Protein AF-0000000079972565 (afdb_homodimer)

Solvent-accessible surface area (backbone atoms only — not comparable to full-atom values): 29346 Å² total; per-residue (Å²): 130,58,66,56,61,51,52,66,60,30,61,58,53,72,74,54,55,55,69,52,50,38,44,48,28,36,50,47,18,32,49,32,45,51,54,44,49,50,5,6,18,75,43,60,84,22,55,69,26,16,47,33,34,39,33,51,28,47,62,81,69,59,71,78,80,64,68,51,84,34,35,64,57,24,51,52,38,22,57,45,22,61,74,34,58,38,34,38,31,29,16,68,56,9,23,21,40,22,64,50,89,82,67,61,56,49,34,20,71,35,54,70,58,42,53,68,75,41,90,70,62,60,49,59,42,60,60,59,43,46,44,45,41,39,70,70,59,53,73,58,63,42,47,53,49,27,41,55,46,36,58,53,41,45,57,50,54,70,67,42,74,70,73,57,66,41,59,46,64,45,61,39,78,87,76,66,48,70,44,60,44,71,40,69,65,76,64,94,41,77,61,58,55,49,46,46,48,45,27,45,48,31,20,51,28,25,42,53,36,30,47,41,53,50,36,30,24,50,32,48,22,54,50,31,55,52,36,57,50,43,20,43,35,35,40,60,23,61,55,25,50,49,30,35,48,48,19,19,53,24,20,42,47,30,29,50,52,50,51,50,51,51,51,51,51,52,52,52,67,71,58,53,75,76,67,68,66,64,52,69,69,57,63,55,59,70,67,69,101,130,57,66,55,61,52,51,66,62,30,62,61,57,70,71,66,47,54,68,52,50,39,45,48,28,37,50,48,19,33,50,32,44,50,53,43,48,50,4,6,17,76,43,58,84,22,54,70,26,16,46,32,33,39,34,49,28,48,62,81,67,58,72,76,82,58,73,50,82,34,37,65,58,25,51,53,38,20,57,46,22,60,74,31,58,39,31,38,32,30,15,67,57,9,23,22,38,23,66,50,90,83,68,62,56,48,34,21,71,35,54,68,58,43,54,68,75,42,90,68,62,58,49,60,43,60,61,59,44,46,45,45,42,40,71,70,60,52,72,60,62,42,47,52,50,28,40,54,45,37,58,53,40,46,56,51,53,71,66,43,73,70,73,58,60,45,57,46,65,44,62,40,79,87,77,67,48,71,44,61,44,72,39,68,67,76,64,94,40,76,62,58,55,49,46,44,49,45,27,44,49,31,20,50,29,25,44,54,35,31,47,41,52,49,35,29,24,50,34,47,21,54,51,31,54,52,36,56,50,44,20,45,34,37,39,60,23,62,56,26,49,49,29,34,47,49,20,19,51,25,20,43,49,29,29,51,53,49,50,50,52,51,51,51,52,52,51,51,67,70,58,53,75,77,66,68,65,64,54,71,70,55,64,57,58,70,66,70,101

Nearest PDB structures (foldseek):
  6akf-assembly1_A  TM=7.128E-01  e=3.092E-04  Mus musculus
  6akg-assembly2_C  TM=7.443E-01  e=8.190E-04  Mus musculus
  6wxu-assembly1_D  TM=4.325E-01  e=2.530E-03  Mus musculus
  6akf-assembly1_A  TM=7.225E-01  e=5.578E-04  Mus musculus
  6akg-assembly2_C  TM=6.443E-01  e=1.249E-03  Mus musculus

Organism: NCBI:txid1448308

Radius of gyration: 31.0 Å; Cα contacts (8 Å, |Δi|>4): 973; chains: 2; bounding box: 60×95×74 Å

Foldseek 3Di:
DPVVCCQVPPPCQQDDQLLVVLLVLLVLLLVLLVLQQCALEQDLVRPLRALKKKAFDAPVPLPDPPPDPCVVVLVVLNVLRNVWGWMWGAGQQKIWIDGDPPSDIGMYRALVVVCVVDPGRDRPPVSVVRRCCNPPQADSVLSVVLSVLSVVLSVLSVVPPRQNQFQPQDQDPVPSDRRRDRPQGDPVDPSLVSNLVSLVSSLVSLVVNLVSSVVSQVVQQVCCCPPSNNRMGMHGSPSSSVSSVSSNVSSVVSNVSSVVVVVVSVVCVVDDPPPVVVCVVVVVVVVVD/DPVVCCVVPVPPQQDDDLLVVLLVLLVLLLVLLVLQQCALEQDLVRPLRALKKKAFDAPVPLPDPLPDPCVVVLVVLNVLRNVWGWMWGAGQQKIWIDGDPPSDIGMYRALVVVCVVDPGRDRPPVSVVRRCCNPPQADSVLSVVLSVLSVVLSVLSVVPPRQNQWQPQDQPPVPSDRRRDRPQGDPVDPSLVSNLVSLVSSLVSLVVNLVSSVVSQVVQQVCCCPPSNNRMGMHGSPSSSVSSVSSNVSSVVSNVSSVVVVVVSVVCVVDDPPPVVVCVVVVVVVVVD

Sequence (578 aa):
MNLRSFYKKSWIYEHIGFHYLIIVAVALAAVFSIILLAGAGSNSLGASVFLVQFGYSTPEATQNDYFGPWENITRSALKLSSQSKLRIRVGYFGVCGSGDDQGQWICKGSVSSLMATRRFTDPLGIAKMAEDAKSEVFFPGLLLASTGLAFIAVILLIRYPGWQAGWQEEIKEDTGSDVSTKIEPYPFNNLILSCLSATALGAIFTLTSALWQHTAAATAATLLEISAVSAVKASVGNTGMALGWLAFVFWLTSFIMVSMSIWAIILVNKFPDGDLDDTSDSESFFTEVMNLRSFYKKSWIYEHIGFHYLIIVAVALAAVFSIILLAGAGSNSLGASVFLVQFGYSTPEATQNDYFGPWENITRSALKLSSQSKLRIRVGYFGVCGSGDDQGQWICKGSVSSLMATRRFTDPLGIAKMAEDAKSEVFFPGLLLASTGLAFIAVILLIRYPGWQAGWQEEIKEDTGSDVSTKIEPYPFNNLILSCLSATALGAIFTLTSALWQHTAAATAATLLEISAVSAVKASVGNTGMALGWLAFVFWLTSFIMVSMSIWAIILVNKFPDGDLDDTSDSESFFTEV

pLDDT: mean 77.16, std 21.69, range [24.73, 98.69]

Secondary structure (DSSP, 8-state):
--HHHHHHS-HHHHTS-HHHHHHHHHHHHHHHHHHHHHTTSSSGGGGG--SEEEEEPPGGG------STTHHHHHHHHHHHTT---EEEE-SS-EEEE-STT---EEESSHHHHHHHS----TT-HHHHHHHIIIII---HHHHHHHHHHHHHHHHHHTS-----SEEEEE-TTT--EEEEE-----S-HHHHHHHHHHHHHHHHHHHHHHHHHHHHHHHHHHHHHSTT--EEEEE-HHHHHHHHHHHHHHHHHHHHHHHHHHHHHHHHHS-HHHHSGGGTTHHHHHH-/--HHHHHHS-HIIIII-HHHHHHHHHHHHHHHHHHHHTTTSSSGGGGG--SEEEEEPPGGG------STTHHHHHHHHHHHTT---EEEE-SS-EEEE-STT---EEESSHHHHHHHS----TT-HHHHHHHIIIII---HHHHHHHHHHHHHHHHHHTS-----SEEEEE-TTT--EEEEE-----S-HHHHHHHHHHHHHHHHHHHHHHHHHHHHHHHHHHHHHSTT--EEEEE-HHHHHHHHHHHHHHHHHHHHHHHHHHHHHHHHHS-HHHHSGGGGGHHHHHH-

InterPro domains:
  IPR033481 Cell fusion protein Dni1/Fig1 [PF12351] (81-261)
  IPR033481 Cell fusion protein Dni1/Fig1 [PTHR28092] (14-271)

Structure (mmCIF, N/CA/C/O backbone):
data_AF-0000000079972565-model_v1
#
loop_
_entity.id
_entity.type
_entity.pdbx_description
1 polymer 'Membrane fusion mating protein FIG1'
#
loop_
_atom_site.group_PDB
_atom_site.id
_atom_site.type_symbol
_atom_site.label_atom_id
_atom_site.label_alt_id
_atom_site.label_comp_id
_atom_site.label_asym_id
_atom_site.label_entity_id
_atom_site.label_seq_id
_atom_site.pdbx_PDB_ins_code
_atom_site.Cartn_x
_atom_site.Cartn_y
_atom_site.Cartn_z
_atom_site.occupancy
_atom_site.B_iso_or_equiv
_atom_site.auth_seq_id
_atom_site.auth_comp_id
_atom_site.auth_asym_id
_atom_site.auth_atom_id
_atom_site.pdbx_PDB_model_num
ATOM 1 N N . MET A 1 1 ? 15.539 24.828 30.766 1 25.31 1 MET A N 1
ATOM 2 C CA . MET A 1 1 ? 16.188 25.297 29.547 1 25.31 1 MET A CA 1
ATOM 3 C C . MET A 1 1 ? 15.227 26.109 28.688 1 25.31 1 MET A C 1
ATOM 5 O O . MET A 1 1 ? 14.133 25.641 28.359 1 25.31 1 MET A O 1
ATOM 9 N N . ASN A 1 2 ? 15.195 27.391 28.766 1 28.78 2 ASN A N 1
ATOM 10 C CA . ASN A 1 2 ? 14.344 28.375 28.109 1 28.78 2 ASN A CA 1
ATOM 11 C C . ASN A 1 2 ? 14.25 28.109 26.609 1 28.78 2 ASN A C 1
ATOM 13 O O . ASN A 1 2 ? 15.273 28.031 25.922 1 28.78 2 ASN A O 1
ATOM 17 N N . LEU A 1 3 ? 13.242 27.531 26.234 1 36.12 3 LEU A N 1
ATOM 18 C CA . LEU A 1 3 ? 13.031 27.219 24.828 1 36.12 3 LEU A CA 1
ATOM 19 C C . LEU A 1 3 ? 13.43 28.406 23.953 1 36.12 3 LEU A C 1
ATOM 21 O O . LEU A 1 3 ? 13.859 28.219 22.812 1 36.12 3 LEU A O 1
ATOM 25 N N . ARG A 1 4 ? 13.328 29.594 24.5 1 39.94 4 ARG A N 1
ATOM 26 C CA . ARG A 1 4 ? 13.734 30.781 23.781 1 39.94 4 ARG A CA 1
ATOM 27 C C . ARG A 1 4 ? 15.25 30.859 23.641 1 39.94 4 ARG A C 1
ATOM 29 O O . ARG A 1 4 ? 15.758 31.203 22.578 1 39.94 4 ARG A O 1
ATOM 36 N N . SER A 1 5 ? 15.867 30.766 24.766 1 41.81 5 SER A N 1
ATOM 37 C CA . SER A 1 5 ? 17.328 30.734 24.688 1 41.81 5 SER A CA 1
ATOM 38 C C . SER A 1 5 ? 17.812 29.625 23.766 1 41.81 5 SER A C 1
ATOM 40 O O . SER A 1 5 ? 18.844 29.766 23.094 1 41.81 5 SER A O 1
ATOM 42 N N . PHE A 1 6 ? 17.125 28.5 23.719 1 40.56 6 PHE A N 1
ATOM 43 C CA . PHE A 1 6 ? 17.469 27.422 22.797 1 40.56 6 PHE A CA 1
ATOM 44 C C . PHE A 1 6 ? 17.234 27.859 21.359 1 40.56 6 PHE A C 1
ATOM 46 O O . PHE A 1 6 ? 18.062 27.609 20.484 1 40.56 6 PHE A O 1
ATOM 53 N N . TYR A 1 7 ? 16.125 28.562 21.125 1 41.91 7 TYR A N 1
ATOM 54 C CA . TYR A 1 7 ? 15.805 29.031 19.781 1 41.91 7 TYR A CA 1
ATOM 55 C C . TYR A 1 7 ? 16.625 30.25 19.422 1 41.91 7 TYR A C 1
ATOM 57 O O . TYR A 1 7 ? 17.047 30.406 18.266 1 41.91 7 TYR A O 1
ATOM 65 N N . LYS A 1 8 ? 16.734 31.344 20.281 1 43.59 8 LYS A N 1
ATOM 66 C CA . LYS A 1 8 ? 17.594 32.5 20 1 43.59 8 LYS A CA 1
ATOM 67 C C . LYS A 1 8 ? 19 32.031 19.625 1 43.59 8 LYS A C 1
ATOM 69 O O . LYS A 1 8 ? 19.641 32.594 18.734 1 43.59 8 LYS A O 1
ATOM 74 N N . LYS A 1 9 ? 19.547 31.391 20.625 1 44.19 9 LYS A N 1
ATOM 75 C CA . LYS A 1 9 ? 20.938 30.969 20.5 1 44.19 9 LYS A CA 1
ATOM 76 C C . LYS A 1 9 ? 21.094 29.812 19.516 1 44.19 9 LYS A C 1
ATOM 78 O O . LYS A 1 9 ? 22.203 29.328 19.281 1 44.19 9 LYS A O 1
ATOM 83 N N . SER A 1 10 ? 19.984 29.188 19.234 1 37.03 10 SER A N 1
ATOM 84 C CA . SER A 1 10 ? 20.359 28.125 18.297 1 37.03 10 SER A CA 1
ATOM 85 C C . SER A 1 10 ? 20.953 28.703 17.031 1 37.03 10 SER A C 1
ATOM 87 O O . SER A 1 10 ? 20.328 29.531 16.359 1 37.03 10 SER A O 1
ATOM 89 N N . TRP A 1 11 ? 22.188 28.938 16.953 1 38.84 11 TRP A N 1
ATOM 90 C CA . TRP A 1 11 ? 23.109 29.172 15.836 1 38.84 11 TRP A CA 1
ATOM 91 C C . TRP A 1 11 ? 22.484 28.719 14.523 1 38.84 11 TRP A C 1
ATOM 93 O O . TRP A 1 11 ? 22.656 29.375 13.492 1 38.84 11 TRP A O 1
ATOM 103 N N . ILE A 1 12 ? 21.672 27.703 14.453 1 37.91 12 ILE A N 1
ATOM 104 C CA . ILE A 1 12 ? 21.047 27.25 13.219 1 37.91 12 ILE A CA 1
ATOM 105 C C . ILE A 1 12 ? 20 28.266 12.758 1 37.91 12 ILE A C 1
ATOM 107 O O . ILE A 1 12 ? 19.875 28.531 11.555 1 37.91 12 ILE A O 1
ATOM 111 N N . TYR A 1 13 ? 19.312 28.953 13.602 1 41.34 13 TYR A N 1
ATOM 112 C CA . TYR A 1 13 ? 18.281 29.922 13.242 1 41.34 13 TYR A CA 1
ATOM 113 C C . TYR A 1 13 ? 18.906 31.234 12.773 1 41.34 13 TYR A C 1
ATOM 115 O O . TYR A 1 13 ? 18.328 31.938 11.938 1 41.34 13 TYR A O 1
ATOM 123 N N . GLU A 1 14 ? 19.688 32.031 13.664 1 41.25 14 GLU A N 1
ATOM 124 C CA . GLU A 1 14 ? 20.266 33.344 13.328 1 41.25 14 GLU A CA 1
ATOM 125 C C . GLU A 1 14 ? 20.922 33.312 11.953 1 41.25 14 GLU A C 1
ATOM 127 O O . GLU A 1 14 ? 20.891 34.312 11.227 1 41.25 14 GLU A O 1
ATOM 132 N N . HIS A 1 15 ? 21.969 32.812 11.938 1 40.5 15 HIS A N 1
ATOM 133 C CA . HIS A 1 15 ? 22.688 32.844 10.672 1 40.5 15 HIS A CA 1
ATOM 134 C C . HIS A 1 15 ? 21.984 32 9.617 1 40.5 15 HIS A C 1
ATOM 136 O O . HIS A 1 15 ? 22 32.344 8.43 1 40.5 15 HIS A O 1
ATOM 142 N N . ILE A 1 16 ? 22.172 30.828 9.719 1 42.91 16 ILE A N 1
ATOM 143 C CA . ILE A 1 16 ? 22.109 29.922 8.586 1 42.91 16 ILE A CA 1
ATOM 144 C C . ILE A 1 16 ? 20.656 29.719 8.164 1 42.91 16 ILE A C 1
ATOM 146 O O . ILE A 1 16 ? 19.734 29.953 8.953 1 42.91 16 ILE A O 1
ATOM 150 N N . GLY A 1 17 ? 20.641 28.188 7.277 1 50.94 17 GLY A N 1
ATOM 151 C CA . GLY A 1 17 ? 20.828 27.047 6.398 1 50.94 17 GLY A CA 1
ATOM 152 C C . GLY A 1 17 ? 19.703 26.016 6.504 1 50.94 17 GLY A C 1
ATOM 153 O O . GLY A 1 17 ? 19.812 24.906 5.988 1 50.94 17 GLY A O 1
ATOM 154 N N . PHE A 1 18 ? 18.875 26.5 7.516 1 67.44 18 PHE A N 1
ATOM 155 C CA . PHE A 1 18 ? 17.766 25.562 7.66 1 67.44 18 PHE A CA 1
ATOM 156 C C . PHE A 1 18 ? 17.047 25.359 6.336 1 67.44 18 PHE A C 1
ATOM 158 O O . PHE A 1 18 ? 16.703 24.234 5.973 1 67.44 18 PHE A O 1
ATOM 165 N N . HIS A 1 19 ? 16.828 26.594 5.836 1 76.06 19 HIS A N 1
ATOM 166 C CA . HIS A 1 19 ? 16.172 26.5 4.531 1 76.06 19 HIS A CA 1
ATOM 167 C C . HIS A 1 19 ? 17 25.656 3.562 1 76.06 19 HIS A C 1
ATOM 169 O O . HIS A 1 19 ? 16.438 24.938 2.736 1 76.06 19 HIS A O 1
ATOM 175 N N . TYR A 1 20 ? 18.281 25.766 3.748 1 83.94 20 TYR A N 1
ATOM 176 C CA . TYR A 1 20 ? 19.141 24.969 2.883 1 83.94 20 TYR A CA 1
ATOM 177 C C . TYR A 1 20 ? 19.031 23.484 3.234 1 83.94 20 TYR A C 1
ATOM 179 O O . TYR A 1 20 ? 19.125 22.625 2.357 1 83.94 20 TYR A O 1
ATOM 187 N N . LEU A 1 21 ? 18.828 23.234 4.5 1 89 21 LEU A N 1
ATOM 188 C CA . LEU A 1 21 ? 18.656 21.844 4.906 1 89 21 LEU A CA 1
ATOM 189 C C . LEU A 1 21 ? 17.391 21.266 4.305 1 89 21 LEU A C 1
ATOM 191 O O . LEU A 1 21 ? 17.359 20.094 3.926 1 89 21 LEU A O 1
ATOM 195 N N . ILE A 1 22 ? 16.328 22.062 4.207 1 92.75 22 ILE A N 1
ATOM 196 C CA . ILE A 1 22 ? 15.086 21.594 3.607 1 92.75 22 ILE A CA 1
ATOM 197 C C . ILE A 1 22 ? 15.297 21.328 2.121 1 92.75 22 ILE A C 1
ATOM 199 O O . ILE A 1 22 ? 14.844 20.297 1.604 1 92.75 22 ILE A O 1
ATOM 203 N N . ILE A 1 23 ? 15.984 22.234 1.505 1 93.75 23 ILE A N 1
ATOM 204 C CA . ILE A 1 23 ? 16.25 22.078 0.077 1 93.75 23 ILE A CA 1
ATOM 205 C C . ILE A 1 23 ? 17.062 20.797 -0.166 1 93.75 23 ILE A C 1
ATOM 207 O O . ILE A 1 23 ? 16.766 20.047 -1.09 1 93.75 23 ILE A O 1
ATOM 211 N N . VAL A 1 24 ? 18.016 20.609 0.685 1 95.62 24 VAL A N 1
ATOM 212 C CA . VAL A 1 24 ? 18.844 19.422 0.537 1 95.62 24 VAL A CA 1
ATOM 213 C C . VAL A 1 24 ? 18 18.172 0.743 1 95.62 24 VAL A C 1
ATOM 215 O O . VAL A 1 24 ? 18.156 17.188 0.009 1 95.62 24 VAL A O 1
ATOM 218 N N . ALA A 1 25 ? 17.156 18.141 1.691 1 97.38 25 ALA A N 1
ATOM 219 C CA . ALA A 1 25 ? 16.281 17 1.946 1 97.38 25 ALA A CA 1
ATOM 220 C C . ALA A 1 25 ? 15.383 16.719 0.747 1 97.38 25 ALA A C 1
ATOM 222 O O . ALA A 1 25 ? 15.227 15.555 0.341 1 97.38 25 ALA A O 1
ATOM 223 N N . VAL A 1 26 ? 14.828 17.719 0.176 1 98 26 VAL A N 1
ATOM 224 C CA . VAL A 1 26 ? 13.961 17.562 -0.989 1 98 26 VAL A CA 1
ATOM 225 C C . VAL A 1 26 ? 14.781 17.047 -2.172 1 98 26 VAL A C 1
ATOM 227 O O . VAL A 1 26 ? 14.336 16.172 -2.912 1 98 26 VAL A O 1
ATOM 230 N N . ALA A 1 27 ? 15.945 17.625 -2.326 1 97.62 27 ALA A N 1
ATOM 231 C CA . ALA A 1 27 ? 16.812 17.188 -3.418 1 97.62 27 ALA A CA 1
ATOM 232 C C . ALA A 1 27 ? 17.188 15.711 -3.27 1 97.62 27 ALA A C 1
ATOM 234 O O . ALA A 1 27 ? 17.203 14.969 -4.254 1 97.62 27 ALA A O 1
ATOM 235 N N . LEU A 1 28 ? 17.438 15.336 -2.096 1 98.31 28 LEU A N 1
ATOM 236 C CA . LEU A 1 28 ? 17.781 13.938 -1.856 1 98.31 28 LEU A CA 1
ATOM 237 C C . LEU A 1 28 ? 16.578 13.031 -2.139 1 98.31 28 LEU A C 1
ATOM 239 O O . LEU A 1 28 ? 16.734 11.945 -2.703 1 98.31 28 LEU A O 1
ATOM 243 N N . ALA A 1 29 ? 15.414 13.438 -1.726 1 98.62 29 ALA A N 1
ATOM 244 C CA . ALA A 1 29 ? 14.211 12.672 -2.051 1 98.62 29 ALA A CA 1
ATOM 245 C C . ALA A 1 29 ? 14.086 12.461 -3.557 1 98.62 29 ALA A C 1
ATOM 247 O O . ALA A 1 29 ? 13.773 11.359 -4.012 1 98.62 29 ALA A O 1
ATOM 248 N N . ALA A 1 30 ? 14.391 13.5 -4.285 1 98.44 30 ALA A N 1
ATOM 249 C CA . ALA A 1 30 ? 14.305 13.414 -5.738 1 98.44 30 ALA A CA 1
ATOM 250 C C . ALA A 1 30 ? 15.375 12.477 -6.297 1 98.44 30 ALA A C 1
ATOM 252 O O . ALA A 1 30 ? 15.102 11.68 -7.191 1 98.44 30 ALA A O 1
ATOM 253 N N . VAL A 1 31 ? 16.547 12.586 -5.758 1 97.94 31 VAL A N 1
ATOM 254 C CA . VAL A 1 31 ? 17.641 11.758 -6.242 1 97.94 31 VAL A CA 1
ATOM 255 C C . VAL A 1 31 ? 17.328 10.289 -6.016 1 97.94 31 VAL A C 1
ATOM 257 O O . VAL A 1 31 ? 17.469 9.469 -6.926 1 97.94 31 VAL A O 1
ATOM 260 N N . PHE A 1 32 ? 16.891 9.914 -4.852 1 97.94 32 PHE A N 1
ATOM 261 C CA . PHE A 1 32 ? 16.547 8.531 -4.555 1 97.94 32 PHE A CA 1
ATOM 262 C C . PHE A 1 32 ? 15.422 8.055 -5.457 1 97.94 32 PHE A C 1
ATOM 264 O O . PHE A 1 32 ? 15.43 6.91 -5.93 1 97.94 32 PHE A O 1
ATOM 271 N N . SER A 1 33 ? 14.445 8.914 -5.738 1 97.81 33 SER A N 1
ATOM 272 C CA . SER A 1 33 ? 13.336 8.555 -6.613 1 97.81 33 SER A CA 1
ATOM 273 C C . SER A 1 33 ? 13.812 8.328 -8.047 1 97.81 33 SER A C 1
ATOM 275 O O . SER A 1 33 ? 13.383 7.383 -8.711 1 97.81 33 SER A O 1
ATOM 277 N N . ILE A 1 34 ? 14.703 9.195 -8.469 1 97 34 ILE A N 1
ATOM 278 C CA . ILE A 1 34 ? 15.188 9.102 -9.844 1 97 34 ILE A CA 1
ATOM 279 C C . ILE A 1 34 ? 16 7.82 -10.016 1 97 34 ILE A C 1
ATOM 281 O O . ILE A 1 34 ? 15.852 7.113 -11.016 1 97 34 ILE A O 1
ATOM 285 N N . ILE A 1 35 ? 16.859 7.496 -9.039 1 95.81 35 ILE A N 1
ATOM 286 C CA . ILE A 1 35 ? 17.641 6.266 -9.102 1 95.81 35 ILE A CA 1
ATOM 287 C C . ILE A 1 35 ? 16.703 5.059 -9.109 1 95.81 35 ILE A C 1
ATOM 289 O O . ILE A 1 35 ? 16.906 4.109 -9.867 1 95.81 35 ILE A O 1
ATOM 293 N N . LEU A 1 36 ? 15.672 5.074 -8.305 1 96.69 36 LEU A N 1
ATOM 294 C CA . LEU A 1 36 ? 14.703 3.982 -8.242 1 96.69 36 LEU A CA 1
ATOM 295 C C . LEU A 1 36 ? 13.953 3.846 -9.562 1 96.69 36 LEU A C 1
ATOM 297 O O . LEU A 1 36 ? 13.781 2.736 -10.078 1 96.69 36 LEU A O 1
ATOM 301 N N . LEU A 1 37 ? 13.555 4.984 -10.156 1 96 37 LEU A N 1
ATOM 302 C CA . LEU A 1 37 ? 12.812 4.977 -11.414 1 96 37 LEU A CA 1
ATOM 303 C C . LEU A 1 37 ? 13.688 4.469 -12.555 1 96 37 LEU A C 1
ATOM 305 O O . LEU A 1 37 ? 13.195 3.795 -13.469 1 96 37 LEU A O 1
ATOM 309 N N . ALA A 1 38 ? 14.93 4.707 -12.484 1 93.69 38 ALA A N 1
ATOM 310 C CA . ALA A 1 38 ? 15.852 4.336 -13.547 1 93.69 38 ALA A CA 1
ATOM 311 C C . ALA A 1 38 ? 16.391 2.92 -13.344 1 93.69 38 ALA A C 1
ATOM 313 O O . ALA A 1 38 ? 17.109 2.393 -14.195 1 93.69 38 ALA A O 1
ATOM 314 N N . GLY A 1 39 ? 16.016 2.305 -12.203 1 93.94 39 GLY A N 1
ATOM 315 C CA . GLY A 1 39 ? 16.516 0.967 -11.93 1 93.94 39 GLY A CA 1
ATOM 316 C C . GLY A 1 39 ? 16.109 -0.049 -12.984 1 93.94 39 GLY A C 1
ATOM 317 O O . GLY A 1 39 ? 15.008 0.022 -13.531 1 93.94 39 GLY A O 1
ATOM 318 N N . ALA A 1 40 ? 17.031 -1.086 -13.125 1 89.5 40 ALA A N 1
ATOM 319 C CA . ALA A 1 40 ? 16.859 -2.172 -14.078 1 89.5 40 ALA A CA 1
ATOM 320 C C . ALA A 1 40 ? 16.656 -1.631 -15.492 1 89.5 40 ALA A C 1
ATOM 322 O O . ALA A 1 40 ? 15.906 -2.207 -16.281 1 89.5 40 ALA A O 1
ATOM 323 N N . GLY A 1 41 ? 17.156 -0.441 -15.734 1 78.75 41 GLY A N 1
ATOM 324 C CA . GLY A 1 41 ? 17.094 0.153 -17.062 1 78.75 41 GLY A CA 1
ATOM 325 C C . GLY A 1 41 ? 18.203 -0.324 -17.984 1 78.75 41 GLY A C 1
ATOM 326 O O . GLY A 1 41 ? 18.766 -1.402 -17.766 1 78.75 41 GLY A O 1
ATOM 327 N N . SER A 1 42 ? 18.625 0.53 -18.906 1 66.56 42 SER A N 1
ATOM 328 C CA . SER A 1 42 ? 19.453 0.173 -20.062 1 66.56 42 SER A CA 1
ATOM 329 C C . SER A 1 42 ? 20.891 -0.096 -19.625 1 66.56 42 SER A C 1
ATOM 331 O O . SER A 1 42 ? 21.656 -0.717 -20.375 1 66.56 42 SER A O 1
ATOM 333 N N . ASN A 1 43 ? 21.188 0.26 -18.406 1 67.88 43 ASN A N 1
ATOM 334 C CA . ASN A 1 43 ? 22.562 0.029 -18 1 67.88 43 ASN A CA 1
ATOM 335 C C . ASN A 1 43 ? 22.656 -1.002 -16.891 1 67.88 43 ASN A C 1
ATOM 337 O O . ASN A 1 43 ? 21.812 -1.039 -16 1 67.88 43 ASN A O 1
ATOM 341 N N . SER A 1 44 ? 23.672 -1.854 -17.016 1 66.56 44 SER A N 1
ATOM 342 C CA . SER A 1 44 ? 23.906 -2.943 -16.078 1 66.56 44 SER A CA 1
ATOM 343 C C . SER A 1 44 ? 24.094 -2.416 -14.656 1 66.56 44 SER A C 1
ATOM 345 O O . SER A 1 44 ? 23.859 -3.135 -13.68 1 66.56 44 SER A O 1
ATOM 347 N N . LEU A 1 45 ? 24.484 -1.219 -14.633 1 66.88 45 LEU A N 1
ATOM 348 C CA . LEU A 1 45 ? 24.703 -0.64 -13.312 1 66.88 45 LEU A CA 1
ATOM 349 C C . LEU A 1 45 ? 23.375 -0.52 -12.555 1 66.88 45 LEU A C 1
ATOM 351 O O . LEU A 1 45 ? 23.359 -0.63 -11.328 1 66.88 45 LEU A O 1
ATOM 355 N N . GLY A 1 46 ? 22.328 -0.596 -13.297 1 81.81 46 GLY A N 1
ATOM 356 C CA . GLY A 1 46 ? 21.016 -0.431 -12.688 1 81.81 46 GLY A CA 1
ATOM 357 C C . GLY A 1 46 ? 20.344 -1.749 -12.336 1 81.81 46 GLY A C 1
ATOM 358 O O . GLY A 1 46 ? 19.266 -1.767 -11.734 1 81.81 46 GLY A O 1
ATOM 359 N N . ALA A 1 47 ? 21.141 -2.803 -12.539 1 90 47 ALA A N 1
ATOM 360 C CA . ALA A 1 47 ? 20.516 -4.117 -12.375 1 90 47 ALA A CA 1
ATOM 361 C C . ALA A 1 47 ? 20.312 -4.441 -10.898 1 90 47 ALA A C 1
ATOM 363 O O . ALA A 1 47 ? 19.5 -5.301 -10.555 1 90 47 ALA A O 1
ATOM 364 N N . SER A 1 48 ? 21 -3.775 -10.102 1 92.44 48 SER A N 1
ATOM 365 C CA . SER A 1 48 ? 20.891 -4.047 -8.672 1 92.44 48 SER A CA 1
ATOM 366 C C . SER A 1 48 ? 19.688 -3.326 -8.07 1 92.44 48 SER A C 1
ATOM 368 O O . SER A 1 48 ? 19.281 -3.625 -6.949 1 92.44 48 SER A O 1
ATOM 370 N N . VAL A 1 49 ? 19.141 -2.383 -8.805 1 96.19 49 VAL A N 1
ATOM 371 C CA . VAL A 1 49 ? 17.953 -1.65 -8.375 1 96.19 49 VAL A CA 1
ATOM 372 C C . VAL A 1 49 ? 16.719 -2.18 -9.109 1 96.19 49 VAL A C 1
ATOM 374 O O . VAL A 1 49 ? 16.516 -1.868 -10.289 1 96.19 49 VAL A O 1
ATOM 377 N N . PHE A 1 50 ? 16.016 -2.965 -8.414 1 96.88 50 PHE A N 1
ATOM 378 C CA . PHE A 1 50 ? 14.82 -3.562 -9 1 96.88 50 PHE A CA 1
ATOM 379 C C . PHE A 1 50 ? 13.727 -3.725 -7.957 1 96.88 50 PHE A C 1
ATOM 381 O O . PHE A 1 50 ? 13.969 -3.535 -6.762 1 96.88 50 PHE A O 1
ATOM 388 N N . LEU A 1 51 ? 12.562 -3.943 -8.391 1 97.31 51 LEU A N 1
ATOM 389 C CA . LEU A 1 51 ? 11.398 -4.074 -7.516 1 97.31 51 LEU A CA 1
ATOM 390 C C . LEU A 1 51 ? 11.195 -5.527 -7.105 1 97.31 51 LEU A C 1
ATOM 392 O O . LEU A 1 51 ? 11.023 -5.824 -5.918 1 97.31 51 LEU A O 1
ATOM 396 N N . VAL A 1 52 ? 11.219 -6.438 -8.055 1 97.06 52 VAL A N 1
ATOM 397 C CA . VAL A 1 52 ? 11.023 -7.867 -7.832 1 97.06 52 VAL A CA 1
ATOM 398 C C . VAL A 1 52 ? 11.883 -8.672 -8.805 1 97.06 52 VAL A C 1
ATOM 400 O O . VAL A 1 52 ? 12.172 -8.211 -9.914 1 97.06 52 VAL A O 1
ATOM 403 N N . GLN A 1 53 ? 12.305 -9.773 -8.344 1 95.88 53 GLN A N 1
ATOM 404 C CA . GLN A 1 53 ? 13.047 -10.711 -9.18 1 95.88 53 GLN A CA 1
ATOM 405 C C . GLN A 1 53 ? 12.32 -12.047 -9.289 1 95.88 53 GLN A C 1
ATOM 407 O O . GLN A 1 53 ? 11.898 -12.617 -8.281 1 95.88 53 GLN A O 1
ATOM 412 N N . PHE A 1 54 ? 12.172 -12.484 -10.523 1 93.31 54 PHE A N 1
ATOM 413 C CA . PHE A 1 54 ? 11.617 -13.812 -10.781 1 93.31 54 PHE A CA 1
ATOM 414 C C . PHE A 1 54 ? 12.711 -14.789 -11.172 1 93.31 54 PHE A C 1
ATOM 416 O O . PHE A 1 54 ? 13.656 -14.43 -11.883 1 93.31 54 PHE A O 1
ATOM 423 N N . GLY A 1 55 ? 12.539 -15.977 -10.719 1 91.62 55 GLY A N 1
ATOM 424 C CA . GLY A 1 55 ? 13.469 -17.047 -11.055 1 91.62 55 GLY A CA 1
ATOM 425 C C . GLY A 1 55 ? 12.898 -18.438 -10.828 1 91.62 55 GLY A C 1
ATOM 426 O O . GLY A 1 55 ? 11.742 -18.578 -10.438 1 91.62 55 GLY A O 1
ATOM 427 N N . TYR A 1 56 ? 13.688 -19.344 -11.148 1 88.56 56 TYR A N 1
ATOM 428 C CA . TYR A 1 56 ? 13.273 -20.734 -11 1 88.56 56 TYR A CA 1
ATOM 429 C C . TYR A 1 56 ? 13.859 -21.359 -9.734 1 88.56 56 TYR A C 1
ATOM 431 O O . TYR A 1 56 ? 14.984 -21.016 -9.344 1 88.56 56 TYR A O 1
ATOM 439 N N . SER A 1 57 ? 13.008 -22.172 -9.133 1 80.69 57 SER A N 1
ATOM 440 C CA . SER A 1 57 ? 13.445 -22.906 -7.953 1 80.69 57 SER A CA 1
ATOM 441 C C . SER A 1 57 ? 14.164 -24.188 -8.336 1 80.69 57 SER A C 1
ATOM 443 O O . SER A 1 57 ? 13.922 -24.75 -9.406 1 80.69 57 SER A O 1
ATOM 445 N N . THR A 1 58 ? 15.109 -24.516 -7.426 1 71.62 58 THR A N 1
ATOM 446 C CA . THR A 1 58 ? 15.758 -25.812 -7.594 1 71.62 58 THR A CA 1
ATOM 447 C C . THR A 1 58 ? 15.07 -26.859 -6.738 1 71.62 58 THR A C 1
ATOM 449 O O . THR A 1 58 ? 14.477 -26.547 -5.703 1 71.62 58 THR A O 1
ATOM 452 N N . PRO A 1 59 ? 15.008 -28 -7.375 1 63.31 59 PRO A N 1
ATOM 453 C CA . PRO A 1 59 ? 14.359 -29.094 -6.652 1 63.31 59 PRO A CA 1
ATOM 454 C C . PRO A 1 59 ? 14.773 -29.172 -5.188 1 63.31 59 PRO A C 1
ATOM 456 O O . PRO A 1 59 ? 13.969 -29.531 -4.328 1 63.31 59 PRO A O 1
ATOM 459 N N . GLU A 1 60 ? 15.992 -28.922 -4.91 1 56.28 60 GLU A N 1
ATOM 460 C CA . GLU A 1 60 ? 16.438 -29.031 -3.527 1 56.28 60 GLU A CA 1
ATOM 461 C C . GLU A 1 60 ? 15.727 -28.031 -2.633 1 56.28 60 GLU A C 1
ATOM 463 O O . GLU A 1 60 ? 15.555 -28.266 -1.435 1 56.28 60 GLU A O 1
ATOM 468 N N . ALA A 1 61 ? 15.438 -27.078 -3.168 1 52.62 61 ALA A N 1
ATOM 469 C CA . ALA A 1 61 ? 14.938 -25.953 -2.375 1 52.62 61 ALA A CA 1
ATOM 470 C C . ALA A 1 61 ? 13.484 -26.188 -1.964 1 52.62 61 ALA A C 1
ATOM 472 O O . ALA A 1 61 ? 12.969 -25.516 -1.071 1 52.62 61 ALA A O 1
ATOM 473 N N . THR A 1 62 ? 12.938 -26.938 -2.77 1 51.75 62 THR A N 1
ATOM 474 C CA . THR A 1 62 ? 11.508 -27.047 -2.484 1 51.75 62 THR A CA 1
ATOM 475 C C . THR A 1 62 ? 11.258 -28.094 -1.406 1 51.75 62 THR A C 1
ATOM 477 O O . THR A 1 62 ? 11.586 -29.281 -1.587 1 51.75 62 THR A O 1
ATOM 480 N N . GLN A 1 63 ? 11.664 -27.766 -0.138 1 44.81 63 GLN A N 1
ATOM 481 C CA . GLN A 1 63 ? 11.422 -28.609 1.022 1 44.81 63 GLN A CA 1
ATOM 482 C C . GLN A 1 63 ? 10.102 -29.359 0.892 1 44.81 63 GLN A C 1
ATOM 484 O O . GLN A 1 63 ? 9.828 -30.297 1.651 1 44.81 63 GLN A O 1
ATOM 489 N N . ASN A 1 64 ? 8.977 -28.562 0.702 1 46.5 64 ASN A N 1
ATOM 490 C CA . ASN A 1 64 ? 7.719 -28.875 1.368 1 46.5 64 ASN A CA 1
ATOM 491 C C . ASN A 1 64 ? 7.117 -30.188 0.844 1 46.5 64 ASN A C 1
ATOM 493 O O . ASN A 1 64 ? 7.301 -30.531 -0.324 1 46.5 64 ASN A O 1
ATOM 497 N N . ASP A 1 65 ? 6.66 -30.984 1.778 1 46.06 65 ASP A N 1
ATOM 498 C CA . ASP A 1 65 ? 5.699 -32 2.188 1 46.06 65 ASP A CA 1
ATOM 499 C C . ASP A 1 65 ? 4.414 -31.906 1.371 1 46.06 65 ASP A C 1
ATOM 501 O O . ASP A 1 65 ? 3.379 -32.438 1.769 1 46.06 65 ASP A O 1
ATOM 505 N N . TYR A 1 66 ? 4.34 -30.953 0.49 1 47.94 66 TYR A N 1
ATOM 506 C CA . TYR A 1 66 ? 2.963 -30.812 0.035 1 47.94 66 TYR A CA 1
ATOM 507 C C . TYR A 1 66 ? 2.559 -31.953 -0.876 1 47.94 66 TYR A C 1
ATOM 509 O O . TYR A 1 66 ? 2.504 -31.797 -2.098 1 47.94 66 TYR A O 1
ATOM 517 N N . PHE A 1 67 ? 3.041 -33.062 -0.564 1 51.56 67 PHE A N 1
ATOM 518 C CA . PHE A 1 67 ? 2.787 -34.219 -1.399 1 51.56 67 PHE A CA 1
ATOM 519 C C . PHE A 1 67 ? 1.29 -34.469 -1.554 1 51.56 67 PHE A C 1
ATOM 521 O O . PHE A 1 67 ? 0.681 -35.156 -0.742 1 51.56 67 PHE A O 1
ATOM 528 N N . GLY A 1 68 ? 0.474 -33.344 -1.614 1 56.69 68 GLY A N 1
ATOM 529 C CA . GLY A 1 68 ? -0.892 -33.688 -1.963 1 56.69 68 GLY A CA 1
ATOM 530 C C . GLY A 1 68 ? -1.043 -34.125 -3.408 1 56.69 68 GLY A C 1
ATOM 531 O O . GLY A 1 68 ? -0.091 -34.625 -4.016 1 56.69 68 GLY A O 1
ATOM 532 N N . PRO A 1 69 ? -2.264 -34.25 -3.959 1 62.5 69 PRO A N 1
ATOM 533 C CA . PRO A 1 69 ? -2.611 -34.719 -5.301 1 62.5 69 PRO A CA 1
ATOM 534 C C . PRO A 1 69 ? -1.86 -33.969 -6.402 1 62.5 69 PRO A C 1
ATOM 536 O O . PRO A 1 69 ? -1.774 -34.469 -7.531 1 62.5 69 PRO A O 1
ATOM 539 N N . TRP A 1 70 ? -1.129 -32.938 -5.977 1 69.5 70 TRP A N 1
ATOM 540 C CA . TRP A 1 70 ? -0.489 -32.156 -7.031 1 69.5 70 TRP A CA 1
ATOM 541 C C . TRP A 1 70 ? 1.013 -32.438 -7.066 1 69.5 70 TRP A C 1
ATOM 543 O O . TRP A 1 70 ? 1.76 -31.703 -7.734 1 69.5 70 TRP A O 1
ATOM 553 N N . GLU A 1 71 ? 1.345 -33.438 -6.473 1 74.38 71 GLU A N 1
ATOM 554 C CA . GLU A 1 71 ? 2.758 -33.812 -6.383 1 74.38 71 GLU A CA 1
ATOM 555 C C . GLU A 1 71 ? 3.361 -34 -7.77 1 74.38 71 GLU A C 1
ATOM 557 O O . GLU A 1 71 ? 4.488 -33.594 -8.039 1 74.38 71 GLU A O 1
ATOM 562 N N . ASN A 1 72 ? 2.566 -34.656 -8.648 1 75.19 72 ASN A N 1
ATOM 563 C CA . ASN A 1 72 ? 3.086 -34.969 -9.984 1 75.19 72 ASN A CA 1
ATOM 564 C C . ASN A 1 72 ? 3.324 -33.688 -10.781 1 75.19 72 ASN A C 1
ATOM 566 O O . ASN A 1 72 ? 4.312 -33.562 -11.516 1 75.19 72 ASN A O 1
ATOM 570 N N . ILE A 1 73 ? 2.447 -32.781 -10.648 1 76.81 73 ILE A N 1
ATOM 571 C CA . ILE A 1 73 ? 2.592 -31.531 -11.359 1 76.81 73 ILE A CA 1
ATOM 572 C C . ILE A 1 73 ? 3.799 -30.766 -10.812 1 76.81 73 ILE A C 1
ATOM 574 O O . ILE A 1 73 ? 4.586 -30.203 -11.586 1 76.81 73 ILE A O 1
ATOM 578 N N . THR A 1 74 ? 3.93 -30.797 -9.539 1 77.44 74 THR A N 1
ATOM 579 C CA . THR A 1 74 ? 5.051 -30.109 -8.906 1 77.44 74 THR A CA 1
ATOM 580 C C . THR A 1 74 ? 6.379 -30.719 -9.344 1 77.44 74 THR A C 1
ATOM 582 O O . THR A 1 74 ? 7.324 -30 -9.664 1 77.44 74 THR A O 1
ATOM 585 N N . ARG A 1 75 ? 6.402 -31.969 -9.383 1 78.81 75 ARG A N 1
ATOM 586 C CA . ARG A 1 75 ? 7.629 -32.656 -9.789 1 78.81 75 ARG A CA 1
ATOM 587 C C . ARG A 1 75 ? 7.969 -32.344 -11.242 1 78.81 75 ARG A C 1
ATOM 589 O O . ARG A 1 75 ? 9.133 -32.125 -11.586 1 78.81 75 ARG A O 1
ATOM 596 N N . SER A 1 76 ? 6.938 -32.344 -12.055 1 79.81 76 SER A N 1
ATOM 597 C CA . SER A 1 76 ? 7.16 -32 -13.461 1 79.81 76 SER A CA 1
ATOM 598 C C . SER A 1 76 ? 7.629 -30.562 -13.625 1 79.81 76 SER A C 1
ATOM 600 O O . SER A 1 76 ? 8.5 -30.281 -14.453 1 79.81 76 SER A O 1
ATOM 602 N N . ALA A 1 77 ? 7.059 -29.734 -12.891 1 80.5 77 ALA A N 1
ATOM 603 C CA . ALA A 1 77 ? 7.445 -28.328 -12.953 1 80.5 77 ALA A CA 1
ATOM 604 C C . ALA A 1 77 ? 8.875 -28.141 -12.461 1 80.5 77 ALA A C 1
ATOM 606 O O . ALA A 1 77 ? 9.641 -27.359 -13.047 1 80.5 77 ALA A O 1
ATOM 607 N N . LEU A 1 78 ? 9.211 -28.844 -11.438 1 82.5 78 LEU A N 1
ATOM 608 C CA . LEU A 1 78 ? 10.562 -28.734 -10.891 1 82.5 78 LEU A CA 1
ATOM 609 C C . LEU A 1 78 ? 11.586 -29.297 -11.859 1 82.5 78 LEU A C 1
ATOM 611 O O . LEU A 1 78 ? 12.711 -28.797 -11.945 1 82.5 78 LEU A O 1
ATOM 615 N N . LYS A 1 79 ? 11.219 -30.266 -12.516 1 82.94 79 LYS A N 1
ATOM 616 C CA . LYS A 1 79 ? 12.102 -30.812 -13.547 1 82.94 79 LYS A CA 1
ATOM 617 C C . LYS A 1 79 ? 12.352 -29.781 -14.648 1 82.94 79 LYS A C 1
ATOM 619 O O . LYS A 1 79 ? 13.484 -29.625 -15.102 1 82.94 79 LYS A O 1
ATOM 624 N N . LEU A 1 80 ? 11.336 -29.141 -15.039 1 82.69 80 LEU A N 1
ATOM 625 C CA . LEU A 1 80 ? 11.484 -28.125 -16.062 1 82.69 80 LEU A CA 1
ATOM 626 C C . LEU A 1 80 ? 12.305 -26.938 -15.547 1 82.69 80 LEU A C 1
ATOM 628 O O . LEU A 1 80 ? 13.156 -26.406 -16.266 1 82.69 80 LEU A O 1
ATOM 632 N N . SER A 1 81 ? 12 -26.562 -14.336 1 84.75 81 SER A N 1
ATOM 633 C CA . SER A 1 81 ? 12.688 -25.422 -13.758 1 84.75 81 SER A CA 1
ATOM 634 C C . SER A 1 81 ? 14.188 -25.688 -13.609 1 84.75 81 SER A C 1
ATOM 636 O O . SER A 1 81 ? 14.992 -24.766 -13.688 1 84.75 81 SER A O 1
ATOM 638 N N . SER A 1 82 ? 14.531 -26.875 -13.359 1 85.94 82 SER A N 1
ATOM 639 C CA . SER A 1 82 ? 15.938 -27.219 -13.172 1 85.94 82 SER A CA 1
ATOM 640 C C . SER A 1 82 ? 16.734 -27.062 -14.469 1 85.94 82 SER A C 1
ATOM 642 O O . SER A 1 82 ? 17.953 -27.031 -14.445 1 85.94 82 SER A O 1
ATOM 644 N N . GLN A 1 83 ? 16.078 -26.844 -15.578 1 85.56 83 GLN A N 1
ATOM 645 C CA . GLN A 1 83 ? 16.734 -26.75 -16.875 1 85.56 83 GLN A CA 1
ATOM 646 C C . GLN A 1 83 ? 17.109 -25.297 -17.188 1 85.56 83 GLN A C 1
ATOM 648 O O . GLN A 1 83 ? 17.734 -25.031 -18.219 1 85.56 83 GLN A O 1
ATOM 653 N N . SER A 1 84 ? 16.734 -24.484 -16.328 1 89.75 84 SER A N 1
ATOM 654 C CA . SER A 1 84 ? 16.984 -23.078 -16.641 1 89.75 84 SER A CA 1
ATOM 655 C C . SER A 1 84 ? 17.5 -22.328 -15.414 1 89.75 84 SER A C 1
ATOM 657 O O . SER A 1 84 ? 17.078 -22.594 -14.289 1 89.75 84 SER A O 1
ATOM 659 N N . LYS A 1 85 ? 18.391 -21.391 -15.617 1 90.62 85 LYS A N 1
ATOM 660 C CA . LYS A 1 85 ? 18.906 -20.5 -14.586 1 90.62 85 LYS A CA 1
ATOM 661 C C . LYS A 1 85 ? 18.469 -19.047 -14.836 1 90.62 85 LYS A C 1
ATOM 663 O O . LYS A 1 85 ? 19.078 -18.109 -14.328 1 90.62 85 LYS A O 1
ATOM 668 N N . LEU A 1 86 ? 17.406 -18.953 -15.578 1 92.81 86 LEU A N 1
ATOM 669 C CA . LEU A 1 86 ? 16.922 -17.625 -15.961 1 92.81 86 LEU A CA 1
ATOM 670 C C . LEU A 1 86 ? 16.391 -16.891 -14.742 1 92.81 86 LEU A C 1
ATOM 672 O O . LEU A 1 86 ? 15.648 -17.453 -13.938 1 92.81 86 LEU A O 1
ATOM 676 N N . ARG A 1 87 ? 16.844 -15.664 -14.539 1 94.56 87 ARG A N 1
ATOM 677 C CA . ARG A 1 87 ? 16.297 -14.703 -13.578 1 94.56 87 ARG A CA 1
ATOM 678 C C . ARG A 1 87 ? 15.961 -13.383 -14.258 1 94.56 87 ARG A C 1
ATOM 680 O O . ARG A 1 87 ? 16.688 -12.922 -15.133 1 94.56 87 ARG A O 1
ATOM 687 N N . ILE A 1 88 ? 14.859 -12.867 -13.867 1 95 88 ILE A N 1
ATOM 688 C CA . ILE A 1 88 ? 14.43 -11.594 -14.438 1 95 88 ILE A CA 1
ATOM 689 C C . ILE A 1 88 ? 14.125 -10.609 -13.312 1 95 88 ILE A C 1
ATOM 691 O O . ILE A 1 88 ? 13.328 -10.898 -12.422 1 95 88 ILE A O 1
ATOM 695 N N . ARG A 1 89 ? 14.781 -9.508 -13.359 1 96.12 89 ARG A N 1
ATOM 696 C CA . ARG A 1 89 ? 14.539 -8.406 -12.438 1 96.12 89 ARG A CA 1
ATOM 697 C C . ARG A 1 89 ? 13.664 -7.336 -13.086 1 96.12 89 ARG A C 1
ATOM 699 O O . ARG A 1 89 ? 13.93 -6.902 -14.203 1 96.12 89 ARG A O 1
ATOM 706 N N . VAL A 1 90 ? 12.703 -6.941 -12.367 1 96.88 90 VAL A N 1
ATOM 707 C CA . VAL A 1 90 ? 11.719 -6 -12.891 1 96.88 90 VAL A CA 1
ATOM 708 C C . VAL A 1 90 ? 11.883 -4.645 -12.211 1 96.88 90 VAL A C 1
ATOM 710 O O . VAL A 1 90 ? 11.898 -4.555 -10.984 1 96.88 90 VAL A O 1
ATOM 713 N N . GLY A 1 91 ? 12.078 -3.607 -12.992 1 96.56 91 GLY A N 1
ATOM 714 C CA . GLY A 1 91 ? 12.023 -2.223 -12.555 1 96.56 91 GLY A CA 1
ATOM 715 C C . GLY A 1 91 ? 10.797 -1.483 -13.055 1 96.56 91 GLY A C 1
ATOM 716 O O . GLY A 1 91 ? 9.906 -2.086 -13.656 1 96.56 91 GLY A O 1
ATOM 717 N N . TYR A 1 92 ? 10.773 -0.181 -12.75 1 96.31 92 TYR A N 1
ATOM 718 C CA . TYR A 1 92 ? 9.617 0.607 -13.172 1 96.31 92 TYR A CA 1
ATOM 719 C C . TYR A 1 92 ? 9.609 0.792 -14.688 1 96.31 92 TYR A C 1
ATOM 721 O O . TYR A 1 92 ? 8.555 0.712 -15.32 1 96.31 92 TYR A O 1
ATOM 729 N N . PHE A 1 93 ? 10.766 1.028 -15.234 1 95.06 93 PHE A N 1
ATOM 730 C CA . PHE A 1 93 ? 10.789 1.36 -16.656 1 95.06 93 PHE A CA 1
ATOM 731 C C . PHE A 1 93 ? 11.672 0.381 -17.422 1 95.06 93 PHE A C 1
ATOM 733 O O . PHE A 1 93 ? 11.883 0.544 -18.625 1 95.06 93 PHE A O 1
ATOM 740 N N . GLY A 1 94 ? 12.18 -0.622 -16.688 1 94.69 94 GLY A N 1
ATOM 741 C CA . GLY A 1 94 ? 13.047 -1.577 -17.359 1 94.69 94 GLY A CA 1
ATOM 742 C C . GLY A 1 94 ? 13.031 -2.951 -16.719 1 94.69 94 GLY A C 1
ATOM 743 O O . GLY A 1 94 ? 12.414 -3.146 -15.672 1 94.69 94 GLY A O 1
ATOM 744 N N . VAL A 1 95 ? 13.688 -3.879 -17.391 1 96.06 95 VAL A N 1
ATOM 74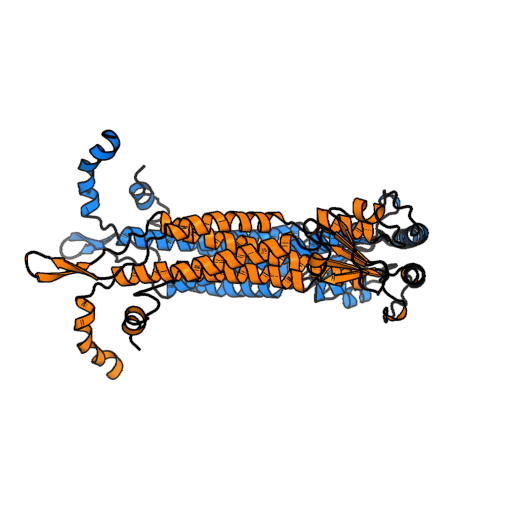5 C CA . VAL A 1 95 ? 13.836 -5.254 -16.922 1 96.06 95 VAL A CA 1
ATOM 746 C C . VAL A 1 95 ? 15.25 -5.746 -17.219 1 96.06 95 VAL A C 1
ATOM 748 O O . VAL A 1 95 ? 15.867 -5.336 -18.203 1 96.06 95 VAL A O 1
ATOM 751 N N . CYS A 1 96 ? 15.734 -6.574 -16.344 1 94.94 96 CYS A N 1
ATOM 752 C CA . CYS A 1 96 ? 17.047 -7.176 -16.531 1 94.94 96 CYS A CA 1
ATOM 753 C C . CYS A 1 96 ? 16.969 -8.695 -16.422 1 94.94 96 CYS A C 1
ATOM 755 O O . CYS A 1 96 ? 16.266 -9.219 -15.562 1 94.94 96 CYS A O 1
ATOM 757 N N . GLY A 1 97 ? 17.672 -9.375 -17.344 1 94.56 97 GLY A N 1
ATOM 758 C CA . GLY A 1 97 ? 17.719 -10.828 -17.328 1 94.56 97 GLY A CA 1
ATOM 759 C C . GLY A 1 97 ? 19.109 -11.391 -17.25 1 94.56 97 GLY A C 1
ATOM 760 O O . GLY A 1 97 ? 20.062 -10.797 -17.766 1 94.56 97 GLY A O 1
ATOM 761 N N . SER A 1 98 ? 19.141 -12.492 -16.531 1 93.25 98 SER A N 1
ATOM 762 C CA . SER A 1 98 ? 20.391 -13.25 -16.453 1 93.25 98 SER A CA 1
ATOM 763 C C . SER A 1 98 ? 20.141 -14.742 -16.594 1 93.25 98 SER A C 1
ATOM 765 O O . SER A 1 98 ? 19.188 -15.281 -16.016 1 93.25 98 SER A O 1
ATOM 767 N N . GLY A 1 99 ? 20.938 -15.367 -17.469 1 89.88 99 GLY A N 1
ATOM 768 C CA . GLY A 1 99 ? 20.797 -16.797 -17.688 1 89.88 99 GLY A CA 1
ATOM 769 C C . GLY A 1 99 ? 21.891 -17.609 -17.047 1 89.88 99 GLY A C 1
ATOM 770 O O . GLY A 1 99 ? 21.984 -18.828 -17.266 1 89.88 99 GLY A O 1
ATOM 771 N N . ASP A 1 100 ? 22.844 -16.891 -16.391 1 80.25 100 ASP A N 1
ATOM 772 C CA . ASP A 1 100 ? 23.969 -17.594 -15.797 1 80.25 100 ASP A CA 1
ATOM 773 C C . ASP A 1 100 ? 24.281 -17.062 -14.406 1 80.25 100 ASP A C 1
ATOM 775 O O . ASP A 1 100 ? 23.672 -16.078 -13.961 1 80.25 100 ASP A O 1
ATOM 779 N N . ASP A 1 101 ? 24.969 -17.938 -13.75 1 73.75 101 ASP A N 1
ATOM 780 C CA . ASP A 1 101 ? 25.328 -17.562 -12.391 1 73.75 101 ASP A CA 1
ATOM 781 C C . ASP A 1 101 ? 26.438 -16.516 -12.383 1 73.75 101 ASP A C 1
ATOM 783 O O . ASP A 1 101 ? 26.797 -15.977 -11.336 1 73.75 101 ASP A O 1
ATOM 787 N N . GLN A 1 102 ? 26.984 -16.219 -13.523 1 68.25 102 GLN A N 1
ATOM 788 C CA . GLN A 1 102 ? 28.156 -15.359 -13.57 1 68.25 102 GLN A CA 1
ATOM 789 C C . GLN A 1 102 ? 27.75 -13.891 -13.406 1 68.25 102 GLN A C 1
ATOM 791 O O . GLN A 1 102 ? 28.609 -13.008 -13.398 1 68.25 102 GLN A O 1
ATOM 796 N N . GLY A 1 103 ? 26.516 -13.719 -13.227 1 67.06 103 GLY A N 1
ATOM 797 C CA . GLY A 1 103 ? 26.141 -12.391 -12.766 1 67.06 103 GLY A CA 1
ATOM 798 C C . GLY A 1 103 ? 26.031 -11.375 -13.891 1 67.06 103 GLY A C 1
ATOM 799 O O . GLY A 1 103 ? 26.141 -10.172 -13.664 1 67.06 103 GLY A O 1
ATOM 800 N N . GLN A 1 104 ? 26.156 -11.766 -15.148 1 83.31 104 GLN A N 1
ATOM 801 C CA . GLN A 1 104 ? 25.969 -10.766 -16.203 1 83.31 104 GLN A CA 1
ATOM 802 C C . GLN A 1 104 ? 24.5 -10.484 -16.453 1 83.31 104 GLN A C 1
ATOM 804 O O . GLN A 1 104 ? 23.734 -11.398 -16.781 1 83.31 104 GLN A O 1
ATOM 809 N N . TRP A 1 105 ? 24.125 -9.336 -16.203 1 91.56 105 TRP A N 1
ATOM 810 C CA . TRP A 1 105 ? 22.734 -8.914 -16.406 1 91.56 105 TRP A CA 1
ATOM 811 C C . TRP A 1 105 ? 22.594 -8.117 -17.703 1 91.56 105 TRP A C 1
ATOM 813 O O . TRP A 1 105 ? 23.453 -7.289 -18.031 1 91.56 105 TRP A O 1
ATOM 823 N N . ILE A 1 106 ? 21.656 -8.406 -18.469 1 91.94 106 ILE A N 1
ATOM 824 C CA . ILE A 1 106 ? 21.266 -7.637 -19.641 1 91.94 106 ILE A CA 1
ATOM 825 C C . ILE A 1 106 ? 19.969 -6.883 -19.344 1 91.94 106 ILE A C 1
ATOM 827 O O . ILE A 1 106 ? 18.969 -7.48 -18.922 1 91.94 106 ILE A O 1
ATOM 831 N N . CYS A 1 107 ? 20.031 -5.621 -19.578 1 93.38 107 CYS A N 1
ATOM 832 C CA . CYS A 1 107 ? 18.875 -4.801 -19.234 1 93.38 107 CYS A CA 1
ATOM 833 C C . CYS A 1 107 ? 18.297 -4.148 -20.484 1 93.38 107 CYS A C 1
ATOM 835 O O . CYS A 1 107 ? 19.031 -3.725 -21.375 1 93.38 107 CYS A O 1
ATOM 837 N N . LYS A 1 108 ? 16.953 -4.129 -20.562 1 93.69 108 LYS A N 1
ATOM 838 C CA . LYS A 1 108 ? 16.203 -3.533 -21.672 1 93.69 108 LYS A CA 1
ATOM 839 C C . LYS A 1 108 ? 14.953 -2.822 -21.156 1 93.69 108 LYS A C 1
ATOM 841 O O . LYS A 1 108 ? 14.609 -2.92 -19.969 1 93.69 108 LYS A O 1
ATOM 846 N N . GLY A 1 109 ? 14.234 -2.129 -22.078 1 92.94 109 GLY A N 1
ATOM 847 C CA . GLY A 1 109 ? 13.039 -1.392 -21.703 1 92.94 109 GLY A CA 1
ATOM 848 C C . GLY A 1 109 ? 11.805 -2.271 -21.578 1 92.94 109 GLY A C 1
ATOM 849 O O . GLY A 1 109 ? 10.812 -1.881 -20.969 1 92.94 109 GLY A O 1
ATOM 850 N N . SER A 1 110 ? 11.938 -3.441 -22.188 1 93.62 110 SER A N 1
ATOM 851 C CA . SER A 1 110 ? 10.805 -4.363 -22.156 1 93.62 110 SER A CA 1
ATOM 852 C C . SER A 1 110 ? 11.273 -5.812 -22.109 1 93.62 110 SER A C 1
ATOM 854 O O . SER A 1 110 ? 12.414 -6.113 -22.453 1 93.62 110 SER A O 1
ATOM 856 N N . VAL A 1 111 ? 10.367 -6.656 -21.688 1 93.75 111 VAL A N 1
ATOM 857 C CA . VAL A 1 111 ? 10.688 -8.078 -21.625 1 93.75 111 VAL A CA 1
ATOM 858 C C . VAL A 1 111 ? 10.852 -8.641 -23.031 1 93.75 111 VAL A C 1
ATOM 860 O O . VAL A 1 111 ? 11.734 -9.469 -23.281 1 93.75 111 VAL A O 1
ATOM 863 N N . SER A 1 112 ? 9.969 -8.188 -23.938 1 92.81 112 SER A N 1
ATOM 864 C CA . SER A 1 112 ? 10.062 -8.633 -25.312 1 92.81 112 SER A CA 1
ATOM 865 C C . SER A 1 112 ? 11.43 -8.32 -25.906 1 92.81 112 SER A C 1
ATOM 867 O O . SER A 1 112 ? 12.031 -9.156 -26.578 1 92.81 112 SER A O 1
ATOM 869 N N . SER A 1 113 ? 11.898 -7.117 -25.688 1 93.94 113 SER A N 1
ATOM 870 C CA . SER A 1 113 ? 13.219 -6.727 -26.172 1 93.94 113 SER A CA 1
ATOM 871 C C . SER A 1 113 ? 14.32 -7.539 -25.5 1 93.94 113 SER A C 1
ATOM 873 O O . SER A 1 113 ? 15.312 -7.895 -26.141 1 93.94 113 SER A O 1
ATOM 875 N N . LEU A 1 114 ? 14.172 -7.859 -24.25 1 93.31 114 LEU A N 1
ATOM 876 C CA . LEU A 1 114 ? 15.141 -8.672 -23.516 1 93.31 114 LEU A CA 1
ATOM 877 C C . LEU A 1 114 ? 15.227 -10.07 -24.094 1 93.31 114 LEU A C 1
ATOM 879 O O . LEU A 1 114 ? 16.328 -10.57 -24.375 1 93.31 114 LEU A O 1
ATOM 883 N N . MET A 1 115 ? 14.062 -10.656 -24.359 1 92.44 115 MET A N 1
ATOM 884 C CA . MET A 1 115 ? 14.008 -12.023 -24.859 1 92.44 115 MET A CA 1
ATOM 885 C C . MET A 1 115 ? 14.484 -12.094 -26.312 1 92.44 115 MET A C 1
ATOM 887 O O . MET A 1 115 ? 14.953 -13.133 -26.766 1 92.44 115 MET A O 1
ATOM 891 N N . ALA A 1 116 ? 14.398 -10.984 -27 1 92.81 116 ALA A N 1
ATOM 892 C CA . ALA A 1 116 ? 14.867 -10.914 -28.375 1 92.81 116 ALA A CA 1
ATOM 893 C C . ALA A 1 116 ? 16.391 -10.797 -28.422 1 92.81 116 ALA A C 1
ATOM 895 O O . ALA A 1 116 ? 17.016 -11.242 -29.391 1 92.81 116 ALA A O 1
ATOM 896 N N . THR A 1 117 ? 17 -10.172 -27.484 1 89.31 117 THR A N 1
ATOM 897 C CA . THR A 1 117 ? 18.438 -9.93 -27.453 1 89.31 117 THR A CA 1
ATOM 898 C C . THR A 1 117 ? 19.203 -11.219 -27.156 1 89.31 117 THR A C 1
ATOM 900 O O . THR A 1 117 ? 20.281 -11.453 -27.703 1 89.31 117 THR A O 1
ATOM 903 N N . ARG A 1 118 ? 18.656 -12.039 -26.281 1 85.38 118 ARG A N 1
ATOM 904 C CA . ARG A 1 118 ? 19.281 -13.305 -25.906 1 85.38 118 ARG A CA 1
ATOM 905 C C . ARG A 1 118 ? 18.234 -14.406 -25.766 1 85.38 118 ARG A C 1
ATOM 907 O O . ARG A 1 118 ? 17.141 -14.172 -25.234 1 85.38 118 ARG A O 1
ATOM 914 N N . ARG A 1 119 ? 18.688 -15.531 -26.297 1 85.38 119 ARG A N 1
ATOM 915 C CA . ARG A 1 119 ? 17.781 -16.672 -26.203 1 85.38 119 ARG A CA 1
ATOM 916 C C . ARG A 1 119 ? 17.875 -17.344 -24.828 1 85.38 119 ARG A C 1
ATOM 918 O O . ARG A 1 119 ? 18.734 -18.188 -24.609 1 85.38 119 ARG A O 1
ATOM 925 N N . PHE A 1 120 ? 16.984 -16.906 -23.922 1 88.56 120 PHE A N 1
ATOM 926 C CA . PHE A 1 120 ? 16.875 -17.547 -22.609 1 88.56 120 PHE A CA 1
ATOM 927 C C . PHE A 1 120 ? 15.945 -18.75 -22.656 1 88.56 120 PHE A C 1
ATOM 929 O O . PHE A 1 120 ? 14.953 -18.75 -23.391 1 88.56 120 PHE A O 1
ATOM 936 N N . THR A 1 121 ? 16.328 -19.75 -21.906 1 87.06 121 THR A N 1
ATOM 937 C CA . THR A 1 121 ? 15.398 -20.859 -21.688 1 87.06 121 THR A CA 1
ATOM 938 C C . THR A 1 121 ? 14.367 -20.5 -20.625 1 87.06 121 THR A C 1
ATOM 940 O O . THR A 1 121 ? 14.727 -20.312 -19.453 1 87.06 121 THR A O 1
ATOM 943 N N . ASP A 1 122 ? 13.094 -20.375 -21.047 1 88.5 122 ASP A N 1
ATOM 944 C CA . ASP A 1 122 ? 12.008 -20 -20.141 1 88.5 122 ASP A CA 1
ATOM 945 C C . ASP A 1 122 ? 10.938 -21.094 -20.109 1 88.5 122 ASP A C 1
ATOM 947 O O . ASP A 1 122 ? 9.867 -20.938 -20.703 1 88.5 122 ASP A O 1
ATOM 951 N N . PRO A 1 123 ? 11.227 -22.109 -19.328 1 84.06 123 PRO A N 1
ATOM 952 C CA . PRO A 1 123 ? 10.359 -23.281 -19.391 1 84.06 123 PRO A CA 1
ATOM 953 C C . PRO A 1 123 ? 8.992 -23.047 -18.766 1 84.06 123 PRO A C 1
ATOM 955 O O . PRO A 1 123 ? 8.016 -23.719 -19.109 1 84.06 123 PRO A O 1
ATOM 958 N N . LEU A 1 124 ? 8.867 -22.125 -17.828 1 83.88 124 LEU A N 1
ATOM 959 C CA . LEU A 1 124 ? 7.598 -21.953 -17.125 1 83.88 124 LEU A CA 1
ATOM 960 C C . LEU A 1 124 ? 7.035 -20.562 -17.359 1 83.88 124 LEU A C 1
ATOM 962 O O . LEU A 1 124 ? 6.078 -20.156 -16.688 1 83.88 124 LEU A O 1
ATOM 966 N N . GLY A 1 125 ? 7.629 -19.75 -18.141 1 84.31 125 GLY A N 1
ATOM 967 C CA . GLY A 1 125 ? 7.062 -18.484 -18.609 1 84.31 125 GLY A CA 1
ATOM 968 C C . GLY A 1 125 ? 7.219 -17.359 -17.594 1 84.31 125 GLY A C 1
ATOM 969 O O . GLY A 1 125 ? 6.289 -16.578 -17.375 1 84.31 125 GLY A O 1
ATOM 970 N N . ILE A 1 126 ? 8.367 -17.297 -16.953 1 89.31 126 ILE A N 1
ATOM 971 C CA . ILE A 1 126 ? 8.547 -16.219 -15.992 1 89.31 126 ILE A CA 1
ATOM 972 C C . ILE A 1 126 ? 8.68 -14.883 -16.734 1 89.31 126 ILE A C 1
ATOM 974 O O . ILE A 1 126 ? 8.484 -13.82 -16.141 1 89.31 126 ILE A O 1
ATOM 978 N N . ALA A 1 127 ? 9.008 -14.906 -18.031 1 90.31 127 ALA A N 1
ATOM 979 C CA . ALA A 1 127 ? 9.062 -13.688 -18.828 1 90.31 127 ALA A CA 1
ATOM 980 C C . ALA A 1 127 ? 7.699 -13.008 -18.906 1 90.31 127 ALA A C 1
ATOM 982 O O . ALA A 1 127 ? 7.594 -11.789 -18.766 1 90.31 127 ALA A O 1
ATOM 983 N N . LYS A 1 128 ? 6.734 -13.734 -19.125 1 87.25 128 LYS A N 1
ATOM 984 C CA . LYS A 1 128 ? 5.383 -13.18 -19.172 1 87.25 128 LYS A CA 1
ATOM 985 C C . LYS A 1 128 ? 4.965 -12.656 -17.797 1 87.25 128 LYS A C 1
ATOM 987 O O . LYS A 1 128 ? 4.328 -11.602 -17.703 1 87.25 128 LYS A O 1
ATOM 992 N N . MET A 1 129 ? 5.316 -13.383 -16.734 1 87.94 129 MET A N 1
ATOM 993 C CA . MET A 1 129 ? 5.035 -12.93 -15.383 1 87.94 129 MET A CA 1
ATOM 994 C C . MET A 1 129 ? 5.711 -11.586 -15.109 1 87.94 129 MET A C 1
ATOM 996 O O . MET A 1 129 ? 5.109 -10.695 -14.5 1 87.94 129 MET A O 1
ATOM 1000 N N . ALA A 1 130 ? 6.922 -11.508 -15.531 1 92.94 130 ALA A N 1
ATOM 1001 C CA . ALA A 1 130 ? 7.676 -10.266 -15.352 1 92.94 130 ALA A CA 1
ATOM 1002 C C . ALA A 1 130 ? 7.027 -9.117 -16.109 1 92.94 130 ALA A C 1
ATOM 1004 O O . ALA A 1 130 ? 6.938 -8 -15.609 1 92.94 130 ALA A O 1
ATOM 1005 N N . GLU A 1 131 ? 6.621 -9.367 -17.297 1 92.12 131 GLU A N 1
ATOM 1006 C CA . GLU A 1 131 ? 5.961 -8.352 -18.109 1 92.12 131 GLU A CA 1
ATOM 1007 C C . GLU A 1 131 ? 4.672 -7.867 -17.453 1 92.12 131 GLU A C 1
ATOM 1009 O O . GLU A 1 131 ? 4.41 -6.664 -17.391 1 92.12 131 GLU A O 1
ATOM 1014 N N . ASP A 1 132 ? 3.904 -8.719 -16.953 1 88.69 132 ASP A N 1
ATOM 1015 C CA . ASP A 1 132 ? 2.641 -8.375 -16.312 1 88.69 132 ASP A CA 1
ATOM 1016 C C . ASP A 1 132 ? 2.875 -7.652 -14.992 1 88.69 132 ASP A C 1
ATOM 1018 O O . ASP A 1 132 ? 2.137 -6.73 -14.641 1 88.69 132 ASP A O 1
ATOM 1022 N N . ALA A 1 133 ? 3.828 -8.188 -14.266 1 92.19 133 ALA A N 1
ATOM 1023 C CA . ALA A 1 133 ? 4.176 -7.484 -13.031 1 92.19 133 ALA A CA 1
ATOM 1024 C C . ALA A 1 133 ? 4.559 -6.035 -13.32 1 92.19 133 ALA A C 1
ATOM 1026 O O . ALA A 1 133 ? 4.086 -5.117 -12.648 1 92.19 133 ALA A O 1
ATOM 1027 N N . LYS A 1 134 ? 5.367 -5.832 -14.305 1 93.94 134 LYS A N 1
ATOM 1028 C CA . LYS A 1 134 ? 5.84 -4.492 -14.656 1 93.94 134 LYS A CA 1
ATOM 1029 C C . LYS A 1 134 ? 4.684 -3.602 -15.102 1 93.94 134 LYS A C 1
ATOM 1031 O O . LYS A 1 134 ? 4.598 -2.441 -14.695 1 93.94 134 LYS A O 1
ATOM 1036 N N . SER A 1 135 ? 3.723 -4.133 -15.836 1 92.81 135 SER A N 1
ATOM 1037 C CA . SER A 1 135 ? 2.707 -3.309 -16.484 1 92.81 135 SER A CA 1
ATOM 1038 C C . SER A 1 135 ? 1.448 -3.211 -15.625 1 92.81 135 SER A C 1
ATOM 1040 O O . SER A 1 135 ? 0.719 -2.219 -15.688 1 92.81 135 SER A O 1
ATOM 1042 N N . GLU A 1 136 ? 1.164 -4.223 -14.781 1 92.19 136 GLU A N 1
ATOM 1043 C CA . GLU A 1 136 ? -0.142 -4.266 -14.125 1 92.19 136 GLU A CA 1
ATOM 1044 C C . GLU A 1 136 ? -0.008 -4.16 -12.609 1 92.19 136 GLU A C 1
ATOM 1046 O O . GLU A 1 136 ? -0.952 -3.762 -11.922 1 92.19 136 GLU A O 1
ATOM 1051 N N . VAL A 1 137 ? 1.072 -4.547 -12.141 1 94.44 137 VAL A N 1
ATOM 1052 C CA . VAL A 1 137 ? 1.205 -4.629 -10.688 1 94.44 137 VAL A CA 1
ATOM 1053 C C . VAL A 1 137 ? 1.858 -3.354 -10.156 1 94.44 137 VAL A C 1
ATOM 1055 O O . VAL A 1 137 ? 1.369 -2.752 -9.203 1 94.44 137 VAL A O 1
ATOM 1058 N N . PHE A 1 138 ? 2.963 -2.93 -10.797 1 95.94 138 PHE A N 1
ATOM 1059 C CA . PHE A 1 138 ? 3.715 -1.78 -10.305 1 95.94 138 PHE A CA 1
ATOM 1060 C C . PHE A 1 138 ? 3.314 -0.512 -11.047 1 95.94 138 PHE A C 1
ATOM 1062 O O . PHE A 1 138 ? 3.086 -0.544 -12.258 1 95.94 138 PHE A O 1
ATOM 1069 N N . PHE A 1 139 ? 3.166 0.572 -10.328 1 93.56 139 PHE A N 1
ATOM 1070 C CA . PHE A 1 139 ? 2.734 1.859 -10.859 1 93.56 139 PHE A CA 1
ATOM 1071 C C . PHE A 1 139 ? 3.748 2.949 -10.539 1 93.56 139 PHE A C 1
ATOM 1073 O O . PHE A 1 139 ? 3.873 3.361 -9.383 1 93.56 139 PHE A O 1
ATOM 1080 N N . PRO A 1 140 ? 4.422 3.518 -11.57 1 96.44 140 PRO A N 1
ATOM 1081 C CA . PRO A 1 140 ? 5.453 4.523 -11.312 1 96.44 140 PRO A CA 1
ATOM 1082 C C . PRO A 1 140 ? 4.883 5.938 -11.188 1 96.44 140 PRO A C 1
ATOM 1084 O O . PRO A 1 140 ? 5.59 6.855 -10.773 1 96.44 140 PRO A O 1
ATOM 1087 N N . GLY A 1 141 ? 3.619 6.18 -11.414 1 96.62 141 GLY A N 1
ATOM 1088 C CA . GLY A 1 141 ? 3.033 7.504 -11.562 1 96.62 141 GLY A CA 1
ATOM 1089 C C . GLY A 1 141 ? 3.225 8.383 -10.336 1 96.62 141 GLY A C 1
ATOM 1090 O O . GLY A 1 141 ? 3.549 9.562 -10.461 1 96.62 141 GLY A O 1
ATOM 1091 N N . LEU A 1 142 ? 2.986 7.82 -9.203 1 96 142 LEU A N 1
ATOM 1092 C CA . LEU A 1 142 ? 3.068 8.617 -7.988 1 96 142 LEU A CA 1
ATOM 1093 C C . LEU A 1 142 ? 4.504 9.047 -7.715 1 96 142 LEU A C 1
ATOM 1095 O O . LEU A 1 142 ? 4.746 10.172 -7.258 1 96 142 LEU A O 1
ATOM 1099 N N . LEU A 1 143 ? 5.363 8.156 -7.992 1 97.5 143 LEU A N 1
ATOM 1100 C CA . LEU A 1 143 ? 6.773 8.484 -7.82 1 97.5 143 LEU A CA 1
ATOM 1101 C C . LEU A 1 143 ? 7.215 9.547 -8.828 1 97.5 143 LEU A C 1
ATOM 1103 O O . LEU A 1 143 ? 7.977 10.453 -8.492 1 97.5 143 LEU A O 1
ATOM 1107 N N . LEU A 1 144 ? 6.738 9.438 -10.016 1 97.94 144 LEU A N 1
ATOM 1108 C CA . LEU A 1 144 ? 7.016 10.445 -11.039 1 97.94 144 LEU A CA 1
ATOM 1109 C C . LEU A 1 144 ? 6.461 11.805 -10.633 1 97.94 144 LEU A C 1
ATOM 1111 O O . LEU A 1 144 ? 7.141 12.82 -10.766 1 97.94 144 LEU A O 1
ATOM 1115 N N . ALA A 1 145 ? 5.328 11.781 -10.125 1 97.69 145 ALA A N 1
ATOM 1116 C CA . ALA A 1 145 ? 4.691 13.016 -9.68 1 97.69 145 ALA A CA 1
ATOM 1117 C C . ALA A 1 145 ? 5.469 13.656 -8.539 1 97.69 145 ALA A C 1
ATOM 1119 O O . ALA A 1 145 ? 5.676 14.875 -8.516 1 97.69 145 ALA A O 1
ATOM 1120 N N . SER A 1 146 ? 5.844 12.836 -7.617 1 97.88 146 SER A N 1
ATOM 1121 C CA . SER A 1 146 ? 6.613 13.359 -6.492 1 97.88 146 SER A CA 1
ATOM 1122 C C . SER A 1 146 ? 7.938 13.961 -6.957 1 97.88 146 SER A C 1
ATOM 1124 O O . SER A 1 146 ? 8.375 14.984 -6.43 1 97.88 146 SER A O 1
ATOM 1126 N N . THR A 1 147 ? 8.523 13.336 -7.91 1 97.88 147 THR A N 1
ATOM 1127 C CA . THR A 1 147 ? 9.781 13.836 -8.453 1 97.88 147 THR A CA 1
ATOM 1128 C C . THR A 1 147 ? 9.578 15.188 -9.133 1 97.88 147 THR A C 1
ATOM 1130 O O . THR A 1 147 ? 10.375 16.109 -8.945 1 97.88 147 THR A O 1
ATOM 1133 N N . GLY A 1 148 ? 8.539 15.344 -9.891 1 97.62 148 GLY A N 1
ATOM 1134 C CA . GLY A 1 148 ? 8.211 16.641 -10.477 1 97.62 148 GLY A CA 1
ATOM 1135 C C . GLY A 1 148 ? 7.926 17.703 -9.438 1 97.62 148 GLY A C 1
ATOM 1136 O O . GLY A 1 148 ? 8.359 18.844 -9.586 1 97.62 148 GLY A O 1
ATOM 1137 N N . LEU A 1 149 ? 7.234 17.25 -8.453 1 98 149 LEU A N 1
ATOM 1138 C CA . LEU A 1 149 ? 6.895 18.156 -7.359 1 98 149 LEU A CA 1
ATOM 1139 C C . LEU A 1 149 ? 8.148 18.656 -6.652 1 98 149 LEU A C 1
ATOM 1141 O O . LEU A 1 149 ? 8.188 19.797 -6.168 1 98 149 LEU A O 1
ATOM 1145 N N . ALA A 1 150 ? 9.148 17.828 -6.594 1 98.19 150 ALA A N 1
ATOM 1146 C CA . ALA A 1 150 ? 10.398 18.219 -5.938 1 98.19 150 ALA A CA 1
ATOM 1147 C C . ALA A 1 150 ? 11.031 19.422 -6.637 1 98.19 150 ALA A C 1
ATOM 1149 O O . ALA A 1 150 ? 11.57 20.312 -5.98 1 98.19 150 ALA A O 1
ATOM 1150 N N . PHE A 1 151 ? 10.953 19.516 -7.895 1 96.06 151 PHE A N 1
ATOM 1151 C CA . PHE A 1 151 ? 11.492 20.656 -8.633 1 96.06 151 PHE A CA 1
ATOM 1152 C C . PHE A 1 151 ? 10.727 21.922 -8.305 1 96.06 151 PHE A C 1
ATOM 1154 O O . PHE A 1 151 ? 11.328 22.984 -8.086 1 96.06 151 PHE A O 1
ATOM 1161 N N . ILE A 1 152 ? 9.484 21.781 -8.203 1 95.69 152 ILE A N 1
ATOM 1162 C CA . ILE A 1 152 ? 8.641 22.922 -7.859 1 95.69 152 ILE A CA 1
ATOM 1163 C C . ILE A 1 152 ? 8.938 23.375 -6.43 1 95.69 152 ILE A C 1
ATOM 1165 O O . ILE A 1 152 ? 9.078 24.562 -6.16 1 95.69 152 ILE A O 1
ATOM 1169 N N . ALA A 1 153 ? 9.062 22.375 -5.562 1 95.81 153 ALA A N 1
ATOM 1170 C CA . ALA A 1 153 ? 9.32 22.672 -4.156 1 95.81 153 ALA A CA 1
ATOM 1171 C C . ALA A 1 153 ? 10.656 23.391 -3.986 1 95.81 153 ALA A C 1
ATOM 1173 O O . ALA A 1 153 ? 10.766 24.328 -3.188 1 95.81 153 ALA A O 1
ATOM 1174 N N . VAL A 1 154 ? 11.633 23 -4.738 1 94.12 154 VAL A N 1
ATOM 1175 C CA . VAL A 1 154 ? 12.945 23.641 -4.648 1 94.12 154 VAL A CA 1
ATOM 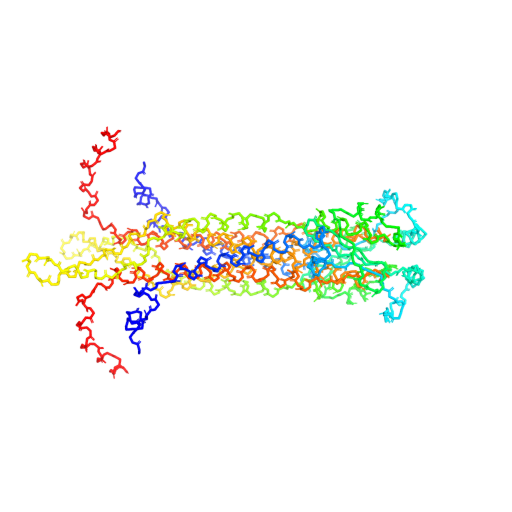1176 C C . VAL A 1 154 ? 12.836 25.094 -5.105 1 94.12 154 VAL A C 1
ATOM 1178 O O . VAL A 1 154 ? 13.406 26 -4.477 1 94.12 154 VAL A O 1
ATOM 1181 N N . ILE A 1 155 ? 12.078 25.375 -6.125 1 91.94 155 ILE A N 1
ATOM 1182 C CA . ILE A 1 155 ? 11.891 26.734 -6.625 1 91.94 155 ILE A CA 1
ATOM 1183 C C . ILE A 1 155 ? 11.1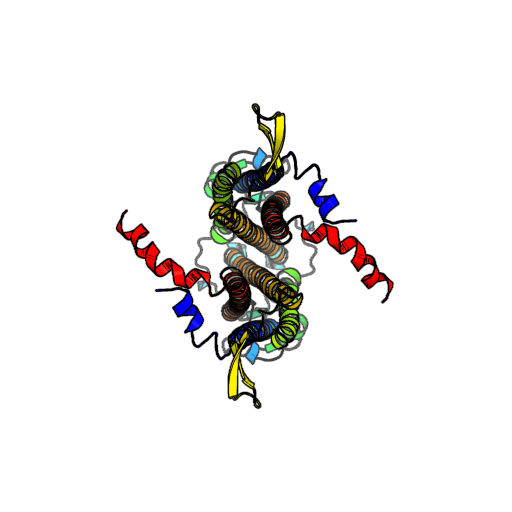8 27.578 -5.57 1 91.94 155 ILE A C 1
ATOM 1185 O O . ILE A 1 155 ? 11.578 28.719 -5.301 1 91.94 155 ILE A O 1
ATOM 1189 N N . LEU A 1 156 ? 10.219 27 -4.941 1 90.38 156 LEU A N 1
ATOM 1190 C CA . LEU A 1 156 ? 9.484 27.703 -3.895 1 90.38 156 LEU A CA 1
ATOM 1191 C C . LEU A 1 156 ? 10.383 27.984 -2.695 1 90.38 156 LEU A C 1
ATOM 1193 O O . LEU A 1 156 ? 10.352 29.094 -2.133 1 90.38 156 LEU A O 1
ATOM 1197 N N . LEU A 1 157 ? 11.227 27.047 -2.41 1 88.06 157 LEU A N 1
ATOM 1198 C CA . LEU A 1 157 ? 12.055 27.141 -1.212 1 88.06 157 LEU A CA 1
ATOM 1199 C C . LEU A 1 157 ? 13.203 28.125 -1.427 1 88.06 157 LEU A C 1
ATOM 1201 O O . LEU A 1 157 ? 13.664 28.766 -0.481 1 88.06 157 LEU A O 1
ATOM 1205 N N . ILE A 1 158 ? 13.625 28.219 -2.613 1 85.44 158 ILE A N 1
ATOM 1206 C CA . ILE A 1 158 ? 14.672 29.188 -2.918 1 85.44 158 ILE A CA 1
ATOM 1207 C C . ILE A 1 158 ? 14.133 30.609 -2.723 1 85.44 158 ILE A C 1
ATOM 1209 O O . ILE A 1 158 ? 14.867 31.5 -2.299 1 85.44 158 ILE A O 1
ATOM 1213 N N . ARG A 1 159 ? 12.859 30.812 -2.928 1 77.75 159 ARG A N 1
ATOM 1214 C CA . ARG A 1 159 ? 12.219 32.125 -2.781 1 77.75 159 ARG A CA 1
ATOM 1215 C C . ARG A 1 159 ? 11.758 32.344 -1.346 1 77.75 159 ARG A C 1
ATOM 1217 O O . ARG A 1 159 ? 11.203 33.375 -1.023 1 77.75 159 ARG A O 1
ATOM 1224 N N . TYR A 1 160 ? 11.898 31.219 -0.588 1 70.12 160 TYR A N 1
ATOM 1225 C CA . TYR A 1 160 ? 11.445 31.234 0.8 1 70.12 160 TYR A CA 1
ATOM 1226 C C . TYR A 1 160 ? 12.164 32.312 1.594 1 70.12 160 TYR A C 1
ATOM 1228 O O . TYR A 1 160 ? 13.383 32.469 1.503 1 70.12 160 TYR A O 1
ATOM 1236 N N . PRO A 1 161 ? 11.336 33.312 2.076 1 57.06 161 PRO A N 1
ATOM 1237 C CA . PRO A 1 161 ? 12.008 34.406 2.77 1 57.06 161 PRO A CA 1
ATOM 1238 C C . PRO A 1 161 ? 12.898 33.938 3.912 1 57.06 161 PRO A C 1
ATOM 1240 O O . PRO A 1 161 ? 12.547 33 4.625 1 57.06 161 PRO A O 1
ATOM 1243 N N . GLY A 1 162 ? 14.156 33.875 3.652 1 50.97 162 GLY A N 1
ATOM 1244 C CA . GLY A 1 162 ? 15.047 33.562 4.758 1 50.97 162 GLY A CA 1
ATOM 1245 C C . GLY A 1 162 ? 14.539 34.094 6.094 1 50.97 16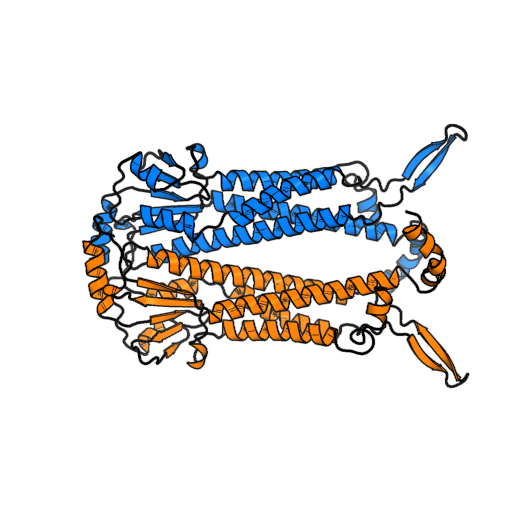2 GLY A C 1
ATOM 1246 O O . GLY A 1 162 ? 13.758 35.031 6.145 1 50.97 162 GLY A O 1
ATOM 1247 N N . TRP A 1 163 ? 14.188 33.219 7.031 1 47.59 163 TRP A N 1
ATOM 1248 C CA . TRP A 1 163 ? 13.867 33.625 8.398 1 47.59 163 TRP A CA 1
ATOM 1249 C C . TRP A 1 163 ? 14.664 34.844 8.812 1 47.59 163 TRP A C 1
ATOM 1251 O O . TRP A 1 163 ? 15.844 34.75 9.156 1 47.59 163 TRP A O 1
ATOM 1261 N N . GLN A 1 164 ? 14.945 35.812 8.18 1 43.22 164 GLN A N 1
ATOM 1262 C CA . GLN A 1 164 ? 15.68 36.875 8.82 1 43.22 164 GLN A CA 1
ATOM 1263 C C . GLN A 1 164 ? 14.859 37.531 9.938 1 43.22 164 GLN A C 1
ATOM 1265 O O . GLN A 1 164 ? 14.094 38.438 9.688 1 43.22 164 GLN A O 1
ATOM 1270 N N . ALA A 1 165 ? 14.258 36.719 10.711 1 43.84 165 ALA A N 1
ATOM 1271 C CA . ALA A 1 165 ? 13.609 37.344 11.867 1 43.84 165 ALA A CA 1
ATOM 1272 C C . ALA A 1 165 ? 14.625 38.031 12.758 1 43.84 165 ALA A C 1
ATOM 1274 O O . ALA A 1 165 ? 14.945 37.562 13.844 1 43.84 165 ALA A O 1
ATOM 1275 N N . GLY A 1 166 ? 15.711 38.562 12.289 1 43.03 166 GLY A N 1
ATOM 1276 C CA . GLY A 1 166 ? 16.656 39.219 13.172 1 43.03 166 GLY A CA 1
ATOM 1277 C C . GLY A 1 166 ? 16.531 40.75 13.133 1 43.03 166 GLY A C 1
ATOM 1278 O O . GLY A 1 166 ? 15.773 41.281 12.336 1 43.03 166 GLY A O 1
ATOM 1279 N N . TRP A 1 167 ? 16.828 41.375 14.25 1 43.59 167 TRP A N 1
ATOM 1280 C CA . TRP A 1 167 ? 17.094 42.781 14.383 1 43.59 167 TRP A CA 1
ATOM 1281 C C . TRP A 1 167 ? 18.203 43.219 13.422 1 43.59 167 TRP A C 1
ATOM 1283 O O . TRP A 1 167 ? 19.234 42.562 13.305 1 43.59 167 TRP A O 1
ATOM 1293 N N . GLN A 1 168 ? 17.781 43.625 12.281 1 46.22 168 GLN A N 1
ATOM 1294 C CA . GLN A 1 168 ? 18.859 44.281 11.562 1 46.22 168 GLN A CA 1
ATOM 1295 C C . GLN A 1 168 ? 19.328 45.531 12.297 1 46.22 168 GLN A C 1
ATOM 1297 O O . GLN A 1 168 ? 18.516 46.406 12.641 1 46.22 168 GLN A O 1
ATOM 1302 N N . GLU A 1 169 ? 20.406 45.344 12.992 1 47.78 169 GLU A N 1
ATOM 1303 C CA . GLU A 1 169 ? 21.047 46.562 13.5 1 47.78 169 GLU A CA 1
ATOM 1304 C C . GLU A 1 169 ? 21.547 47.438 12.367 1 47.78 169 GLU A C 1
ATOM 1306 O O . GLU A 1 169 ? 22.297 46.969 11.508 1 47.78 169 GLU A O 1
ATOM 1311 N N . GLU A 1 170 ? 20.656 48.25 11.898 1 50.19 170 GLU A N 1
ATOM 1312 C CA . GLU A 1 170 ? 21.203 49.25 11 1 50.19 170 GLU A CA 1
ATOM 1313 C C . GLU A 1 170 ? 21.797 50.406 11.781 1 50.19 170 GLU A C 1
ATOM 1315 O O . GLU A 1 170 ? 21.172 50.938 12.727 1 50.19 170 GLU A O 1
ATOM 1320 N N . ILE A 1 171 ? 23.031 50.594 11.773 1 51.69 171 ILE A N 1
ATOM 1321 C CA . ILE A 1 171 ? 23.672 51.812 12.258 1 51.69 171 ILE A CA 1
ATOM 1322 C C . ILE A 1 171 ? 23.25 53 11.398 1 51.69 171 ILE A C 1
ATOM 1324 O O . ILE A 1 171 ? 23.484 53 10.188 1 51.69 171 ILE A O 1
ATOM 1328 N N . LYS A 1 172 ? 22.344 53.75 11.898 1 57.34 172 LYS A N 1
ATOM 1329 C CA . LYS A 1 172 ? 22.109 55 11.18 1 57.34 172 LYS A CA 1
ATOM 1330 C C . LYS A 1 172 ? 23.391 55.844 11.094 1 57.34 172 LYS A C 1
ATOM 1332 O O . LYS A 1 172 ? 24.031 56.094 12.109 1 57.34 172 LYS A O 1
ATOM 1337 N N . GLU A 1 173 ? 23.797 55.906 9.961 1 57.34 173 GLU A N 1
ATOM 1338 C CA . GLU A 1 173 ? 25 56.688 9.703 1 57.34 173 GLU A CA 1
ATOM 1339 C C . GLU A 1 173 ? 24.938 58.031 10.422 1 57.34 173 GLU A C 1
ATOM 1341 O O . GLU A 1 173 ? 25.953 58.531 10.93 1 57.34 173 GLU A O 1
ATOM 1346 N N . ASP A 1 174 ? 23.75 58.656 10.367 1 57.97 174 ASP A N 1
ATOM 1347 C CA . ASP A 1 174 ? 23.75 60.031 10.812 1 57.97 174 ASP A CA 1
ATOM 1348 C C . ASP A 1 174 ? 23.766 60.125 12.336 1 57.97 174 ASP A C 1
ATOM 1350 O O . ASP A 1 174 ? 24.375 61.062 12.898 1 57.97 174 ASP A O 1
ATOM 1354 N N . THR A 1 175 ? 23.016 59.25 13.039 1 60.41 175 THR A N 1
ATOM 1355 C CA . THR A 1 175 ? 22.953 59.438 14.484 1 60.41 175 THR A CA 1
ATOM 1356 C C . THR A 1 175 ? 23.766 58.375 15.211 1 60.41 175 THR A C 1
ATOM 1358 O O . THR A 1 175 ? 24.031 58.5 16.406 1 60.41 175 THR A O 1
ATOM 1361 N N . GLY A 1 176 ? 24.547 57.438 14.547 1 56.66 176 GLY A N 1
ATOM 1362 C CA . GLY A 1 176 ? 25.406 56.438 15.133 1 56.66 176 GLY A CA 1
ATOM 1363 C C . GLY A 1 176 ? 24.656 55.438 16.016 1 56.66 176 GLY A C 1
ATOM 1364 O O . GLY A 1 176 ? 25.266 54.625 16.703 1 56.66 176 GLY A O 1
ATOM 1365 N N . SER A 1 177 ? 23.391 55.688 16.25 1 57.59 177 SER A N 1
ATOM 1366 C CA . SER A 1 177 ? 22.641 54.844 17.172 1 57.59 177 SER A CA 1
ATOM 1367 C C . SER A 1 177 ? 22.203 53.562 16.5 1 57.59 177 SER A C 1
ATOM 1369 O O . SER A 1 177 ? 21.906 53.531 15.297 1 57.59 177 SER A O 1
ATOM 1371 N N . ASP A 1 178 ? 22.531 52.469 17.031 1 54.66 178 ASP A N 1
ATOM 1372 C CA . ASP A 1 178 ? 22.125 51.125 16.656 1 54.66 178 ASP A CA 1
ATOM 1373 C C . ASP A 1 178 ? 20.609 50.969 16.719 1 54.66 178 ASP A C 1
ATOM 1375 O O . ASP A 1 178 ? 20 51.125 17.781 1 54.66 178 ASP A O 1
ATOM 1379 N N . VAL A 1 179 ? 19.938 51.375 15.672 1 55 179 VAL A N 1
ATOM 1380 C CA . VAL A 1 179 ? 18.5 51.094 15.656 1 55 179 VAL A CA 1
ATOM 1381 C C . VAL A 1 179 ? 18.234 49.656 15.211 1 55 179 VAL A C 1
ATOM 1383 O O . VAL A 1 179 ? 18.719 49.25 14.156 1 55 179 VAL A O 1
ATOM 1386 N N . SER A 1 180 ? 18 48.75 16.047 1 49.09 180 SER A N 1
ATOM 1387 C CA . SER A 1 180 ? 17.531 47.406 15.758 1 49.09 180 SER A CA 1
ATOM 1388 C C . SER A 1 180 ? 16.141 47.406 15.141 1 49.09 180 SER A C 1
ATOM 1390 O O . SER A 1 180 ? 15.195 47.938 15.727 1 49.09 180 SER A O 1
ATOM 1392 N N . THR A 1 181 ? 16.156 47.562 13.797 1 48.84 181 THR A N 1
ATOM 1393 C CA . THR A 1 181 ? 14.836 47.469 13.18 1 48.84 181 THR A CA 1
ATOM 1394 C C . THR A 1 181 ? 14.32 46.031 13.195 1 48.84 181 THR A C 1
ATOM 1396 O O . THR A 1 181 ? 15.062 45.094 12.875 1 48.84 181 THR A O 1
ATOM 1399 N N . LYS A 1 182 ? 13.32 45.781 13.969 1 48.22 182 LYS A N 1
ATOM 1400 C CA . LYS A 1 182 ? 12.594 44.531 13.992 1 48.22 182 LYS A CA 1
ATOM 1401 C C . LYS A 1 182 ? 12.164 44.125 12.594 1 48.22 182 LYS A C 1
ATOM 1403 O O . LYS A 1 182 ? 11.531 44.875 11.875 1 48.22 182 LYS A O 1
ATOM 1408 N N . ILE A 1 183 ? 12.922 43.344 11.93 1 46.84 183 ILE A N 1
ATOM 1409 C CA . ILE A 1 183 ? 12.391 42.75 10.703 1 46.84 183 ILE A CA 1
ATOM 1410 C C . ILE A 1 183 ? 11.109 41.969 11.008 1 46.84 183 ILE A C 1
ATOM 1412 O O . ILE A 1 183 ? 11.117 41.062 11.844 1 46.84 183 ILE A O 1
ATOM 1416 N N . GLU A 1 184 ? 9.984 42.531 10.711 1 47.12 184 GLU A N 1
ATOM 1417 C CA . GLU A 1 184 ? 8.664 41.906 10.891 1 47.12 184 GLU A CA 1
ATOM 1418 C C . GLU A 1 184 ? 8.625 40.5 10.336 1 47.12 184 GLU A C 1
ATOM 1420 O O . GLU A 1 184 ? 9.203 40.219 9.281 1 47.12 184 GLU A O 1
ATOM 1425 N N . PRO A 1 185 ? 8.43 39.594 11.188 1 47.59 185 PRO A N 1
ATOM 1426 C CA . PRO A 1 185 ? 8.273 38.219 10.703 1 47.59 185 PRO A CA 1
ATOM 1427 C C . PRO A 1 185 ? 7.441 38.125 9.43 1 47.59 185 PRO A C 1
ATOM 1429 O O . PRO A 1 185 ? 6.512 38.906 9.242 1 47.59 185 PRO A O 1
ATOM 1432 N N . TYR A 1 186 ? 7.996 37.531 8.383 1 48.44 186 TYR A N 1
ATOM 1433 C CA . TYR A 1 186 ? 7.316 37.344 7.109 1 48.44 186 TYR A CA 1
ATOM 1434 C C . TYR A 1 186 ? 5.914 36.781 7.324 1 48.44 186 TYR A C 1
ATOM 1436 O O . TYR A 1 186 ? 5.73 35.812 8.07 1 48.44 186 TYR A O 1
ATOM 1444 N N . PRO A 1 187 ? 4.914 37.594 7.113 1 47.19 187 PRO A N 1
ATOM 1445 C CA . PRO A 1 187 ? 3.537 37.125 7.164 1 47.19 187 PRO A CA 1
ATOM 1446 C C . PRO A 1 187 ? 3.383 35.719 6.547 1 47.19 187 PRO A C 1
ATOM 1448 O O . PRO A 1 187 ? 4.18 35.344 5.691 1 47.19 187 PRO A O 1
ATOM 1451 N N . PHE A 1 188 ? 2.869 34.906 7.375 1 54.22 188 PHE A N 1
ATOM 1452 C CA . PHE A 1 188 ? 2.338 33.688 6.781 1 54.22 188 PHE A CA 1
ATOM 1453 C C . PHE A 1 188 ? 1.804 33.969 5.379 1 54.22 188 PHE A C 1
ATOM 1455 O O . PHE A 1 188 ? 0.806 34.656 5.215 1 54.22 188 PHE A O 1
ATOM 1462 N N . ASN A 1 189 ? 2.785 33.906 4.25 1 66.44 189 ASN A N 1
ATOM 1463 C CA . ASN A 1 189 ? 2.479 34.25 2.865 1 66.44 189 ASN A CA 1
ATOM 1464 C C . ASN A 1 189 ? 2.115 33 2.045 1 66.44 189 ASN A C 1
ATOM 1466 O O . ASN A 1 189 ? 2.234 31.875 2.527 1 66.44 189 ASN A O 1
ATOM 1470 N N . ASN A 1 190 ? 1.408 33.188 1.007 1 75.75 190 ASN A N 1
ATOM 1471 C CA . ASN A 1 190 ? 1.062 32.188 -0.007 1 75.75 190 ASN A CA 1
ATOM 1472 C C . ASN A 1 190 ? 2.25 31.297 -0.34 1 75.75 190 ASN A C 1
ATOM 1474 O O . ASN A 1 190 ? 2.072 30.125 -0.671 1 75.75 190 ASN A O 1
ATOM 1478 N N . LEU A 1 191 ? 3.387 31.844 0.072 1 80.06 191 LEU A N 1
ATOM 1479 C CA . LEU A 1 191 ? 4.594 31.094 -0.245 1 80.06 191 LEU A CA 1
ATOM 1480 C C . LEU A 1 191 ? 4.832 29.984 0.777 1 80.06 191 LEU A C 1
ATOM 1482 O O . LEU A 1 191 ? 5.172 28.859 0.41 1 80.06 191 LEU A O 1
ATOM 1486 N N . ILE A 1 192 ? 4.609 30.297 2.037 1 79.38 192 ILE A N 1
ATOM 1487 C CA . ILE A 1 192 ? 4.84 29.312 3.096 1 79.38 192 ILE A CA 1
ATOM 1488 C C . ILE A 1 192 ? 3.812 28.188 2.996 1 79.38 192 ILE A C 1
ATOM 1490 O O . ILE A 1 192 ? 4.152 27.016 3.162 1 79.38 192 ILE A O 1
ATOM 1494 N N . LEU A 1 193 ? 2.643 28.562 2.662 1 83.75 193 LEU A N 1
ATOM 1495 C CA . LEU A 1 193 ? 1.584 27.578 2.504 1 83.75 193 LEU A CA 1
ATOM 1496 C C . LEU A 1 193 ? 1.853 26.688 1.296 1 83.75 193 LEU A C 1
ATOM 1498 O O . LEU A 1 193 ? 1.569 25.484 1.329 1 83.75 193 LEU A O 1
ATOM 1502 N N . SER A 1 194 ? 2.33 27.344 0.283 1 90.19 194 SER A N 1
ATOM 1503 C CA . SER A 1 194 ? 2.668 26.562 -0.905 1 90.19 194 SER A CA 1
ATOM 1504 C C . SER A 1 194 ? 3.797 25.578 -0.62 1 90.19 194 SER A C 1
ATOM 1506 O O . SER A 1 194 ? 3.77 24.438 -1.091 1 90.19 194 SER A O 1
ATOM 1508 N N . CYS A 1 195 ? 4.75 25.938 0.18 1 90.25 195 CYS A N 1
ATOM 1509 C CA . CYS A 1 195 ? 5.84 25.047 0.559 1 90.25 195 CYS A CA 1
ATOM 1510 C C . CYS A 1 195 ? 5.332 23.906 1.435 1 90.25 195 CYS A C 1
ATOM 1512 O O . CYS A 1 195 ? 5.719 22.75 1.242 1 90.25 195 CYS A O 1
ATOM 1514 N N . LEU A 1 196 ? 4.5 24.25 2.311 1 90 196 LEU A N 1
ATOM 1515 C CA . LEU A 1 196 ? 3.924 23.25 3.191 1 90 196 LEU A CA 1
ATOM 1516 C C . LEU A 1 196 ? 3.109 22.234 2.395 1 90 196 LEU A C 1
ATOM 1518 O O . LEU A 1 196 ? 3.236 21.031 2.604 1 90 196 LEU A O 1
ATOM 1522 N N . SER A 1 197 ? 2.324 22.719 1.479 1 92.44 197 SER A N 1
ATOM 1523 C CA . SER A 1 197 ? 1.496 21.844 0.662 1 92.44 197 SER A CA 1
ATOM 1524 C C . SER A 1 197 ? 2.352 20.953 -0.245 1 92.44 197 SER A C 1
ATOM 1526 O O . SER A 1 197 ? 2.078 19.766 -0.4 1 92.44 197 SER A O 1
ATOM 1528 N N . ALA A 1 198 ? 3.33 21.516 -0.817 1 95.31 198 ALA A N 1
ATOM 1529 C CA . ALA A 1 198 ? 4.195 20.766 -1.724 1 95.31 198 ALA A CA 1
ATOM 1530 C C . ALA A 1 198 ? 4.922 19.656 -0.984 1 95.31 198 ALA A C 1
ATOM 1532 O O . ALA A 1 198 ? 4.984 18.516 -1.465 1 95.31 198 ALA A O 1
ATOM 1533 N N . THR A 1 199 ? 5.426 19.969 0.168 1 96.12 199 THR A N 1
ATOM 1534 C CA . THR A 1 199 ? 6.168 18.953 0.902 1 96.12 199 THR A CA 1
ATOM 1535 C C . THR A 1 199 ? 5.223 17.891 1.476 1 96.12 199 THR A C 1
ATOM 1537 O O . THR A 1 199 ? 5.562 16.719 1.535 1 96.12 199 THR A O 1
ATOM 1540 N N . ALA A 1 200 ? 4.055 18.266 1.841 1 92.44 200 ALA A N 1
ATOM 1541 C CA . ALA A 1 200 ? 3.057 17.297 2.301 1 92.44 200 ALA A CA 1
ATOM 1542 C C . ALA A 1 200 ? 2.643 16.359 1.174 1 92.44 200 ALA A C 1
ATOM 1544 O O . ALA A 1 200 ? 2.604 15.141 1.359 1 92.44 200 ALA A O 1
ATOM 1545 N N . LEU A 1 201 ? 2.367 16.969 0.053 1 94.56 201 LEU A N 1
ATOM 1546 C CA . LEU A 1 201 ? 1.954 16.156 -1.095 1 94.56 201 LEU A CA 1
ATOM 1547 C C . LEU A 1 201 ? 3.076 15.227 -1.54 1 94.56 201 LEU A C 1
ATOM 1549 O O . LEU A 1 201 ? 2.828 14.07 -1.871 1 94.56 201 LEU A O 1
ATOM 1553 N N . GLY A 1 202 ? 4.289 15.812 -1.576 1 97.56 202 GLY A N 1
ATOM 1554 C CA . GLY A 1 202 ? 5.418 14.945 -1.889 1 97.56 202 GLY A CA 1
ATOM 1555 C C . GLY A 1 202 ? 5.539 13.758 -0.953 1 97.56 202 GLY A C 1
ATOM 1556 O O . GLY A 1 202 ? 5.766 12.633 -1.398 1 97.56 202 GLY A O 1
ATOM 1557 N N . ALA A 1 203 ? 5.34 13.953 0.303 1 95.5 203 ALA A N 1
ATOM 1558 C CA . ALA A 1 203 ? 5.422 12.883 1.296 1 95.5 203 ALA A CA 1
ATOM 1559 C C . ALA A 1 203 ? 4.293 11.867 1.104 1 95.5 203 ALA A C 1
ATOM 1561 O O . ALA A 1 203 ? 4.516 10.656 1.196 1 95.5 203 ALA A O 1
ATOM 1562 N N . ILE A 1 204 ? 3.154 12.359 0.771 1 91 204 ILE A N 1
ATOM 1563 C CA . ILE A 1 204 ? 2.01 11.477 0.577 1 91 204 ILE A CA 1
ATOM 1564 C C . ILE A 1 204 ? 2.225 10.617 -0.669 1 91 204 ILE A C 1
ATOM 1566 O O . ILE A 1 204 ? 1.994 9.406 -0.644 1 91 204 ILE A O 1
ATOM 1570 N N . PHE A 1 205 ? 2.664 11.234 -1.724 1 96.12 205 PHE A N 1
ATOM 1571 C CA . PHE A 1 205 ? 2.891 10.508 -2.965 1 96.12 205 PHE A CA 1
ATOM 1572 C C . PHE A 1 205 ? 3.951 9.43 -2.775 1 96.12 205 PHE A C 1
ATOM 1574 O O . PHE A 1 205 ? 3.768 8.289 -3.203 1 96.12 205 PHE A O 1
ATOM 1581 N N . THR A 1 206 ? 5.027 9.789 -2.123 1 97.06 206 THR A N 1
ATOM 1582 C CA . THR A 1 206 ? 6.109 8.828 -1.972 1 97.06 206 THR A CA 1
ATOM 1583 C C . THR A 1 206 ? 5.75 7.766 -0.937 1 97.06 206 THR A C 1
ATOM 1585 O O . THR A 1 206 ? 6.156 6.609 -1.061 1 97.06 206 THR A O 1
ATOM 1588 N N . LEU A 1 207 ? 5.016 8.07 0.089 1 93.69 207 LEU A N 1
ATOM 1589 C CA . LEU A 1 207 ? 4.535 7.078 1.04 1 93.69 207 LEU A CA 1
ATOM 1590 C C . LEU A 1 207 ? 3.654 6.043 0.345 1 93.69 207 LEU A C 1
ATOM 1592 O O . LEU A 1 207 ? 3.857 4.84 0.507 1 93.69 207 LEU A O 1
ATOM 1596 N N . THR A 1 208 ? 2.713 6.574 -0.422 1 92.12 208 THR A N 1
ATOM 1597 C CA . THR A 1 208 ? 1.794 5.691 -1.133 1 92.12 208 THR A CA 1
ATOM 1598 C C . THR A 1 208 ? 2.551 4.805 -2.117 1 92.12 208 THR A C 1
ATOM 1600 O O . THR A 1 208 ? 2.279 3.605 -2.213 1 92.12 208 THR A O 1
ATOM 1603 N N . SER A 1 209 ? 3.52 5.387 -2.764 1 96.56 209 SER A N 1
ATOM 1604 C CA . SER A 1 209 ? 4.297 4.625 -3.734 1 96.56 209 SER A CA 1
ATOM 1605 C C . SER A 1 209 ? 5.133 3.547 -3.051 1 96.56 209 SER A C 1
ATOM 1607 O O . SER A 1 209 ? 5.176 2.402 -3.51 1 96.56 209 SER A O 1
ATOM 1609 N N . ALA A 1 210 ? 5.812 3.924 -1.989 1 96.19 210 ALA A N 1
ATOM 1610 C CA . ALA A 1 210 ? 6.66 2.979 -1.268 1 96.19 210 ALA A CA 1
ATOM 1611 C C . ALA A 1 210 ? 5.832 1.842 -0.674 1 96.19 210 ALA A C 1
ATOM 1613 O O . ALA A 1 210 ? 6.234 0.677 -0.735 1 96.19 210 ALA A O 1
ATOM 1614 N N . LEU A 1 211 ? 4.727 2.166 -0.16 1 94.44 211 LEU A N 1
ATOM 1615 C CA . LEU A 1 211 ? 3.85 1.141 0.394 1 94.44 211 LEU A CA 1
ATOM 1616 C C . LEU A 1 211 ? 3.34 0.212 -0.704 1 94.44 211 LEU A C 1
ATOM 1618 O O . LEU A 1 211 ? 3.293 -1.007 -0.52 1 94.44 211 LEU A O 1
ATOM 1622 N N . TRP A 1 212 ? 2.949 0.873 -1.788 1 95.44 212 TRP A N 1
ATOM 1623 C CA . TRP A 1 212 ? 2.486 0.104 -2.938 1 95.44 212 TRP A CA 1
ATOM 1624 C C . TRP A 1 212 ? 3.553 -0.882 -3.4 1 95.44 212 TRP A C 1
ATOM 1626 O O . TRP A 1 212 ? 3.283 -2.076 -3.541 1 95.44 212 TRP A O 1
ATOM 1636 N N . GLN A 1 213 ? 4.711 -0.389 -3.596 1 96.19 213 GLN A N 1
ATOM 1637 C CA . GLN A 1 213 ? 5.828 -1.205 -4.066 1 96.19 213 GLN A CA 1
ATOM 1638 C C . GLN A 1 213 ? 6.168 -2.301 -3.061 1 96.19 213 GLN A C 1
ATOM 1640 O O . GLN A 1 213 ? 6.402 -3.449 -3.441 1 96.19 213 GLN A O 1
ATOM 1645 N N . HIS A 1 214 ? 6.238 -1.963 -1.848 1 95 214 HIS A N 1
ATOM 1646 C CA . HIS A 1 214 ? 6.59 -2.898 -0.785 1 95 214 HIS A CA 1
ATOM 1647 C C . HIS A 1 214 ? 5.566 -4.023 -0.679 1 95 214 HIS A C 1
ATOM 1649 O O . HIS A 1 214 ? 5.93 -5.199 -0.66 1 95 214 HIS A O 1
ATOM 1655 N N . THR A 1 215 ? 4.336 -3.67 -0.62 1 95.19 215 THR A N 1
ATOM 1656 C CA . THR A 1 215 ? 3.266 -4.648 -0.455 1 95.19 215 THR A CA 1
ATOM 1657 C C . THR A 1 215 ? 3.148 -5.535 -1.691 1 95.19 215 THR A C 1
ATOM 1659 O O . THR A 1 215 ? 2.998 -6.754 -1.576 1 95.19 215 THR A O 1
ATOM 1662 N N . ALA A 1 216 ? 3.232 -4.949 -2.883 1 96.69 216 ALA A N 1
ATOM 1663 C CA . ALA A 1 216 ? 3.129 -5.719 -4.121 1 96.69 216 ALA A CA 1
ATOM 1664 C C . ALA A 1 216 ? 4.27 -6.727 -4.238 1 96.69 216 ALA A C 1
ATOM 1666 O O . ALA A 1 216 ? 4.039 -7.898 -4.543 1 96.69 216 ALA A O 1
ATOM 1667 N N . ALA A 1 217 ? 5.473 -6.281 -3.963 1 96.5 217 ALA A N 1
ATOM 1668 C CA . ALA A 1 217 ? 6.637 -7.156 -4.074 1 96.5 217 ALA A CA 1
ATOM 1669 C C . ALA A 1 217 ? 6.582 -8.281 -3.041 1 96.5 217 ALA A C 1
ATOM 1671 O O . ALA A 1 217 ? 6.871 -9.438 -3.355 1 96.5 217 ALA A O 1
ATOM 1672 N N . ALA A 1 218 ? 6.227 -7.934 -1.843 1 94.12 218 ALA A N 1
ATOM 1673 C CA . ALA A 1 218 ? 6.125 -8.938 -0.785 1 94.12 218 ALA A CA 1
ATOM 1674 C C . ALA A 1 218 ? 5.031 -9.953 -1.097 1 94.12 218 ALA A C 1
ATOM 1676 O O . ALA A 1 218 ? 5.191 -11.148 -0.838 1 94.12 218 ALA A O 1
ATOM 1677 N N . THR A 1 219 ? 3.906 -9.469 -1.602 1 94.31 219 THR A N 1
ATOM 1678 C CA . THR A 1 219 ? 2.816 -10.367 -1.975 1 94.31 219 THR A CA 1
ATOM 1679 C C . THR A 1 219 ? 3.254 -11.32 -3.084 1 94.31 219 THR A C 1
ATOM 1681 O O . THR A 1 219 ? 3 -12.523 -3.012 1 94.31 219 THR A O 1
ATOM 1684 N N . ALA A 1 220 ? 3.922 -10.805 -4.07 1 91.94 220 ALA A N 1
ATOM 1685 C CA . ALA A 1 220 ? 4.434 -11.641 -5.156 1 91.94 220 ALA A CA 1
ATOM 1686 C C . ALA A 1 220 ? 5.387 -12.711 -4.625 1 91.94 220 ALA A C 1
ATOM 1688 O O . ALA A 1 220 ? 5.273 -13.883 -4.984 1 91.94 220 ALA A O 1
ATOM 1689 N N . ALA A 1 221 ? 6.27 -12.359 -3.746 1 90.69 221 ALA A N 1
ATOM 1690 C CA . ALA A 1 221 ? 7.254 -13.289 -3.186 1 90.69 221 ALA A CA 1
ATOM 1691 C C . ALA A 1 221 ? 6.574 -14.375 -2.363 1 90.69 221 ALA A C 1
ATOM 1693 O O . ALA A 1 221 ? 6.941 -15.555 -2.451 1 90.69 221 ALA A O 1
ATOM 1694 N N . THR A 1 222 ? 5.57 -14 -1.629 1 87.81 222 THR A N 1
ATOM 1695 C CA . THR A 1 222 ? 4.887 -14.953 -0.758 1 87.81 222 THR A CA 1
ATOM 1696 C C . THR A 1 222 ? 4.027 -15.914 -1.575 1 87.81 222 THR A C 1
ATOM 1698 O O . THR A 1 222 ? 4.062 -17.125 -1.36 1 87.81 222 THR A O 1
ATOM 1701 N N . LEU A 1 223 ? 3.301 -15.445 -2.521 1 84.5 223 LEU A N 1
ATOM 1702 C CA . LEU A 1 223 ? 2.342 -16.266 -3.252 1 84.5 223 LEU A CA 1
ATOM 1703 C C . LEU A 1 223 ? 3.057 -17.203 -4.227 1 84.5 223 LEU A C 1
ATOM 1705 O O . LEU A 1 223 ? 2.625 -18.328 -4.434 1 84.5 223 LEU A O 1
ATOM 1709 N N . LEU A 1 224 ? 4.113 -16.766 -4.797 1 83.88 224 LEU A N 1
ATOM 1710 C CA . LEU A 1 224 ? 4.816 -17.625 -5.746 1 83.88 224 LEU A CA 1
ATOM 1711 C C . LEU A 1 224 ? 5.648 -18.672 -5.012 1 83.88 224 LEU A C 1
ATOM 1713 O O . LEU A 1 224 ? 5.934 -19.734 -5.562 1 83.88 224 LEU A O 1
ATOM 1717 N N . GLU A 1 225 ? 6.023 -18.375 -3.83 1 75.12 225 GLU A N 1
ATOM 1718 C CA . GLU A 1 225 ? 6.727 -19.375 -3.035 1 75.12 225 GLU A CA 1
ATOM 1719 C C . GLU A 1 225 ? 5.797 -20.516 -2.648 1 75.12 225 GLU A C 1
ATOM 1721 O O . GLU A 1 225 ? 6.238 -21.672 -2.518 1 75.12 225 GLU A O 1
ATOM 1726 N N . ILE A 1 226 ? 4.539 -20.234 -2.584 1 64.12 226 ILE A N 1
ATOM 1727 C CA . ILE A 1 226 ? 3.617 -21.203 -2.004 1 64.12 226 ILE A CA 1
ATOM 1728 C C . ILE A 1 226 ? 2.721 -21.781 -3.098 1 64.12 226 ILE A C 1
ATOM 1730 O O . ILE A 1 226 ? 2.064 -22.812 -2.893 1 64.12 226 ILE A O 1
ATOM 1734 N N . SER A 1 227 ? 2.744 -21.125 -4.219 1 65.25 227 SER A N 1
ATOM 1735 C CA . SER A 1 227 ? 1.886 -21.688 -5.254 1 65.25 227 SER A CA 1
ATOM 1736 C C . SER A 1 227 ? 2.242 -23.156 -5.535 1 65.25 227 SER A C 1
ATOM 1738 O O . SER A 1 227 ? 3.367 -23.578 -5.277 1 65.25 227 SER A O 1
ATOM 1740 N N . ALA A 1 228 ? 1.319 -23.875 -5.598 1 56.59 228 ALA A N 1
ATOM 1741 C CA . ALA A 1 228 ? 1.427 -25.328 -5.766 1 56.59 228 ALA A CA 1
ATOM 1742 C C . ALA A 1 228 ? 2.557 -25.688 -6.723 1 56.59 228 ALA A C 1
ATOM 1744 O O . ALA A 1 228 ? 3.119 -26.781 -6.648 1 56.59 228 ALA A O 1
ATOM 1745 N N . VAL A 1 229 ? 2.828 -24.766 -7.605 1 60.12 229 VAL A N 1
ATOM 1746 C CA . VAL A 1 229 ? 3.865 -25.219 -8.523 1 60.12 229 VAL A CA 1
ATOM 1747 C C . VAL A 1 229 ? 5.223 -24.688 -8.07 1 60.12 229 VAL A C 1
ATOM 1749 O O . VAL A 1 229 ? 6.266 -25.141 -8.555 1 60.12 229 VAL A O 1
ATOM 1752 N N . SER A 1 230 ? 5.32 -24.219 -6.93 1 66.94 230 SER A N 1
ATOM 1753 C CA . SER A 1 230 ? 6.504 -23.672 -6.277 1 66.94 230 SER A CA 1
ATOM 1754 C C . SER A 1 230 ? 7.715 -23.703 -7.203 1 66.94 230 SER A C 1
ATOM 1756 O O . SER A 1 230 ? 8.859 -23.734 -6.738 1 66.94 230 SER A O 1
ATOM 1758 N N . ALA A 1 231 ? 7.574 -23.922 -8.508 1 80.62 231 ALA A N 1
ATOM 1759 C CA . ALA A 1 231 ? 8.711 -24.016 -9.422 1 80.62 231 ALA A CA 1
ATOM 1760 C C . ALA A 1 231 ? 9.219 -22.625 -9.789 1 80.62 231 ALA A C 1
ATOM 1762 O O . ALA A 1 231 ? 10.336 -22.484 -10.305 1 80.62 231 ALA A O 1
ATOM 1763 N N . VAL A 1 232 ? 8.398 -21.688 -9.516 1 84.69 232 VAL A N 1
ATOM 1764 C CA . VAL A 1 232 ? 8.781 -20.312 -9.773 1 84.69 232 VAL A CA 1
ATOM 1765 C C . VAL A 1 232 ? 8.859 -19.547 -8.453 1 84.69 232 VAL A C 1
ATOM 1767 O O . VAL A 1 232 ? 8 -19.703 -7.586 1 84.69 232 VAL A O 1
ATOM 1770 N N . LYS A 1 233 ? 9.883 -18.75 -8.297 1 88.38 233 LYS A N 1
ATOM 1771 C CA . LYS A 1 233 ? 10.078 -17.953 -7.086 1 88.38 233 LYS A CA 1
ATOM 1772 C C . LYS A 1 233 ? 10.195 -16.469 -7.418 1 88.38 233 LYS A C 1
ATOM 1774 O O . LYS A 1 233 ? 10.633 -16.109 -8.508 1 88.38 233 LYS A O 1
ATOM 1779 N N . ALA A 1 234 ? 9.75 -15.742 -6.492 1 92.25 234 ALA A N 1
ATOM 1780 C CA . ALA A 1 234 ? 9.938 -14.289 -6.566 1 92.25 234 ALA A CA 1
ATOM 1781 C C . ALA A 1 234 ? 10.609 -13.766 -5.305 1 92.25 234 ALA A C 1
ATOM 1783 O O . ALA A 1 234 ? 10.445 -14.32 -4.219 1 92.25 234 ALA A O 1
ATOM 1784 N N . SER A 1 235 ? 11.43 -12.766 -5.465 1 94.62 235 SER A N 1
ATOM 1785 C CA . SER A 1 235 ? 12.078 -12.117 -4.332 1 94.62 235 SER A CA 1
ATOM 1786 C C . SER A 1 235 ? 11.977 -10.602 -4.438 1 94.62 235 SER A C 1
ATOM 1788 O O . SER A 1 235 ? 11.984 -10.047 -5.539 1 94.62 235 SER A O 1
ATOM 1790 N N . VAL A 1 236 ? 11.938 -10.031 -3.305 1 96.44 236 VAL A N 1
ATOM 1791 C CA . VAL A 1 236 ? 11.812 -8.578 -3.23 1 96.44 236 VAL A CA 1
ATOM 1792 C C . VAL A 1 236 ? 13.172 -7.93 -3.514 1 96.44 236 VAL A C 1
ATOM 1794 O O . VAL A 1 236 ? 14.203 -8.406 -3.037 1 96.44 236 VAL A O 1
ATOM 1797 N N . GLY A 1 237 ? 13.18 -6.828 -4.293 1 96.81 237 GLY A N 1
ATOM 1798 C CA . GLY A 1 237 ? 14.383 -6.031 -4.457 1 96.81 237 GLY A CA 1
ATOM 1799 C C . GLY A 1 237 ? 14.664 -5.125 -3.275 1 96.81 237 GLY A C 1
ATOM 1800 O O . GLY A 1 237 ? 14.094 -4.035 -3.17 1 96.81 237 GLY A O 1
ATOM 1801 N N . ASN A 1 238 ? 15.602 -5.426 -2.52 1 96.31 238 ASN A N 1
ATOM 1802 C CA . ASN A 1 238 ? 15.867 -4.715 -1.273 1 96.31 238 ASN A CA 1
ATOM 1803 C C . ASN A 1 238 ? 16.391 -3.305 -1.533 1 96.31 238 ASN A C 1
ATOM 1805 O O . ASN A 1 238 ? 16.031 -2.361 -0.832 1 96.31 238 ASN A O 1
ATOM 1809 N N . THR A 1 239 ? 17.25 -3.229 -2.471 1 96.31 239 THR A N 1
ATOM 1810 C CA . THR A 1 239 ? 17.781 -1.911 -2.801 1 96.31 239 THR A CA 1
ATOM 1811 C C . THR A 1 239 ? 16.672 -0.986 -3.289 1 96.31 239 THR A C 1
ATOM 1813 O O . THR A 1 239 ? 16.594 0.17 -2.869 1 96.31 239 THR A O 1
ATOM 1816 N N . GLY A 1 240 ? 15.852 -1.516 -4.188 1 96.75 240 GLY A N 1
ATOM 1817 C CA . GLY A 1 240 ? 14.719 -0.729 -4.645 1 96.75 240 GLY A CA 1
ATOM 1818 C C . GLY A 1 240 ? 13.781 -0.318 -3.523 1 96.75 240 GLY A C 1
ATOM 1819 O O . GLY A 1 240 ? 13.328 0.828 -3.475 1 96.75 240 GLY A O 1
ATOM 1820 N N . MET A 1 241 ? 13.562 -1.221 -2.613 1 96.5 241 MET A N 1
ATOM 1821 C CA . MET A 1 241 ? 12.695 -0.947 -1.472 1 96.5 241 MET A CA 1
ATOM 1822 C C . MET A 1 241 ? 13.281 0.154 -0.594 1 96.5 241 MET A C 1
ATOM 1824 O O . MET A 1 241 ? 12.578 1.08 -0.197 1 96.5 241 MET A O 1
ATOM 1828 N N . ALA A 1 242 ? 14.5 0.064 -0.32 1 97.12 242 ALA A N 1
ATOM 1829 C CA . ALA A 1 242 ? 15.172 1.05 0.521 1 97.12 242 ALA A CA 1
ATOM 1830 C C . ALA A 1 242 ? 15.125 2.438 -0.114 1 97.12 242 ALA A C 1
ATOM 1832 O O . ALA A 1 242 ? 14.883 3.432 0.573 1 97.12 242 ALA A O 1
ATOM 1833 N N . LEU A 1 243 ? 15.352 2.465 -1.396 1 97.69 243 LEU A N 1
ATOM 1834 C CA . LEU A 1 243 ? 15.336 3.744 -2.098 1 97.69 243 LEU A CA 1
ATOM 1835 C C . LEU A 1 243 ? 13.961 4.395 -2.023 1 97.69 243 LEU A C 1
ATOM 1837 O O . LEU A 1 243 ? 13.852 5.609 -1.838 1 97.69 243 LEU A O 1
ATOM 1841 N N . GLY A 1 244 ? 12.914 3.631 -2.176 1 97.69 244 GLY A N 1
ATOM 1842 C CA . GLY A 1 244 ? 11.562 4.16 -2.053 1 97.69 244 GLY A CA 1
ATOM 1843 C C . GLY A 1 244 ? 11.273 4.727 -0.677 1 97.69 244 GLY A C 1
ATOM 1844 O O . GLY A 1 244 ? 10.766 5.848 -0.557 1 97.69 244 GLY A O 1
ATOM 1845 N N . TRP A 1 245 ? 11.633 4.004 0.361 1 97.94 245 TRP A N 1
ATOM 1846 C CA . TRP A 1 245 ? 11.375 4.445 1.729 1 97.94 245 TRP A CA 1
ATOM 1847 C C . TRP A 1 245 ? 12.266 5.629 2.096 1 97.94 245 TRP A C 1
ATOM 1849 O O . TRP A 1 245 ? 11.844 6.52 2.842 1 97.94 245 TRP A O 1
ATOM 1859 N N . LEU A 1 246 ? 13.438 5.652 1.609 1 98.44 246 LEU A N 1
ATOM 1860 C CA . LEU A 1 246 ? 14.32 6.781 1.87 1 98.44 246 LEU A CA 1
ATOM 1861 C C . LEU A 1 246 ? 13.773 8.055 1.245 1 98.44 246 LEU A C 1
ATOM 1863 O O . LEU A 1 246 ? 13.828 9.125 1.857 1 98.44 246 LEU A O 1
ATOM 1867 N N . ALA A 1 247 ? 13.289 7.887 0.042 1 98.62 247 ALA A N 1
ATOM 1868 C CA . ALA A 1 247 ? 12.656 9.047 -0.575 1 98.62 247 ALA A CA 1
ATOM 1869 C C . ALA A 1 247 ? 11.531 9.594 0.303 1 98.62 247 ALA A C 1
ATOM 1871 O O . ALA A 1 247 ? 11.422 10.805 0.503 1 98.62 247 ALA A O 1
ATOM 1872 N N . PHE A 1 248 ? 10.75 8.773 0.876 1 98 248 PHE A N 1
ATOM 1873 C CA . PHE A 1 248 ? 9.656 9.18 1.753 1 98 248 PHE A CA 1
ATOM 1874 C C . PHE A 1 248 ? 10.195 9.867 3.002 1 98 248 PHE A C 1
ATOM 1876 O O . PHE A 1 248 ? 9.68 10.914 3.406 1 98 248 PHE A O 1
ATOM 1883 N N . VAL A 1 249 ? 11.156 9.297 3.609 1 98.31 249 VAL A N 1
ATOM 1884 C CA . VAL A 1 249 ? 11.703 9.836 4.852 1 98.31 249 VAL A CA 1
ATOM 1885 C C . VAL A 1 249 ? 12.203 11.266 4.625 1 98.31 249 VAL A C 1
ATOM 1887 O O . VAL A 1 249 ? 12 12.141 5.465 1 98.31 249 VAL A O 1
ATOM 1890 N N . PHE A 1 250 ? 12.781 11.469 3.508 1 98.69 250 PHE A N 1
ATOM 1891 C CA . PHE A 1 250 ? 13.305 12.805 3.244 1 98.69 250 PHE A CA 1
ATOM 1892 C C . PHE A 1 250 ? 12.172 13.781 2.941 1 98.69 250 PHE A C 1
ATOM 1894 O O . PHE A 1 250 ? 12.234 14.953 3.334 1 98.69 250 PHE A O 1
ATOM 1901 N N . TRP A 1 251 ? 11.18 13.336 2.246 1 98.25 251 TRP A N 1
ATOM 1902 C CA . TRP A 1 251 ? 10 14.18 2.059 1 98.25 251 TRP A CA 1
ATOM 1903 C C . TRP A 1 251 ? 9.344 14.5 3.396 1 98.25 251 TRP A C 1
ATOM 1905 O O . TRP A 1 251 ? 8.938 15.641 3.639 1 98.25 251 TRP A O 1
ATOM 1915 N N . LEU A 1 252 ? 9.227 13.484 4.223 1 95.81 252 LEU A N 1
ATOM 1916 C CA . LEU A 1 252 ? 8.617 13.672 5.535 1 95.81 252 LEU A CA 1
ATOM 1917 C C . LEU A 1 252 ? 9.43 14.641 6.383 1 95.81 252 LEU A C 1
ATOM 1919 O O . LEU A 1 252 ? 8.867 15.523 7.039 1 95.81 252 LEU A O 1
ATOM 1923 N N . THR A 1 253 ? 10.688 14.43 6.34 1 96.56 253 THR A N 1
ATOM 1924 C CA . THR A 1 253 ? 11.578 15.328 7.07 1 96.56 253 THR A CA 1
ATOM 1925 C C . THR A 1 253 ? 11.406 16.766 6.598 1 96.56 253 THR A C 1
ATOM 1927 O O . THR A 1 253 ? 11.328 17.688 7.41 1 96.56 253 THR A O 1
ATOM 1930 N N . SER A 1 254 ? 11.352 16.922 5.316 1 95.88 254 SER A N 1
ATOM 1931 C CA . SER A 1 254 ? 11.148 18.25 4.766 1 95.88 254 SER A CA 1
ATOM 1932 C C . SER A 1 254 ? 9.828 18.844 5.238 1 95.88 254 SER A C 1
ATOM 1934 O O . SER A 1 254 ? 9.766 20.031 5.598 1 95.88 254 SER A O 1
ATOM 1936 N N . PHE A 1 255 ? 8.797 18.109 5.285 1 94.25 255 PHE A N 1
ATOM 1937 C CA . PHE A 1 255 ? 7.484 18.562 5.738 1 94.25 255 PHE A CA 1
ATOM 1938 C C . PHE A 1 255 ? 7.535 18.984 7.199 1 94.25 255 PHE A C 1
ATOM 1940 O O . PHE A 1 255 ? 7.008 20.031 7.562 1 94.25 255 PHE A O 1
ATOM 1947 N N . ILE A 1 256 ? 8.211 18.156 7.984 1 91.44 256 ILE A N 1
ATOM 1948 C CA . ILE A 1 256 ? 8.32 18.438 9.406 1 91.44 256 ILE A CA 1
ATOM 1949 C C . ILE A 1 256 ? 9.109 19.734 9.617 1 91.44 256 ILE A C 1
ATOM 1951 O O . ILE A 1 256 ? 8.727 20.578 10.422 1 91.44 256 ILE A O 1
ATOM 1955 N N . MET A 1 257 ? 10.156 19.875 8.875 1 91 257 MET A N 1
ATOM 1956 C CA . MET A 1 257 ? 11 21.062 9.008 1 91 257 MET A CA 1
ATOM 1957 C C . MET A 1 257 ? 10.25 22.312 8.57 1 91 257 MET A C 1
ATOM 1959 O O . MET A 1 257 ? 10.375 23.375 9.203 1 91 257 MET A O 1
ATOM 1963 N N . VAL A 1 258 ? 9.5 22.234 7.504 1 89.38 258 VAL A N 1
ATOM 1964 C CA . VAL A 1 258 ? 8.703 23.375 7.078 1 89.38 258 VAL A CA 1
ATOM 1965 C C . VAL A 1 258 ? 7.648 23.688 8.141 1 89.38 258 VAL A C 1
ATOM 1967 O O . VAL A 1 258 ? 7.441 24.859 8.484 1 89.38 258 VAL A O 1
ATOM 1970 N N . SER A 1 259 ? 7.004 22.688 8.711 1 85.75 259 SER A N 1
ATOM 1971 C CA . SER A 1 259 ? 5.992 22.859 9.75 1 85.75 259 SER A CA 1
ATOM 1972 C C . SER A 1 259 ? 6.59 23.5 11 1 85.75 259 SER A C 1
ATOM 1974 O O . SER A 1 259 ? 5.98 24.391 11.594 1 85.75 259 SER A O 1
ATOM 1976 N N . MET A 1 260 ? 7.723 23.109 11.328 1 81.88 260 MET A N 1
ATOM 1977 C CA . MET A 1 260 ? 8.398 23.672 12.5 1 81.88 260 MET A CA 1
ATOM 1978 C C . MET A 1 260 ? 8.75 25.141 12.273 1 81.88 260 MET A C 1
ATOM 1980 O O . MET A 1 260 ? 8.68 25.938 13.211 1 81.88 260 MET A O 1
ATOM 1984 N N . SER A 1 261 ? 9.125 25.453 11.086 1 78.5 261 SER A N 1
ATOM 1985 C CA . SER A 1 261 ? 9.43 26.844 10.773 1 78.5 261 SER A CA 1
ATOM 1986 C C . SER A 1 261 ? 8.195 27.719 10.891 1 78.5 261 SER A C 1
ATOM 1988 O O . SER A 1 261 ? 8.273 28.859 11.383 1 78.5 261 SER A O 1
ATOM 1990 N N . ILE A 1 262 ? 7.156 27.234 10.469 1 75.5 262 ILE A N 1
ATOM 1991 C CA . ILE A 1 262 ? 5.898 27.969 10.57 1 75.5 262 ILE A CA 1
ATOM 1992 C C . ILE A 1 262 ? 5.523 28.141 12.039 1 75.5 262 ILE A C 1
ATOM 1994 O O . ILE A 1 262 ? 5.148 29.25 12.461 1 75.5 262 ILE A O 1
ATOM 1998 N N . TRP A 1 263 ? 5.656 27.047 12.789 1 74 263 TRP A N 1
ATOM 1999 C CA . TRP A 1 263 ? 5.344 27.109 14.219 1 74 263 TRP A CA 1
ATOM 2000 C C . TRP A 1 263 ? 6.242 28.109 14.922 1 74 263 TRP A C 1
ATOM 2002 O O . TRP A 1 263 ? 5.789 28.844 15.805 1 74 263 TRP A O 1
ATOM 2012 N N . ALA A 1 264 ? 7.41 28.203 14.586 1 70 264 ALA A N 1
ATOM 2013 C CA . ALA A 1 264 ? 8.359 29.156 15.164 1 70 264 ALA A CA 1
ATOM 2014 C C . ALA A 1 264 ? 7.953 30.594 14.867 1 70 264 ALA A C 1
ATOM 2016 O O . ALA A 1 264 ? 8.039 31.469 15.734 1 70 264 ALA A O 1
ATOM 2017 N N . ILE A 1 265 ? 7.5 30.781 13.742 1 67 265 ILE A N 1
ATOM 2018 C CA . ILE A 1 265 ? 7.062 32.125 13.336 1 67 265 ILE A CA 1
ATOM 2019 C C . ILE A 1 265 ? 5.824 32.5 14.141 1 67 265 ILE A C 1
ATOM 2021 O O . ILE A 1 265 ? 5.73 33.656 14.633 1 67 265 ILE A O 1
ATOM 2025 N N . ILE A 1 266 ? 4.969 31.625 14.273 1 66.56 266 ILE A N 1
ATOM 2026 C CA . ILE A 1 266 ? 3.736 31.891 15.008 1 66.56 266 ILE A CA 1
ATOM 2027 C C . ILE A 1 266 ? 4.062 32.188 16.469 1 66.56 266 ILE A C 1
ATOM 2029 O O . ILE A 1 266 ? 3.504 33.125 17.062 1 66.56 266 ILE A O 1
ATOM 2033 N N . LEU A 1 267 ? 4.953 31.516 17.031 1 62.47 267 LEU A N 1
ATOM 2034 C CA . LEU A 1 267 ? 5.309 31.672 18.438 1 62.47 267 LEU A CA 1
ATOM 2035 C C . LEU A 1 267 ? 6.004 33 18.672 1 62.47 267 LEU A C 1
ATOM 2037 O O . LEU A 1 267 ? 5.77 33.656 19.688 1 62.47 267 LEU A O 1
ATOM 2041 N N . VAL A 1 268 ? 6.758 33.438 17.812 1 61.09 268 VAL A N 1
ATOM 2042 C CA . VAL A 1 268 ? 7.492 34.719 17.953 1 61.09 268 VAL A CA 1
ATOM 2043 C C . VAL A 1 268 ? 6.535 35.875 17.812 1 61.09 268 VAL A C 1
ATOM 2045 O O . VAL A 1 268 ? 6.68 36.906 18.5 1 61.09 268 VAL A O 1
ATOM 2048 N N . ASN A 1 269 ? 5.617 35.656 16.969 1 60.53 269 ASN A N 1
ATOM 2049 C CA . ASN A 1 269 ? 4.664 36.75 16.766 1 60.53 269 ASN A CA 1
ATOM 2050 C C . ASN A 1 269 ? 3.662 36.844 17.906 1 60.53 269 ASN A C 1
ATOM 2052 O O . ASN A 1 269 ? 3.148 37.906 18.203 1 60.53 269 ASN A O 1
ATOM 2056 N N . LYS A 1 270 ? 3.311 35.844 18.469 1 57.12 270 LYS A N 1
ATOM 2057 C CA . LYS A 1 270 ? 2.361 35.844 19.578 1 57.12 270 LYS A CA 1
ATOM 2058 C C . LYS A 1 270 ? 3.021 36.312 20.859 1 57.12 270 LYS A C 1
ATOM 2060 O O . LYS A 1 270 ? 2.369 36.938 21.703 1 57.12 270 LYS A O 1
ATOM 2065 N N . PHE A 1 271 ? 4.176 36.031 21.203 1 48 271 PHE A N 1
ATOM 2066 C CA . PHE A 1 271 ? 4.844 36.438 22.422 1 48 271 PHE A CA 1
ATOM 2067 C C . PHE A 1 271 ? 5.895 37.5 22.125 1 48 271 PHE A C 1
ATOM 2069 O O . PHE A 1 271 ? 7.09 37.219 22.094 1 48 271 PHE A O 1
ATOM 2076 N N . PRO A 1 272 ? 5.441 38.75 21.875 1 45.91 272 PRO A N 1
ATOM 2077 C CA . PRO A 1 272 ? 6.453 39.75 21.594 1 45.91 272 PRO A CA 1
ATOM 2078 C C . PRO A 1 272 ? 7.355 40.062 22.781 1 45.91 272 PRO A C 1
ATOM 2080 O O . PRO A 1 272 ? 6.992 39.75 23.922 1 45.91 272 PRO A O 1
ATOM 2083 N N . ASP A 1 273 ? 8.609 40.469 22.781 1 44 273 ASP A N 1
ATOM 2084 C CA . ASP A 1 273 ? 9.648 40.719 23.766 1 44 273 ASP A CA 1
ATOM 2085 C C . ASP A 1 273 ? 9.07 41.406 25 1 44 273 ASP A C 1
ATOM 2087 O O . ASP A 1 273 ? 9.656 41.312 26.094 1 44 273 ASP A O 1
ATOM 2091 N N . GLY A 1 274 ? 8.18 42.344 25.016 1 41.62 274 GLY A N 1
ATOM 2092 C CA . GLY A 1 274 ? 8 43.125 26.234 1 41.62 274 GLY A CA 1
ATOM 2093 C C . GLY A 1 274 ? 7.555 42.25 27.406 1 41.62 274 GLY A C 1
ATOM 2094 O O . GLY A 1 274 ? 7.93 42.5 28.547 1 41.62 274 GLY A O 1
ATOM 2095 N N . ASP A 1 275 ? 6.562 41.438 27.297 1 41.28 275 ASP A N 1
ATOM 2096 C CA . ASP A 1 275 ? 5.902 40.875 28.469 1 41.28 275 ASP A CA 1
ATOM 2097 C C . ASP A 1 275 ? 6.637 39.625 28.953 1 41.28 275 ASP A C 1
ATOM 2099 O O . ASP A 1 275 ? 6.312 39.094 30.016 1 41.28 275 ASP A O 1
ATOM 2103 N N . LEU A 1 276 ? 7.461 38.969 28.219 1 39.09 276 LEU A N 1
ATOM 2104 C CA . LEU A 1 276 ? 8.148 37.812 28.75 1 39.09 276 LEU A CA 1
ATOM 2105 C C . LEU A 1 276 ? 9.242 38.219 29.734 1 39.09 276 LEU A C 1
ATOM 2107 O O . LEU A 1 276 ? 9.805 37.375 30.422 1 39.09 276 LEU A O 1
ATOM 2111 N N . ASP A 1 277 ? 9.742 39.406 29.797 1 36.22 277 ASP A N 1
ATOM 2112 C CA . ASP A 1 277 ? 10.633 39.844 30.875 1 36.22 277 ASP A CA 1
ATOM 2113 C C . ASP A 1 277 ? 9.906 39.875 32.219 1 36.22 277 ASP A C 1
ATOM 2115 O O . ASP A 1 277 ? 10.531 39.719 33.25 1 36.22 277 ASP A O 1
ATOM 2119 N N . ASP A 1 278 ? 8.609 40.156 32.281 1 36.28 278 ASP A N 1
ATOM 2120 C CA . ASP A 1 278 ? 8.023 40.281 33.625 1 36.28 278 ASP A CA 1
ATOM 2121 C C . ASP A 1 278 ? 7.73 38.875 34.219 1 36.28 278 ASP A C 1
ATOM 2123 O O . ASP A 1 278 ? 7.199 38.781 35.312 1 36.28 278 ASP A O 1
ATOM 2127 N N . THR A 1 279 ? 7.793 37.75 33.5 1 36 279 THR A N 1
ATOM 2128 C CA . THR A 1 279 ? 7.559 36.5 34.188 1 36 279 THR A CA 1
ATOM 2129 C C . THR A 1 279 ? 8.789 36.094 35 1 36 279 THR A C 1
ATOM 2131 O O . THR A 1 279 ? 8.883 34.969 35.5 1 36 279 THR A O 1
ATOM 2134 N N . SER A 1 280 ? 9.812 36.844 35.281 1 34.88 280 SER A N 1
ATOM 2135 C CA . SER A 1 280 ? 10.695 36.562 36.438 1 34.88 280 SER A CA 1
ATOM 2136 C C . SER A 1 280 ? 9.891 36.344 37.719 1 34.88 280 SER A C 1
ATOM 2138 O O . SER A 1 280 ? 10.336 35.594 38.594 1 34.88 280 SER A O 1
ATOM 2140 N N . ASP A 1 281 ? 8.805 37.062 38 1 33.75 281 ASP A N 1
ATOM 2141 C CA . ASP A 1 281 ? 8.133 36.875 39.281 1 33.75 281 ASP A CA 1
ATOM 2142 C C . ASP A 1 281 ? 7.305 35.594 39.281 1 33.75 281 ASP A C 1
ATOM 2144 O O . ASP A 1 281 ? 6.809 35.156 40.312 1 33.75 281 ASP A O 1
ATOM 2148 N N . SER A 1 282 ? 6.836 35 38.188 1 32.22 282 SER A N 1
ATOM 2149 C CA . SER A 1 282 ? 6.004 33.812 38.312 1 32.22 282 SER A CA 1
ATOM 2150 C C . SER A 1 282 ? 6.855 32.531 38.438 1 32.22 282 SER A C 1
ATOM 2152 O O . SER A 1 282 ? 6.34 31.422 38.375 1 32.22 282 SER A O 1
ATOM 2154 N N . GLU A 1 283 ? 8.18 32.5 38.688 1 33.25 283 GLU A N 1
ATOM 2155 C CA . GLU A 1 283 ? 8.914 31.375 39.281 1 33.25 283 GLU A CA 1
ATOM 2156 C C . GLU A 1 283 ? 8.188 30.828 40.5 1 33.25 283 GLU A C 1
ATOM 2158 O O . GLU A 1 283 ? 8.461 29.703 40.938 1 33.25 283 GLU A O 1
ATOM 2163 N N . SER A 1 284 ? 7.398 31.672 41.156 1 32.59 284 SER A N 1
ATOM 2164 C CA . SER A 1 284 ? 6.754 31.266 42.406 1 32.59 284 SER A CA 1
ATOM 2165 C C . SER A 1 284 ? 5.598 30.297 42.156 1 32.59 284 SER A C 1
ATOM 2167 O O . SER A 1 284 ? 5.082 29.672 43.062 1 32.59 284 SER A O 1
ATOM 2169 N N . PHE A 1 285 ? 5.098 30.266 40.969 1 29.03 285 PHE A N 1
ATOM 2170 C CA . PHE A 1 285 ? 3.941 29.391 40.812 1 29.03 285 PHE A CA 1
ATOM 2171 C C . PHE A 1 285 ? 4.367 27.922 40.75 1 29.03 285 PHE A C 1
ATOM 2173 O O . PHE A 1 285 ? 3.678 27.062 41.312 1 29.03 285 PHE A O 1
ATOM 2180 N N . PHE A 1 286 ? 5.469 27.5 40.156 1 29.28 286 PHE A N 1
ATOM 2181 C CA . PHE A 1 286 ? 5.785 26.078 40.219 1 29.28 286 PHE A CA 1
ATOM 2182 C C . PHE A 1 286 ? 6.367 25.719 41.562 1 29.28 286 PHE A C 1
ATOM 2184 O O . PHE A 1 286 ? 6.508 24.531 41.875 1 29.28 286 PHE A O 1
ATOM 2191 N N . THR A 1 287 ? 6.934 26.625 42.281 1 27.62 287 THR A N 1
ATOM 2192 C CA . THR A 1 287 ? 7.43 26.203 43.562 1 27.62 287 THR A CA 1
ATOM 2193 C C . THR A 1 287 ? 6.281 26.047 44.562 1 27.62 287 THR A C 1
ATOM 2195 O O . THR A 1 287 ? 6.449 25.453 45.625 1 27.62 287 THR A O 1
ATOM 2198 N N . GLU A 1 288 ? 5.23 26.828 44.438 1 25.33 288 GLU A N 1
ATOM 2199 C CA . GLU A 1 288 ? 4.258 26.656 45.5 1 25.33 288 GLU A CA 1
ATOM 2200 C C . GLU A 1 288 ? 3.338 25.469 45.25 1 25.33 288 GLU A C 1
ATOM 2202 O O . GLU A 1 288 ? 2.586 25.062 46.125 1 25.33 288 GLU A O 1
ATOM 2207 N N . VAL A 1 289 ? 3.273 24.891 44 1 25.67 289 VAL A N 1
ATOM 2208 C CA . VAL A 1 289 ? 2.496 23.672 44.188 1 25.67 289 VAL A CA 1
ATOM 2209 C C . VAL A 1 289 ? 3.434 22.5 44.531 1 25.67 289 VAL A C 1
ATOM 2211 O O . VAL A 1 289 ? 4.512 22.391 43.938 1 25.67 289 VAL A O 1
ATOM 2214 N N . MET B 1 1 ? -19.359 37.5 -1.604 1 25.41 1 MET B N 1
ATOM 2215 C CA . MET B 1 1 ? -20.016 36.781 -0.503 1 25.41 1 MET B CA 1
ATOM 2216 C C . MET B 1 1 ? -19.125 36.75 0.73 1 25.41 1 MET B C 1
ATOM 2218 O O . MET B 1 1 ? -17.969 36.312 0.654 1 25.41 1 MET B O 1
ATOM 2222 N N . ASN B 1 2 ? -19.25 37.625 1.646 1 28.84 2 ASN B N 1
ATOM 2223 C CA . ASN B 1 2 ? -18.484 37.844 2.875 1 28.84 2 ASN B CA 1
ATOM 2224 C C . ASN B 1 2 ? -18.312 36.531 3.654 1 28.84 2 ASN B C 1
ATOM 2226 O O . ASN B 1 2 ? -19.297 35.875 3.975 1 28.84 2 ASN B O 1
ATOM 2230 N N . LEU B 1 3 ? -17.25 36 3.512 1 36.31 3 LEU B N 1
ATOM 2231 C CA . LEU B 1 3 ? -16.938 34.75 4.199 1 36.31 3 LEU B CA 1
ATOM 2232 C C . LEU B 1 3 ? -17.438 34.781 5.641 1 36.31 3 LEU B C 1
ATOM 2234 O O . LEU B 1 3 ? -17.812 33.75 6.203 1 36.31 3 LEU B O 1
ATOM 2238 N N . ARG B 1 4 ? -17.5 35.969 6.203 1 40.38 4 ARG B N 1
ATOM 2239 C CA . ARG B 1 4 ? -18 36.125 7.562 1 40.38 4 ARG B CA 1
ATOM 2240 C C . ARG B 1 4 ? -19.5 35.906 7.625 1 40.38 4 ARG B C 1
ATOM 2242 O O . ARG B 1 4 ? -20 35.25 8.539 1 40.38 4 ARG B O 1
ATOM 2249 N N . SER B 1 5 ? -20.156 36.656 6.789 1 42.03 5 SER B N 1
ATOM 2250 C CA . SER B 1 5 ? -21.594 36.438 6.73 1 42.03 5 SER B CA 1
ATOM 2251 C C . SER B 1 5 ? -21.906 34.969 6.457 1 42.03 5 SER B C 1
ATOM 2253 O O . SER B 1 5 ? -22.922 34.438 6.945 1 42.03 5 SER B O 1
ATOM 2255 N N . PHE B 1 6 ? -21.109 34.281 5.648 1 40.78 6 PHE B N 1
ATOM 2256 C CA . PHE B 1 6 ? -21.281 32.844 5.402 1 40.78 6 PHE B CA 1
ATOM 2257 C C . PHE B 1 6 ? -21.031 32.062 6.676 1 40.78 6 PHE B C 1
ATOM 2259 O O . PHE B 1 6 ? -21.797 31.156 7.004 1 40.78 6 PHE B O 1
ATOM 2266 N N . TYR B 1 7 ? -20 32.438 7.414 1 42.03 7 TYR B N 1
ATOM 2267 C CA . TYR B 1 7 ? -19.656 31.75 8.641 1 42.03 7 TYR B CA 1
ATOM 2268 C C . TYR B 1 7 ? -20.578 32.156 9.781 1 42.03 7 TYR B C 1
ATOM 2270 O O . TYR B 1 7 ? -20.953 31.328 10.617 1 42.03 7 TYR B O 1
ATOM 2278 N N . LYS B 1 8 ? -20.828 33.5 10.055 1 43.66 8 LYS B N 1
ATOM 2279 C CA . LYS B 1 8 ? -21.797 33.906 11.07 1 43.66 8 LYS B CA 1
ATOM 2280 C C . LYS B 1 8 ? -23.125 33.188 10.883 1 43.66 8 LYS B C 1
ATOM 2282 O O . LYS B 1 8 ? -23.781 32.812 11.859 1 43.66 8 LYS B O 1
ATOM 2287 N N . LYS B 1 9 ? -23.656 33.5 9.742 1 44.19 9 LYS B N 1
ATOM 2288 C CA . LYS B 1 9 ? -24.984 33.031 9.422 1 44.19 9 LYS B CA 1
ATOM 2289 C C . LYS B 1 9 ? -24.984 31.516 9.172 1 44.19 9 LYS B C 1
ATOM 2291 O O . LYS B 1 9 ? -26.016 30.906 8.898 1 44.19 9 LYS B O 1
ATOM 2296 N N . SER B 1 10 ? -23.812 31 8.906 1 37.16 10 SER B N 1
ATOM 2297 C CA . SER B 1 10 ? -24.016 29.578 8.664 1 37.16 10 SER B CA 1
ATOM 2298 C C . SER B 1 10 ? -24.594 28.891 9.898 1 37.16 10 SER B C 1
ATOM 2300 O O . SER B 1 10 ? -24.016 28.969 10.984 1 37.16 10 SER B O 1
ATOM 2302 N N . TRP B 1 11 ? -25.828 28.828 10.062 1 38.81 11 TRP B N 1
ATOM 2303 C CA . TRP B 1 11 ? -26.703 28.031 10.914 1 38.81 11 TRP B CA 1
ATOM 2304 C C . TRP B 1 11 ? -25.969 26.797 11.445 1 38.81 11 TRP B C 1
ATOM 2306 O O . TRP B 1 11 ? -26.156 26.406 12.594 1 38.81 11 TRP B O 1
ATOM 2316 N N . ILE B 1 12 ? -25.047 26.188 10.727 1 38.06 12 ILE B N 1
ATOM 2317 C CA . ILE B 1 12 ? -24.312 25.016 11.203 1 38.06 12 ILE B CA 1
ATOM 2318 C C . ILE B 1 12 ? -23.375 25.422 12.336 1 38.06 12 ILE B C 1
ATOM 2320 O O . ILE B 1 12 ? -23.219 24.672 13.312 1 38.06 12 ILE B O 1
ATOM 2324 N N . TYR B 1 13 ? -22.812 26.578 12.359 1 41.22 13 TYR B N 1
ATOM 2325 C CA . TYR B 1 13 ? -21.859 27.016 13.383 1 41.22 13 TYR B CA 1
ATOM 2326 C C . TYR B 1 13 ? -22.594 27.438 14.656 1 41.22 13 TYR B C 1
ATOM 2328 O O . TYR B 1 13 ? -22.047 27.297 15.758 1 41.22 13 TYR B O 1
ATOM 2336 N N . GLU B 1 14 ? -23.5 28.547 14.672 1 41.34 14 GLU B N 1
ATOM 2337 C CA . GLU B 1 14 ? -24.203 29.047 15.852 1 41.34 14 GLU B CA 1
ATOM 2338 C C . GLU B 1 14 ? -24.781 27.891 16.672 1 41.34 14 GLU B C 1
ATOM 2340 O O . GLU B 1 14 ? -24.812 27.969 17.906 1 41.34 14 GLU B O 1
ATOM 2345 N N . HIS B 1 15 ? -25.781 27.469 16.25 1 40.56 15 HIS B N 1
ATOM 2346 C CA . HIS B 1 15 ? -26.422 26.422 17.047 1 40.56 15 HIS B CA 1
ATOM 2347 C C . HIS B 1 15 ? -25.562 25.172 17.141 1 40.56 15 HIS B C 1
ATOM 2349 O O . HIS B 1 15 ? -25.5 24.531 18.188 1 40.56 15 HIS B O 1
ATOM 2355 N N . ILE B 1 16 ? -25.656 24.469 16.234 1 42.91 16 ILE B N 1
ATOM 2356 C CA . ILE B 1 16 ? -25.422 23.031 16.297 1 42.91 16 ILE B CA 1
ATOM 2357 C C . ILE B 1 16 ? -23.938 22.75 16.453 1 42.91 16 ILE B C 1
ATOM 2359 O O . ILE B 1 16 ? -23.516 22.062 17.391 1 42.91 16 ILE B O 1
ATOM 2363 N N . GLY B 1 17 ? -23.672 21.125 15.797 1 50.62 17 GLY B N 1
ATOM 2364 C CA . GLY B 1 17 ? -23.688 19.719 15.453 1 50.62 17 GLY B CA 1
ATOM 2365 C C . GLY B 1 17 ? -22.453 19.281 14.664 1 50.62 17 GLY B C 1
ATOM 2366 O O . GLY B 1 17 ? -22.422 18.172 14.133 1 50.62 17 GLY B O 1
ATOM 2367 N N . PHE B 1 18 ? -21.75 20.453 14.461 1 67.06 18 PHE B N 1
ATOM 2368 C CA . PHE B 1 18 ? -20.562 20.094 13.695 1 67.06 18 PHE B CA 1
ATOM 2369 C C . PHE B 1 18 ? -19.75 19.031 14.422 1 67.06 18 PHE B C 1
ATOM 2371 O O . PHE B 1 18 ? -19.266 18.078 13.805 1 67.06 18 PHE B O 1
ATOM 2378 N N . HIS B 1 19 ? -19.625 19.453 15.711 1 76.06 19 HIS B N 1
ATOM 2379 C CA . HIS B 1 19 ? -18.906 18.453 16.5 1 76.06 19 HIS B CA 1
ATOM 2380 C C . HIS B 1 19 ? -19.594 17.094 16.422 1 76.06 19 HIS B C 1
ATOM 2382 O O . HIS B 1 19 ? -18.922 16.062 16.422 1 76.06 19 HIS B O 1
ATOM 2388 N N . TYR B 1 20 ? -20.891 17.172 16.312 1 83.94 20 TYR B N 1
ATOM 2389 C CA . TYR B 1 20 ? -21.594 15.906 16.203 1 83.94 20 TYR B CA 1
ATOM 2390 C C . TYR B 1 20 ? -21.344 15.266 14.844 1 83.94 20 TYR B C 1
ATOM 2392 O O . TYR B 1 20 ? -21.312 14.031 14.734 1 83.94 20 TYR B O 1
ATOM 2400 N N . LEU B 1 21 ? -21.203 16.094 13.859 1 88.81 21 LEU B N 1
ATOM 2401 C CA . LEU B 1 21 ? -20.906 15.555 12.539 1 88.81 21 LEU B CA 1
ATOM 2402 C C . LEU B 1 21 ? -19.547 14.867 12.531 1 88.81 21 LEU B C 1
ATOM 2404 O O . LEU B 1 21 ? -19.359 13.836 11.875 1 88.81 21 LEU B O 1
ATOM 2408 N N . ILE B 1 22 ? -18.578 15.406 13.266 1 92.69 22 ILE B N 1
ATOM 2409 C CA . ILE B 1 22 ? -17.25 14.797 13.359 1 92.69 22 ILE B CA 1
ATOM 2410 C C . ILE B 1 22 ? -17.359 13.461 14.086 1 92.69 22 ILE B C 1
ATOM 2412 O O . ILE B 1 22 ? -16.766 12.461 13.648 1 92.69 22 ILE B O 1
ATOM 2416 N N . ILE B 1 23 ? -18.109 13.484 15.141 1 93.62 23 ILE B N 1
ATOM 2417 C CA . ILE B 1 23 ? -18.266 12.258 15.914 1 93.62 23 ILE B CA 1
ATOM 2418 C C . ILE B 1 23 ? -18.922 11.18 15.047 1 93.62 23 ILE B C 1
ATOM 2420 O O . ILE B 1 23 ? -18.5 10.023 15.07 1 93.62 23 ILE B O 1
ATOM 2424 N N . VAL B 1 24 ? -19.891 11.594 14.312 1 95.56 24 VAL B N 1
ATOM 2425 C CA . VAL B 1 24 ? -20.578 10.641 13.445 1 95.56 24 VAL B CA 1
ATOM 2426 C C . VAL B 1 24 ? -19.609 10.102 12.398 1 95.56 24 VAL B C 1
ATOM 2428 O O . VAL B 1 24 ? -19.609 8.906 12.102 1 95.56 24 VAL B O 1
ATOM 2431 N N . ALA B 1 25 ? -18.812 10.914 11.812 1 97.38 25 ALA B N 1
ATOM 2432 C CA . ALA B 1 25 ? -17.828 10.484 10.82 1 97.38 25 ALA B CA 1
ATOM 2433 C C . ALA B 1 25 ? -16.844 9.477 11.414 1 97.38 25 ALA B C 1
ATOM 2435 O O . ALA B 1 25 ? -16.547 8.461 10.797 1 97.38 25 ALA B O 1
ATOM 2436 N N . VAL B 1 26 ? -16.375 9.742 12.586 1 98 26 VAL B N 1
ATOM 2437 C CA . VAL B 1 26 ? -15.445 8.844 13.258 1 98 26 VAL B CA 1
ATOM 2438 C C . VAL B 1 26 ? -16.141 7.523 13.578 1 98 26 VAL B C 1
ATOM 2440 O O . VAL B 1 26 ? -15.562 6.449 13.398 1 98 26 VAL B O 1
ATOM 2443 N N . ALA B 1 27 ? -17.344 7.629 14.047 1 97.56 27 ALA B N 1
ATOM 2444 C CA . ALA B 1 27 ? -18.109 6.418 14.359 1 97.56 27 ALA B CA 1
ATOM 2445 C C . ALA B 1 27 ? -18.312 5.562 13.117 1 97.56 27 ALA B C 1
ATOM 2447 O O . ALA B 1 27 ? -18.188 4.336 13.172 1 97.56 27 ALA B O 1
ATOM 2448 N N . LEU B 1 28 ? -18.578 6.195 12.062 1 98.31 28 LEU B N 1
ATOM 2449 C CA . LEU B 1 28 ? -18.781 5.457 10.82 1 98.31 28 LEU B CA 1
ATOM 2450 C C . LEU B 1 28 ? -17.469 4.801 10.367 1 98.31 28 LEU B C 1
ATOM 2452 O O . LEU B 1 28 ? -17.484 3.664 9.891 1 98.31 28 LEU B O 1
ATOM 2456 N N . ALA B 1 29 ? -16.391 5.508 10.477 1 98.62 29 ALA B N 1
ATOM 2457 C CA . ALA B 1 29 ? -15.094 4.91 10.164 1 98.62 29 ALA B CA 1
ATOM 2458 C C . ALA B 1 29 ? -14.867 3.637 10.969 1 98.62 29 ALA B C 1
ATOM 2460 O O . ALA B 1 29 ? -14.406 2.627 10.438 1 98.62 29 ALA B O 1
ATOM 2461 N N . ALA B 1 30 ? -15.234 3.697 12.219 1 98.5 30 ALA B N 1
ATOM 2462 C CA . ALA B 1 30 ? -15.07 2.535 13.094 1 98.5 30 ALA B CA 1
ATOM 2463 C C . ALA B 1 30 ? -15.992 1.397 12.672 1 98.5 30 ALA B C 1
ATOM 2465 O O . ALA B 1 30 ? -15.586 0.234 12.641 1 98.5 30 ALA B O 1
ATOM 2466 N N . VAL B 1 31 ? -17.188 1.749 12.344 1 97.94 31 VAL B N 1
ATOM 2467 C CA . VAL B 1 31 ? -18.172 0.733 11.961 1 97.94 31 VAL B CA 1
ATOM 2468 C C . VAL B 1 31 ? -17.703 0.013 10.703 1 97.94 31 VAL B C 1
ATOM 2470 O O . VAL B 1 31 ? -17.688 -1.22 10.648 1 97.94 31 VAL B O 1
ATOM 2473 N N . PHE B 1 32 ? -17.297 0.716 9.695 1 97.88 32 PHE B N 1
ATOM 2474 C CA . PHE B 1 32 ? -16.812 0.106 8.461 1 97.88 32 PHE B CA 1
ATOM 2475 C C . PHE B 1 32 ? -15.594 -0.759 8.727 1 97.88 32 PHE B C 1
ATOM 2477 O O . PHE B 1 32 ? -15.453 -1.84 8.148 1 97.88 32 PHE B O 1
ATOM 2484 N N . SER B 1 33 ? -14.703 -0.321 9.617 1 97.81 33 SER B N 1
ATOM 2485 C CA . SER B 1 33 ? -13.516 -1.093 9.961 1 97.81 33 SER B CA 1
ATOM 2486 C C . SER B 1 33 ? -13.883 -2.389 10.68 1 97.81 33 SER B C 1
ATOM 2488 O O . SER B 1 33 ? -13.305 -3.443 10.398 1 97.81 33 SER B O 1
ATOM 2490 N N . ILE B 1 34 ? -14.844 -2.262 11.562 1 97 34 ILE B N 1
ATOM 2491 C CA . ILE B 1 34 ? -15.242 -3.432 12.336 1 97 34 ILE B CA 1
ATOM 2492 C C . ILE B 1 34 ? -15.891 -4.465 11.422 1 97 34 ILE B C 1
ATOM 2494 O O . ILE B 1 34 ? -15.609 -5.66 11.523 1 97 34 ILE B O 1
ATOM 2498 N N . ILE B 1 35 ? -16.75 -4.02 10.508 1 95.81 35 ILE B N 1
ATOM 2499 C CA . ILE B 1 35 ? -17.391 -4.926 9.555 1 95.81 35 ILE B CA 1
ATOM 2500 C C . ILE B 1 35 ? -16.328 -5.594 8.688 1 95.81 35 ILE B C 1
ATOM 2502 O O . ILE B 1 35 ? -16.391 -6.797 8.43 1 95.81 35 ILE B O 1
ATOM 2506 N N . LEU B 1 36 ? -15.336 -4.84 8.242 1 96.69 36 LEU B N 1
ATOM 2507 C CA . LEU B 1 36 ? -14.258 -5.375 7.422 1 96.69 36 LEU B CA 1
ATOM 2508 C C . LEU B 1 36 ? -13.43 -6.391 8.203 1 96.69 36 LEU B C 1
ATOM 2510 O O . LEU B 1 36 ? -13.109 -7.461 7.684 1 96.69 36 LEU B O 1
ATOM 2514 N N . LEU B 1 37 ? -13.133 -6.09 9.469 1 96 37 LEU B N 1
ATOM 2515 C CA . LEU B 1 37 ? -12.32 -6.977 10.305 1 96 37 LEU B CA 1
ATOM 2516 C C . LEU B 1 37 ? -13.07 -8.273 10.602 1 96 37 LEU B C 1
ATOM 2518 O O . LEU B 1 37 ? -12.461 -9.344 10.688 1 96 37 LEU B O 1
ATOM 2522 N N . ALA B 1 38 ? -14.344 -8.203 10.672 1 93.69 38 ALA B N 1
ATOM 2523 C CA . ALA B 1 38 ? -15.164 -9.359 11.016 1 93.69 38 ALA B CA 1
ATOM 2524 C C . ALA B 1 38 ? -15.539 -10.156 9.773 1 93.69 38 ALA B C 1
ATOM 2526 O O . ALA B 1 38 ? -16.156 -11.227 9.875 1 93.69 38 ALA B O 1
ATOM 2527 N N . GLY B 1 39 ? -15.164 -9.633 8.594 1 93.94 39 GLY B N 1
ATOM 2528 C CA . GLY B 1 39 ? -15.531 -10.32 7.363 1 93.94 39 GLY B CA 1
ATOM 2529 C C . GLY B 1 39 ? -14.953 -11.727 7.277 1 93.94 39 GLY B C 1
ATOM 2530 O O . GLY B 1 39 ? -13.836 -11.969 7.734 1 93.94 39 GLY B O 1
ATOM 2531 N N . ALA B 1 40 ? -15.758 -12.586 6.539 1 89.81 40 ALA B N 1
ATOM 2532 C CA . ALA B 1 40 ? -15.406 -13.984 6.328 1 89.81 40 ALA B CA 1
ATOM 2533 C C . ALA B 1 40 ? -15.188 -14.703 7.66 1 89.81 40 ALA B C 1
ATOM 2535 O O . ALA B 1 40 ? -14.344 -15.594 7.762 1 89.81 40 ALA B O 1
ATOM 2536 N N . GLY B 1 41 ? -15.789 -14.195 8.695 1 78.94 41 GLY B N 1
ATOM 2537 C CA . GLY B 1 41 ? -15.719 -14.836 10 1 78.94 41 GLY B CA 1
ATOM 2538 C C . GLY B 1 41 ? -16.719 -15.961 10.164 1 78.94 41 GLY B C 1
ATOM 2539 O O . GLY B 1 41 ? -17.172 -16.547 9.18 1 78.94 41 GLY B O 1
ATOM 2540 N N . SER B 1 42 ? -17.172 -16.172 11.398 1 66.56 42 SER B N 1
ATOM 2541 C CA . SER B 1 42 ? -17.906 -17.359 11.82 1 66.56 42 SER B CA 1
ATOM 2542 C C . SER B 1 42 ? -19.328 -17.375 11.266 1 66.56 42 SER B C 1
ATOM 2544 O O . SER B 1 42 ? -19.969 -18.422 11.219 1 66.56 42 SER B O 1
ATOM 2546 N N . ASN B 1 43 ? -19.719 -16.234 10.734 1 67.88 43 ASN B N 1
ATOM 2547 C CA . ASN B 1 43 ? -21.094 -16.234 10.234 1 67.88 43 ASN B CA 1
ATOM 2548 C C . ASN B 1 43 ? -21.125 -16.031 8.719 1 67.88 43 ASN B C 1
ATOM 2550 O O . ASN B 1 43 ? -20.344 -15.266 8.164 1 67.88 43 ASN B O 1
ATOM 2554 N N . SER B 1 44 ? -22.016 -16.812 8.102 1 66.69 44 SER B N 1
ATOM 2555 C CA . SER B 1 44 ? -22.172 -16.797 6.648 1 66.69 44 SER B CA 1
ATOM 2556 C C . SER B 1 44 ? -22.516 -15.406 6.133 1 66.69 44 SER B C 1
ATOM 2558 O O . SER B 1 44 ? -22.266 -15.094 4.969 1 66.69 44 SER B O 1
ATOM 2560 N N . LEU B 1 45 ? -23.031 -14.672 7.027 1 67.19 45 LEU B N 1
ATOM 2561 C CA . LEU B 1 45 ? -23.391 -13.32 6.613 1 67.19 45 LEU B CA 1
ATOM 2562 C C . LEU B 1 45 ? -22.141 -12.516 6.281 1 67.19 45 LEU B C 1
ATOM 2564 O O . LEU B 1 45 ? -22.172 -11.633 5.414 1 67.19 45 LEU B O 1
ATOM 2568 N N . GLY B 1 46 ? -21.031 -13.008 6.738 1 82.06 46 GLY B N 1
ATOM 2569 C CA . GLY B 1 46 ? -19.797 -12.289 6.535 1 82.06 46 GLY B CA 1
ATOM 2570 C C . GLY B 1 46 ? -19 -12.781 5.336 1 82.06 46 GLY B C 1
ATOM 2571 O O . GLY B 1 46 ? -17.969 -12.211 5 1 82.06 46 GLY B O 1
ATOM 2572 N N . ALA B 1 47 ? -19.641 -13.688 4.609 1 90.19 47 ALA B N 1
ATOM 2573 C CA . ALA B 1 47 ? -18.891 -14.328 3.527 1 90.19 47 ALA B CA 1
ATOM 2574 C C . ALA B 1 47 ? -18.734 -13.375 2.346 1 90.19 47 ALA B C 1
ATOM 2576 O O . ALA B 1 47 ? -17.844 -13.562 1.507 1 90.19 47 ALA B O 1
ATOM 2577 N N . SER B 1 48 ? -19.547 -12.422 2.316 1 92.5 48 SER B N 1
ATOM 2578 C CA . SER B 1 48 ? -19.469 -11.484 1.2 1 92.5 48 SER B CA 1
ATOM 2579 C C . SER B 1 48 ? -18.391 -10.43 1.43 1 92.5 48 SER B C 1
ATOM 2581 O O . SER B 1 48 ? -18 -9.711 0.502 1 92.5 48 SER B O 1
ATOM 2583 N N . VAL B 1 49 ? -17.922 -10.328 2.652 1 96.19 49 VAL B N 1
ATOM 2584 C CA . VAL B 1 49 ? -16.844 -9.398 3.002 1 96.19 49 VAL B CA 1
ATOM 2585 C C . VAL B 1 49 ? -15.523 -10.164 3.133 1 96.19 49 VAL B C 1
ATOM 2587 O O . VAL B 1 49 ? -15.289 -10.844 4.133 1 96.19 49 VAL B O 1
ATOM 2590 N N . PHE B 1 50 ? -14.781 -10.039 2.113 1 96.88 50 PHE B N 1
ATOM 2591 C CA . PHE B 1 50 ? -13.5 -10.742 2.092 1 96.88 50 PHE B CA 1
ATOM 2592 C C . PHE B 1 50 ? -12.445 -9.914 1.359 1 96.88 50 PHE B C 1
ATOM 2594 O O . PHE B 1 50 ? -12.766 -8.906 0.729 1 96.88 50 PHE B O 1
ATOM 2601 N N . LEU B 1 51 ? -11.25 -10.258 1.531 1 97.31 51 LEU B N 1
ATOM 2602 C CA . LEU B 1 51 ? -10.133 -9.539 0.932 1 97.31 51 LEU B CA 1
ATOM 2603 C C . LEU B 1 51 ? -9.781 -10.117 -0.435 1 97.31 51 LEU B C 1
ATOM 2605 O O . LEU B 1 51 ? -9.641 -9.375 -1.41 1 97.31 51 LEU B O 1
ATOM 2609 N N . VAL B 1 52 ? -9.648 -11.43 -0.52 1 97.12 52 VAL B N 1
ATOM 2610 C CA . VAL B 1 52 ? -9.297 -12.141 -1.748 1 97.12 52 VAL B CA 1
ATOM 2611 C C . VAL B 1 52 ? -10.008 -13.492 -1.782 1 97.12 52 VAL B C 1
ATOM 2613 O O . VAL B 1 52 ? -10.281 -14.078 -0.735 1 97.12 52 VAL B O 1
ATOM 2616 N N . GLN B 1 53 ? -10.336 -13.875 -2.949 1 95.94 53 GLN B N 1
ATOM 2617 C CA . GLN B 1 53 ? -10.922 -15.195 -3.164 1 95.94 53 GLN B CA 1
ATOM 2618 C C . GLN B 1 53 ? -10.047 -16.047 -4.082 1 95.94 53 GLN B C 1
ATOM 2620 O O . GLN B 1 53 ? -9.609 -15.586 -5.141 1 95.94 53 GLN B O 1
ATOM 2625 N N . PHE B 1 54 ? -9.781 -17.25 -3.625 1 93.38 54 PHE B N 1
ATOM 2626 C CA . PHE B 1 54 ? -9.062 -18.219 -4.445 1 93.38 54 PHE B CA 1
ATOM 2627 C C . PHE B 1 54 ? -10.023 -19.266 -5.004 1 93.38 54 PHE B C 1
ATOM 2629 O O . PHE B 1 54 ? -10.961 -19.688 -4.324 1 93.38 54 PHE B O 1
ATOM 2636 N N . GLY B 1 55 ? -9.734 -19.656 -6.191 1 91.75 55 GLY B N 1
ATOM 2637 C CA . GLY B 1 55 ? -10.523 -20.703 -6.836 1 91.75 55 GLY B CA 1
ATOM 2638 C C . GLY B 1 55 ? -9.812 -21.344 -8.016 1 91.75 55 GLY B C 1
ATOM 2639 O O . GLY B 1 55 ? -8.656 -21 -8.305 1 91.75 55 GLY B O 1
ATOM 2640 N N . TYR B 1 56 ? -10.469 -22.25 -8.562 1 88.69 56 TYR B N 1
ATOM 2641 C CA . TYR B 1 56 ? -9.906 -22.969 -9.695 1 88.69 56 TYR B CA 1
ATOM 2642 C C . TYR B 1 56 ? -10.484 -22.453 -11.016 1 88.69 56 TYR B C 1
ATOM 2644 O O . TYR B 1 56 ? -11.656 -22.078 -11.078 1 88.69 56 TYR B O 1
ATOM 2652 N N . SER B 1 57 ? -9.57 -22.406 -11.969 1 80.81 57 SER B N 1
ATOM 2653 C CA . SER B 1 57 ? -9.984 -22.016 -13.312 1 80.81 57 SER B CA 1
ATOM 2654 C C . SER B 1 57 ? -10.523 -23.219 -14.094 1 80.81 57 SER B C 1
ATOM 2656 O O . SER B 1 57 ? -10.156 -24.359 -13.812 1 80.81 57 SER B O 1
ATOM 2658 N N . THR B 1 58 ? -11.469 -22.828 -14.977 1 71.94 58 THR B N 1
ATOM 2659 C CA . THR B 1 58 ? -11.953 -23.859 -15.898 1 71.94 58 THR B CA 1
ATOM 2660 C C . THR B 1 58 ? -11.195 -23.781 -17.219 1 71.94 58 THR B C 1
ATOM 2662 O O . THR B 1 58 ? -10.711 -22.719 -17.609 1 71.94 58 THR B O 1
ATOM 2665 N N . PRO B 1 59 ? -10.961 -24.984 -17.703 1 63.47 59 PRO B N 1
ATOM 2666 C CA . PRO B 1 59 ? -10.234 -25.031 -18.969 1 63.47 59 PRO B CA 1
ATOM 2667 C C . PRO B 1 59 ? -10.734 -24 -19.984 1 63.47 59 PRO B C 1
ATOM 2669 O O . PRO B 1 59 ? -9.953 -23.484 -20.781 1 63.47 59 PRO B O 1
ATOM 2672 N N . GLU B 1 60 ? -11.984 -23.797 -20.031 1 56.25 60 GLU B N 1
ATOM 2673 C CA . GLU B 1 60 ? -12.508 -22.859 -21.016 1 56.25 60 GLU B CA 1
ATOM 2674 C C . GLU B 1 60 ? -11.977 -21.453 -20.781 1 56.25 60 GLU B C 1
ATOM 2676 O O . GLU B 1 60 ? -11.859 -20.672 -21.719 1 56.25 60 GLU B O 1
ATOM 2681 N N . ALA B 1 61 ? -11.75 -21.234 -19.703 1 52.84 61 ALA B N 1
ATOM 2682 C CA . ALA B 1 61 ? -11.438 -19.859 -19.328 1 52.84 61 ALA B CA 1
ATOM 2683 C C . ALA B 1 61 ? -9.992 -19.5 -19.688 1 52.84 61 ALA B C 1
ATOM 2685 O O . ALA B 1 61 ? -9.625 -18.328 -19.734 1 52.84 61 ALA B O 1
ATOM 2686 N N . THR B 1 62 ? -9.312 -20.531 -19.719 1 52.12 62 THR B N 1
ATOM 2687 C CA . THR B 1 62 ? -7.902 -20.203 -19.922 1 52.12 62 THR B CA 1
ATOM 2688 C C . THR B 1 62 ? -7.59 -20.031 -21.406 1 52.12 62 THR B C 1
ATOM 2690 O O . THR B 1 62 ? -7.758 -20.969 -22.188 1 52.12 62 THR B O 1
ATOM 2693 N N . GLN B 1 63 ? -8.141 -18.922 -22 1 45.59 63 GLN B N 1
ATOM 2694 C CA . GLN B 1 63 ? -7.871 -18.547 -23.391 1 45.59 63 GLN B CA 1
ATOM 2695 C C . GLN B 1 63 ? -6.465 -18.969 -23.812 1 45.59 63 GLN B C 1
ATOM 2697 O O . GLN B 1 63 ? -6.125 -18.938 -24.984 1 45.59 63 GLN B O 1
ATOM 2702 N N . ASN B 1 64 ? -5.449 -18.547 -23 1 47.44 64 ASN B N 1
ATOM 2703 C CA . ASN B 1 64 ? -4.184 -18.094 -23.578 1 47.44 64 ASN B CA 1
ATOM 2704 C C . ASN B 1 64 ? -3.42 -19.266 -24.203 1 47.44 64 ASN B C 1
ATOM 2706 O O . ASN B 1 64 ? -3.562 -20.406 -23.781 1 47.44 64 ASN B O 1
ATOM 2710 N N . ASP B 1 65 ? -2.836 -18.953 -25.375 1 46.5 65 ASP B N 1
ATOM 2711 C CA . ASP B 1 65 ? -1.745 -19.234 -26.312 1 46.5 65 ASP B CA 1
ATOM 2712 C C . ASP B 1 65 ? -0.503 -19.719 -25.578 1 46.5 65 ASP B C 1
ATOM 2714 O O . ASP B 1 65 ? 0.624 -19.469 -26 1 46.5 65 ASP B O 1
ATOM 2718 N N . TYR B 1 66 ? -0.679 -20.109 -24.359 1 48.69 66 TYR B N 1
ATOM 2719 C CA . TYR B 1 66 ? 0.57 -20.375 -23.656 1 48.69 66 TYR B CA 1
ATOM 2720 C C . TYR B 1 66 ? 1.299 -21.562 -24.281 1 48.69 66 TYR B C 1
ATOM 2722 O O . TYR B 1 66 ? 1.354 -22.641 -23.688 1 48.69 66 TYR B O 1
ATOM 2730 N N . PHE B 1 67 ? 1.145 -21.656 -25.484 1 50.75 67 PHE B N 1
ATOM 2731 C CA . PHE B 1 67 ? 1.703 -22.797 -26.219 1 50.75 67 PHE B CA 1
ATOM 2732 C C . PHE B 1 67 ? 3.201 -22.922 -25.953 1 50.75 67 PHE B C 1
ATOM 2734 O O . PHE B 1 67 ? 3.904 -23.625 -26.688 1 50.75 67 PHE B O 1
ATOM 2741 N N . GLY B 1 68 ? 3.719 -22.312 -24.766 1 57.12 68 GLY B N 1
ATOM 2742 C CA . GLY B 1 68 ? 5.137 -22.609 -24.641 1 57.12 68 GLY B CA 1
ATOM 2743 C C . GLY B 1 68 ? 5.414 -23.969 -24.031 1 57.12 68 GLY B C 1
ATOM 2744 O O . GLY B 1 68 ? 4.566 -24.859 -24.094 1 57.12 68 GLY B O 1
ATOM 2745 N N . PRO B 1 69 ? 6.668 -24.344 -23.719 1 62.72 69 PRO B N 1
ATOM 2746 C CA . PRO B 1 69 ? 7.137 -25.625 -23.203 1 62.72 69 PRO B CA 1
ATOM 2747 C C . PRO B 1 69 ? 6.363 -26.078 -21.969 1 62.72 69 PRO B C 1
ATOM 2749 O O . PRO B 1 69 ? 6.391 -27.266 -21.625 1 62.72 69 PRO B O 1
ATOM 2752 N N . TRP B 1 70 ? 5.5 -25.188 -21.5 1 69.69 70 TRP B N 1
ATOM 2753 C CA . TRP B 1 70 ? 4.828 -25.578 -20.25 1 69.69 70 TRP B CA 1
ATOM 2754 C C . TRP B 1 70 ? 3.371 -25.938 -20.516 1 69.69 70 TRP B C 1
ATOM 2756 O O . TRP B 1 70 ? 2.582 -26.078 -19.578 1 69.69 70 TRP B O 1
ATOM 2766 N N . GLU B 1 71 ? 3.131 -26.172 -21.703 1 74.38 71 GLU B N 1
ATOM 2767 C CA . GLU B 1 71 ? 1.766 -26.5 -22.094 1 74.38 71 GLU B CA 1
ATOM 2768 C C . GLU B 1 71 ? 1.268 -27.766 -21.406 1 74.38 71 GLU B C 1
ATOM 2770 O O . GLU B 1 71 ? 0.117 -27.828 -20.969 1 74.38 71 GLU B O 1
ATOM 2775 N N . ASN B 1 72 ? 2.174 -28.75 -21.297 1 75.25 72 ASN B N 1
ATOM 2776 C CA . ASN B 1 72 ? 1.766 -30.016 -20.703 1 75.25 72 ASN B CA 1
ATOM 2777 C C . ASN B 1 72 ? 1.427 -29.859 -19.219 1 75.25 72 ASN B C 1
ATOM 2779 O O . ASN B 1 72 ? 0.474 -30.453 -18.719 1 75.25 72 ASN B O 1
ATOM 2783 N N . ILE B 1 73 ? 2.184 -29.094 -18.578 1 76.75 73 ILE B N 1
ATOM 2784 C CA . ILE B 1 73 ? 1.934 -28.859 -17.156 1 76.75 73 ILE B CA 1
ATOM 2785 C C . ILE B 1 73 ? 0.62 -28.094 -16.984 1 76.75 73 ILE B C 1
ATOM 2787 O O . ILE B 1 73 ? -0.184 -28.422 -16.109 1 76.75 73 ILE B O 1
ATOM 2791 N N . THR B 1 74 ? 0.422 -27.156 -17.844 1 77.5 74 THR B N 1
ATOM 2792 C CA . THR B 1 74 ? -0.801 -26.359 -17.781 1 77.5 74 THR B CA 1
ATOM 2793 C C . THR B 1 74 ? -2.025 -27.234 -18.031 1 77.5 74 THR B C 1
ATOM 2795 O O . THR B 1 74 ? -3.031 -27.125 -17.328 1 77.5 74 THR B O 1
ATOM 2798 N N . ARG B 1 75 ? -1.901 -28.062 -18.953 1 78.94 75 ARG B N 1
ATOM 2799 C CA . ARG B 1 75 ? -3.018 -28.938 -19.281 1 78.94 75 ARG B CA 1
ATOM 2800 C C . ARG B 1 75 ? -3.314 -29.891 -18.125 1 78.94 75 ARG B C 1
ATOM 2802 O O . ARG B 1 75 ? -4.477 -30.156 -17.812 1 78.94 75 ARG B O 1
ATOM 2809 N N . SER B 1 76 ? -2.25 -30.406 -17.562 1 79.88 76 SER B N 1
ATOM 2810 C CA . SER B 1 76 ? -2.432 -31.297 -16.422 1 79.88 76 SER B CA 1
ATOM 2811 C C . SER B 1 76 ? -3.051 -30.562 -15.234 1 79.88 76 SER B C 1
ATOM 2813 O O . SER B 1 76 ? -3.906 -31.109 -14.539 1 79.88 76 SER B O 1
ATOM 2815 N N . ALA B 1 77 ? -2.617 -29.406 -15.047 1 80.69 77 ALA B N 1
ATOM 2816 C CA . ALA B 1 77 ? -3.156 -28.609 -13.945 1 80.69 77 ALA B CA 1
ATOM 2817 C C . ALA B 1 77 ? -4.625 -28.266 -14.188 1 80.69 77 ALA B C 1
ATOM 2819 O O . ALA B 1 77 ? -5.438 -28.312 -13.258 1 80.69 77 ALA B O 1
ATOM 2820 N N . LEU B 1 78 ? -4.926 -27.984 -15.406 1 82.81 78 LEU B N 1
ATOM 2821 C CA . LEU B 1 78 ? -6.305 -27.641 -15.742 1 82.81 78 LEU B CA 1
ATOM 2822 C C . LEU B 1 78 ? -7.211 -28.859 -15.609 1 82.81 78 LEU B C 1
ATOM 2824 O O . LEU B 1 78 ? -8.375 -28.734 -15.227 1 82.81 78 LEU B O 1
ATOM 2828 N N . LYS B 1 79 ? -6.707 -29.938 -15.914 1 83.25 79 LYS B N 1
ATOM 2829 C CA . LYS B 1 79 ? -7.461 -31.172 -15.719 1 83.25 79 LYS B CA 1
ATOM 2830 C C . LYS B 1 79 ? -7.77 -31.391 -14.242 1 83.25 79 LYS B C 1
ATOM 2832 O O . LYS B 1 79 ? -8.891 -31.766 -13.883 1 83.25 79 LYS B O 1
ATOM 2837 N N . LEU B 1 80 ? -6.809 -31.172 -13.438 1 82.81 80 LEU B N 1
ATOM 2838 C CA . LEU B 1 80 ? -7.016 -31.328 -12 1 82.81 80 LEU B CA 1
ATOM 2839 C C . LEU B 1 80 ? -7.988 -30.281 -11.477 1 82.81 80 LEU B C 1
ATOM 2841 O O . LEU B 1 80 ? -8.852 -30.578 -10.648 1 82.81 80 LEU B O 1
ATOM 2845 N N . SER B 1 81 ? -7.801 -29.078 -11.953 1 84.94 81 SER B N 1
ATOM 2846 C CA . SER B 1 81 ? -8.641 -27.984 -11.484 1 84.94 81 SER B CA 1
ATOM 2847 C C . SER B 1 81 ? -10.102 -28.203 -11.859 1 84.94 81 SER B C 1
ATOM 2849 O O . SER B 1 81 ? -11.008 -27.766 -11.148 1 84.94 81 SER B O 1
ATOM 2851 N N . SER B 1 82 ? -10.336 -28.797 -12.945 1 86.06 82 SER B N 1
ATOM 2852 C CA . SER B 1 82 ? -11.695 -29.031 -13.406 1 86.06 82 SER B CA 1
ATOM 2853 C C . SER B 1 82 ? -12.43 -30.016 -12.492 1 86.06 82 SER B C 1
ATOM 2855 O O . SER B 1 82 ? -13.656 -30.125 -12.547 1 86.06 82 SER B O 1
ATOM 2857 N N . GLN B 1 83 ? -11.758 -30.656 -11.594 1 85.69 83 GLN B N 1
ATOM 2858 C CA . GLN B 1 83 ? -12.352 -31.656 -10.719 1 85.69 83 GLN B CA 1
ATOM 2859 C C . GLN B 1 83 ? -12.875 -31.031 -9.43 1 85.69 83 GLN B C 1
ATOM 2861 O O . GLN B 1 83 ? -13.469 -31.719 -8.594 1 85.69 83 GLN B O 1
ATOM 2866 N N . SER B 1 84 ? -12.625 -29.812 -9.32 1 89.81 84 SER B N 1
ATOM 2867 C CA . SER B 1 84 ? -13.016 -29.188 -8.062 1 89.81 84 SER B CA 1
ATOM 2868 C C . SER B 1 84 ? -13.68 -27.828 -8.305 1 89.81 84 SER B C 1
ATOM 2870 O O . SER B 1 84 ? -13.281 -27.094 -9.203 1 89.81 84 SER B O 1
ATOM 2872 N N . LYS B 1 85 ? -14.664 -27.5 -7.5 1 90.75 85 LYS B N 1
ATOM 2873 C CA . LYS B 1 85 ? -15.32 -26.203 -7.512 1 90.75 85 LYS B CA 1
ATOM 2874 C C . LYS B 1 85 ? -15.039 -25.422 -6.223 1 90.75 85 LYS B C 1
ATOM 2876 O O . LYS B 1 85 ? -15.781 -24.516 -5.863 1 90.75 85 LYS B O 1
ATOM 2881 N N . LEU B 1 86 ? -13.977 -25.797 -5.621 1 92.94 86 LEU B N 1
ATOM 2882 C CA . LEU B 1 86 ? -13.633 -25.203 -4.336 1 92.94 86 LEU B CA 1
ATOM 2883 C C . LEU B 1 86 ? -13.25 -23.734 -4.508 1 92.94 86 LEU B C 1
ATOM 2885 O O . LEU B 1 86 ? -12.492 -23.391 -5.418 1 92.94 86 LEU B O 1
ATOM 2889 N N . ARG B 1 87 ? -13.844 -22.875 -3.717 1 94.38 87 ARG B 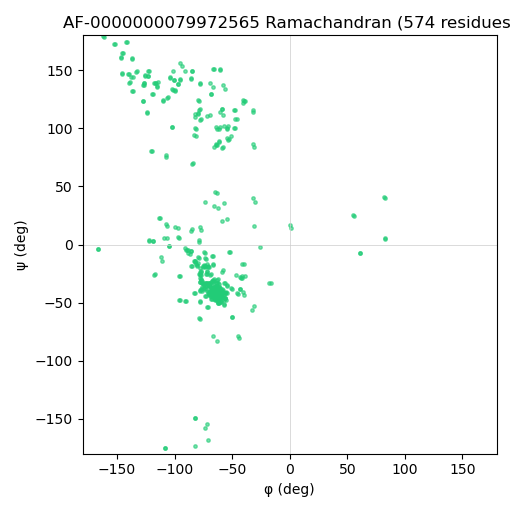N 1
ATOM 2890 C CA . ARG B 1 87 ? -13.469 -21.469 -3.568 1 94.38 87 ARG B CA 1
ATOM 2891 C C . ARG B 1 87 ? -13.234 -21.109 -2.104 1 94.38 87 ARG B C 1
ATOM 2893 O O . ARG B 1 87 ? -13.969 -21.578 -1.225 1 94.38 87 ARG B O 1
ATOM 2900 N N . ILE B 1 88 ? -12.234 -20.359 -1.919 1 95 88 ILE B N 1
ATOM 2901 C CA . ILE B 1 88 ? -11.922 -19.953 -0.557 1 95 88 ILE B CA 1
ATOM 2902 C C . ILE B 1 88 ? -11.789 -18.438 -0.5 1 95 88 ILE B C 1
ATOM 2904 O O . ILE B 1 88 ? -11.008 -17.844 -1.252 1 95 88 ILE B O 1
ATOM 2908 N N . ARG B 1 89 ? -12.555 -17.844 0.337 1 96.19 89 ARG B N 1
ATOM 2909 C CA . ARG B 1 89 ? -12.484 -16.406 0.609 1 96.19 89 ARG B CA 1
ATOM 2910 C C . ARG B 1 89 ? -11.703 -16.125 1.888 1 96.19 89 ARG B C 1
ATOM 2912 O O . ARG B 1 89 ? -11.961 -16.75 2.926 1 96.19 89 ARG B O 1
ATOM 2919 N N . VAL B 1 90 ? -10.836 -15.219 1.776 1 96.88 90 VAL B N 1
ATOM 2920 C CA . VAL B 1 90 ? -9.938 -14.914 2.887 1 96.88 90 VAL B CA 1
ATOM 2921 C C . VAL B 1 90 ? -10.289 -13.555 3.482 1 96.88 90 VAL B C 1
ATOM 2923 O O . VAL B 1 90 ? -10.383 -12.562 2.762 1 96.88 90 VAL B O 1
ATOM 2926 N N . GLY B 1 91 ? -10.562 -13.523 4.766 1 96.56 91 GLY B N 1
ATOM 2927 C CA . GLY B 1 91 ? -10.688 -12.297 5.547 1 96.56 91 GLY B CA 1
ATOM 2928 C C . GLY B 1 91 ? -9.523 -12.078 6.5 1 96.56 91 GLY B C 1
ATOM 2929 O O . GLY B 1 91 ? -8.539 -12.82 6.465 1 96.56 91 GLY B O 1
ATOM 2930 N N . TYR B 1 92 ? -9.656 -11.023 7.305 1 96.31 92 TYR B N 1
ATOM 2931 C CA . TYR B 1 92 ? -8.578 -10.719 8.242 1 96.31 92 TYR B CA 1
ATOM 2932 C C . TYR B 1 92 ? -8.508 -11.758 9.352 1 96.31 92 TYR B C 1
ATOM 2934 O O . TYR B 1 92 ? -7.422 -12.18 9.742 1 96.31 92 TYR B O 1
ATOM 2942 N N . PHE B 1 93 ? -9.641 -12.156 9.828 1 95.12 93 PHE B N 1
ATOM 2943 C CA . PHE B 1 93 ? -9.633 -13.039 10.992 1 95.12 93 PHE B CA 1
ATOM 2944 C C . PHE B 1 93 ? -10.359 -14.344 10.68 1 95.12 93 PHE B C 1
ATOM 2946 O O . PHE B 1 93 ? -10.523 -15.195 11.562 1 95.12 93 PHE B O 1
ATOM 2953 N N . GLY B 1 94 ? -10.805 -14.469 9.422 1 94.69 94 GLY B N 1
ATOM 2954 C CA . GLY B 1 94 ? -11.523 -15.688 9.07 1 94.69 94 GLY B CA 1
ATOM 2955 C C . GLY B 1 94 ? -11.383 -16.062 7.609 1 94.69 94 GLY B C 1
ATOM 2956 O O . GLY B 1 94 ? -10.797 -15.312 6.82 1 94.69 94 GLY B O 1
ATOM 2957 N N . VAL B 1 95 ? -11.898 -17.234 7.297 1 96.12 95 VAL B N 1
ATOM 2958 C CA . VAL B 1 95 ? -11.914 -17.766 5.938 1 96.12 95 VAL B CA 1
ATOM 2959 C C . VAL B 1 95 ? -13.25 -18.469 5.672 1 96.12 95 VAL B C 1
ATOM 2961 O O . VAL B 1 95 ? -13.859 -19.031 6.582 1 96.12 95 VAL B O 1
ATOM 2964 N N . CYS B 1 96 ? -13.672 -18.375 4.449 1 94.94 96 CYS B N 1
ATOM 2965 C CA . CYS B 1 96 ? -14.898 -19.047 4.039 1 94.94 96 CYS B CA 1
ATOM 2966 C C . CYS B 1 96 ? -14.656 -19.906 2.807 1 94.94 96 CYS B C 1
ATOM 2968 O O . CYS B 1 96 ? -13.93 -19.516 1.895 1 94.94 96 CYS B O 1
ATOM 2970 N N . GLY B 1 97 ? -15.234 -21.125 2.836 1 94.56 97 GLY B N 1
ATOM 2971 C CA . GLY B 1 97 ? -15.102 -22.047 1.711 1 94.56 97 GLY B CA 1
ATOM 2972 C C . GLY B 1 97 ? -16.438 -22.484 1.146 1 94.56 97 GLY B C 1
ATOM 2973 O O . GLY B 1 97 ? -17.422 -22.625 1.883 1 94.56 97 GLY B O 1
ATOM 2974 N N . SER B 1 98 ? -16.375 -22.641 -0.151 1 93.31 98 SER B N 1
ATOM 2975 C CA . SER B 1 98 ? -17.531 -23.203 -0.851 1 93.31 98 SER B CA 1
ATOM 2976 C C . SER B 1 98 ? -17.109 -24.234 -1.89 1 93.31 98 SER B C 1
ATOM 2978 O O . SER B 1 98 ? -16.141 -24.016 -2.625 1 93.31 98 SER B O 1
ATOM 2980 N N . GLY B 1 99 ? -17.781 -25.375 -1.855 1 90 99 GLY B N 1
ATOM 2981 C CA . GLY B 1 99 ? -17.469 -26.438 -2.803 1 90 99 GLY B CA 1
ATOM 2982 C C . GLY B 1 99 ? -18.5 -26.578 -3.9 1 90 99 GLY B C 1
ATOM 2983 O O . GLY B 1 99 ? -18.453 -27.531 -4.684 1 90 99 GLY B O 1
ATOM 2984 N N . ASP B 1 100 ? -19.547 -25.719 -3.799 1 80.56 100 ASP B N 1
ATOM 2985 C CA . ASP B 1 100 ? -20.625 -25.844 -4.789 1 80.56 100 ASP B CA 1
ATOM 2986 C C . ASP B 1 100 ? -21.062 -24.469 -5.285 1 80.56 100 ASP B C 1
ATOM 2988 O O . ASP B 1 100 ? -20.594 -23.438 -4.789 1 80.56 100 ASP B O 1
ATOM 2992 N N . ASP B 1 101 ? -21.672 -24.578 -6.414 1 73.75 101 ASP B N 1
ATOM 2993 C CA . ASP B 1 101 ? -22.141 -23.344 -7.016 1 73.75 101 ASP B CA 1
ATOM 2994 C C . ASP B 1 101 ? -23.375 -22.797 -6.281 1 73.75 101 ASP B C 1
ATOM 2996 O O . ASP B 1 101 ? -23.828 -21.688 -6.559 1 73.75 101 ASP B O 1
ATOM 3000 N N . GLN B 1 102 ? -23.875 -23.562 -5.367 1 67.94 102 GLN B N 1
ATOM 3001 C CA . GLN B 1 102 ? -25.141 -23.172 -4.742 1 67.94 102 GLN B CA 1
ATOM 3002 C C . GLN B 1 102 ? -24.922 -22.094 -3.693 1 67.94 102 GLN B C 1
ATOM 3004 O O . GLN B 1 102 ? -25.875 -21.625 -3.07 1 67.94 102 GLN B O 1
ATOM 3009 N N . GLY B 1 103 ? -23.719 -21.688 -3.605 1 66.75 103 GLY B N 1
ATOM 3010 C CA . GLY B 1 103 ? -23.531 -20.453 -2.857 1 66.75 103 GLY B CA 1
ATOM 3011 C C . GLY B 1 103 ? -23.469 -20.672 -1.356 1 66.75 103 GLY B C 1
ATOM 3012 O O . GLY B 1 103 ? -23.734 -19.75 -0.582 1 66.75 103 GLY B O 1
ATOM 3013 N N . GLN B 1 104 ? -23.484 -21.906 -0.854 1 83.31 104 GLN B N 1
ATOM 3014 C CA . GLN B 1 104 ? -23.359 -22.062 0.592 1 83.31 104 GLN B CA 1
ATOM 3015 C C . GLN B 1 104 ? -21.922 -21.906 1.045 1 83.31 104 GLN B C 1
ATOM 3017 O O . GLN B 1 104 ? -21.047 -22.656 0.593 1 83.31 104 GLN B O 1
ATOM 3022 N N . TRP B 1 105 ? -21.688 -20.953 1.8 1 91.5 105 TRP B N 1
ATOM 3023 C CA . TRP B 1 105 ? -20.344 -20.688 2.324 1 91.5 105 TRP B CA 1
ATOM 3024 C C . TRP B 1 105 ? -20.234 -21.156 3.77 1 91.5 105 TRP B C 1
ATOM 3026 O O . TRP B 1 105 ? -21.156 -20.984 4.566 1 91.5 105 TRP B O 1
ATOM 3036 N N . ILE B 1 106 ? -19.234 -21.812 4.086 1 92 106 ILE B N 1
ATOM 3037 C CA . ILE B 1 106 ? -18.859 -22.188 5.445 1 92 106 ILE B CA 1
ATOM 3038 C C . ILE B 1 106 ? -17.672 -21.344 5.906 1 92 106 ILE B C 1
ATOM 3040 O O . ILE B 1 106 ? -16.641 -21.266 5.23 1 92 106 ILE B O 1
ATOM 3044 N N . CYS B 1 107 ? -17.875 -20.734 7.02 1 93.38 107 CYS B N 1
ATOM 3045 C CA . CYS B 1 107 ? -16.844 -19.828 7.496 1 93.38 107 CYS B CA 1
ATOM 3046 C C . CYS B 1 107 ? -16.266 -20.297 8.82 1 93.38 107 CYS B C 1
ATOM 3048 O O . CYS B 1 107 ? -17 -20.797 9.68 1 93.38 107 CYS B O 1
ATOM 3050 N N . LYS B 1 108 ? -14.93 -20.188 8.961 1 93.69 108 LYS B N 1
ATOM 3051 C CA . LYS B 1 108 ? -14.195 -20.578 10.164 1 93.69 108 LYS B CA 1
ATOM 3052 C C . LYS B 1 108 ? -13.062 -19.594 10.445 1 93.69 108 LYS B C 1
ATOM 3054 O O . LYS B 1 108 ? -12.781 -18.703 9.633 1 93.69 108 LYS B O 1
ATOM 3059 N N . GLY B 1 109 ? -12.383 -19.781 11.602 1 92.94 109 GLY B N 1
ATOM 3060 C CA . GLY B 1 109 ? -11.305 -18.891 12 1 92.94 109 GLY B CA 1
ATOM 3061 C C . GLY B 1 109 ? -9.984 -19.219 11.312 1 92.94 109 GLY B C 1
ATOM 3062 O O . GLY B 1 109 ? -9.078 -18.391 11.281 1 92.94 109 GLY B O 1
ATOM 3063 N N . SER B 1 110 ? -9.953 -20.438 10.781 1 93.62 110 SER B N 1
ATOM 3064 C CA . SER B 1 110 ? -8.727 -20.875 10.125 1 93.62 110 SER B CA 1
ATOM 3065 C C . SER B 1 110 ? -9.031 -21.797 8.953 1 93.62 110 SER B C 1
ATOM 3067 O O . SER B 1 110 ? -10.109 -22.391 8.891 1 93.62 110 SER B O 1
ATOM 3069 N N . VAL B 1 111 ? -8.062 -21.922 8.094 1 93.81 111 VAL B N 1
ATOM 3070 C CA . VAL B 1 111 ? -8.219 -22.797 6.949 1 93.81 111 VAL B CA 1
ATOM 3071 C C . VAL B 1 111 ? -8.242 -24.25 7.414 1 93.81 111 VAL B C 1
ATOM 3073 O O . VAL B 1 111 ? -9.016 -25.062 6.902 1 93.81 111 VAL B O 1
ATOM 3076 N N . SER B 1 112 ? -7.367 -24.547 8.375 1 92.81 112 SER B N 1
ATOM 3077 C CA . SER B 1 112 ? -7.328 -25.906 8.922 1 92.81 112 SER B CA 1
ATOM 3078 C C . SER B 1 112 ? -8.688 -26.328 9.469 1 92.81 112 SER B C 1
ATOM 3080 O O . SER B 1 112 ? -9.156 -27.438 9.227 1 92.81 112 SER B O 1
ATOM 3082 N N . SER B 1 113 ? -9.305 -25.438 10.227 1 93.88 113 SER B N 1
ATOM 3083 C CA . SER B 1 113 ? -10.633 -25.719 10.773 1 93.88 113 SER B CA 1
ATOM 3084 C C . SER B 1 113 ? -11.672 -25.844 9.664 1 93.88 113 SER B C 1
ATOM 3086 O O . SER B 1 113 ? -12.578 -26.672 9.75 1 93.88 113 SER B O 1
ATOM 3088 N N . LEU B 1 114 ? -11.562 -25.078 8.617 1 93.25 114 LEU B N 1
ATOM 3089 C CA . LEU B 1 114 ? -12.469 -25.125 7.473 1 93.25 114 LEU B CA 1
ATOM 3090 C C . LEU B 1 114 ? -12.367 -26.484 6.77 1 93.25 114 LEU B C 1
ATOM 3092 O O . LEU B 1 114 ? -13.383 -27.125 6.508 1 93.25 114 LEU B O 1
ATOM 3096 N N . MET B 1 115 ? -11.125 -26.906 6.555 1 92.44 115 MET B N 1
ATOM 3097 C CA . MET B 1 115 ? -10.898 -28.156 5.832 1 92.44 115 MET B CA 1
ATOM 3098 C C . MET B 1 115 ? -11.281 -29.359 6.684 1 92.44 115 MET B C 1
ATOM 3100 O O . MET B 1 115 ? -11.609 -30.422 6.152 1 92.44 115 MET B O 1
ATOM 3104 N N . ALA B 1 116 ? -11.281 -29.172 7.973 1 92.88 116 ALA B N 1
ATOM 3105 C CA . ALA B 1 116 ? -11.688 -30.25 8.883 1 92.88 116 ALA B CA 1
ATOM 3106 C C . ALA B 1 116 ? -13.211 -30.375 8.922 1 92.88 116 ALA B C 1
ATOM 3108 O O . ALA B 1 116 ? -13.734 -31.469 9.164 1 92.88 116 ALA B O 1
ATOM 3109 N N . THR B 1 117 ? -13.938 -29.328 8.766 1 89.44 117 THR B N 1
ATOM 3110 C CA . THR B 1 117 ? -15.391 -29.312 8.852 1 89.44 117 THR B CA 1
ATOM 3111 C C . THR B 1 117 ? -16.016 -30 7.637 1 89.44 117 THR B C 1
ATOM 3113 O O . THR B 1 117 ? -17.031 -30.688 7.754 1 89.44 117 THR B O 1
ATOM 3116 N N . ARG B 1 118 ? -15.438 -29.766 6.473 1 85.44 118 ARG B N 1
ATOM 3117 C CA . ARG B 1 118 ? -15.93 -30.359 5.234 1 85.44 118 ARG B CA 1
ATOM 3118 C C . ARG B 1 118 ? -14.781 -30.828 4.352 1 85.44 118 ARG B C 1
ATOM 3120 O O . ARG B 1 118 ? -13.75 -30.156 4.254 1 85.44 118 ARG B O 1
ATOM 3127 N N . ARG B 1 119 ? -15.078 -31.984 3.799 1 85.56 119 ARG B N 1
ATOM 3128 C CA . ARG B 1 119 ? -14.047 -32.531 2.918 1 85.56 119 ARG B CA 1
ATOM 3129 C C . ARG B 1 119 ? -14.141 -31.922 1.524 1 85.56 119 ARG B C 1
ATOM 3131 O O . ARG B 1 119 ? -14.906 -32.406 0.683 1 85.56 119 ARG B O 1
ATOM 3138 N N . PHE B 1 120 ? -13.352 -30.859 1.322 1 88.44 120 PHE B N 1
ATOM 3139 C CA . PHE B 1 120 ? -13.242 -30.234 0.006 1 88.44 120 PHE B CA 1
ATOM 3140 C C . PHE B 1 120 ? -12.18 -30.938 -0.835 1 88.44 120 PHE B C 1
ATOM 3142 O O . PHE B 1 120 ? -11.164 -31.406 -0.307 1 88.44 120 PHE B O 1
ATOM 3149 N N . THR B 1 121 ? -12.484 -31.047 -2.123 1 87.19 121 THR B N 1
ATOM 3150 C CA . THR B 1 121 ? -11.445 -31.469 -3.053 1 87.19 121 THR B CA 1
ATOM 3151 C C . THR B 1 121 ? -10.523 -30.312 -3.41 1 87.19 121 THR B C 1
ATOM 3153 O O . THR B 1 121 ? -10.953 -29.344 -4.027 1 87.19 121 THR B O 1
ATOM 3156 N N . ASP B 1 122 ? -9.258 -30.406 -2.969 1 88.5 122 ASP B N 1
ATOM 3157 C CA . ASP B 1 122 ? -8.266 -29.375 -3.211 1 88.5 122 ASP B CA 1
ATOM 3158 C C . ASP B 1 122 ? -7.082 -29.906 -4.008 1 88.5 122 ASP B C 1
ATOM 3160 O O . ASP B 1 122 ? -6.008 -30.141 -3.449 1 88.5 122 ASP B O 1
ATOM 3164 N N . PRO B 1 123 ? -7.289 -29.984 -5.32 1 83.94 123 PRO B N 1
ATOM 3165 C CA . PRO B 1 123 ? -6.285 -30.688 -6.125 1 83.94 123 PRO B CA 1
ATOM 3166 C C . PRO B 1 123 ? -4.988 -29.891 -6.27 1 83.94 123 PRO B C 1
ATOM 3168 O O . PRO B 1 123 ? -3.93 -30.484 -6.512 1 83.94 123 PRO B O 1
ATOM 3171 N N . LEU B 1 124 ? -5.02 -28.594 -6.156 1 83.88 124 LEU B N 1
ATOM 3172 C CA . LEU B 1 124 ? -3.818 -27.797 -6.406 1 83.88 124 LEU B CA 1
ATOM 3173 C C . LEU B 1 124 ? -3.404 -27.031 -5.156 1 83.88 124 LEU B C 1
ATOM 3175 O O . LEU B 1 124 ? -2.533 -26.156 -5.219 1 83.88 124 LEU B O 1
ATOM 3179 N N . GLY B 1 125 ? -4.051 -27.172 -4.059 1 84.44 125 GLY B N 1
ATOM 3180 C CA . GLY B 1 125 ? -3.609 -26.656 -2.771 1 84.44 125 GLY B CA 1
ATOM 3181 C C . GLY B 1 125 ? -3.943 -25.203 -2.566 1 84.44 125 GLY B C 1
ATOM 3182 O O . GLY B 1 125 ? -3.121 -24.438 -2.057 1 84.44 125 GLY B O 1
ATOM 3183 N N . ILE B 1 126 ? -5.121 -24.797 -2.992 1 89.38 126 ILE B N 1
ATOM 3184 C CA . ILE B 1 126 ? -5.477 -23.391 -2.789 1 89.38 126 ILE B CA 1
ATOM 3185 C C . ILE B 1 126 ? -5.719 -23.125 -1.304 1 89.38 126 ILE B C 1
ATOM 3187 O O . ILE B 1 126 ? -5.676 -21.984 -0.854 1 89.38 126 ILE B O 1
ATOM 3191 N N . ALA B 1 127 ? -5.984 -24.188 -0.498 1 90.44 127 ALA B N 1
ATOM 3192 C CA . ALA B 1 127 ? -6.137 -24.031 0.947 1 90.44 127 ALA B CA 1
ATOM 3193 C C . ALA B 1 127 ? -4.852 -23.5 1.58 1 90.44 127 ALA B C 1
ATOM 3195 O O . ALA B 1 127 ? -4.891 -22.609 2.428 1 90.44 127 ALA B O 1
ATOM 3196 N N . LYS B 1 128 ? -3.805 -24.031 1.223 1 87.31 128 LYS B N 1
ATOM 3197 C CA . LYS B 1 128 ? -2.523 -23.562 1.74 1 87.31 128 LYS B CA 1
ATOM 3198 C C . LYS B 1 128 ? -2.238 -22.125 1.286 1 87.31 128 LYS B C 1
ATOM 3200 O O . LYS B 1 128 ? -1.727 -21.312 2.061 1 87.31 128 LYS B O 1
ATOM 3205 N N . MET B 1 129 ? -2.561 -21.828 0.028 1 87.94 129 MET B N 1
ATOM 3206 C CA . MET B 1 129 ? -2.402 -20.469 -0.478 1 87.94 129 MET B CA 1
ATOM 3207 C C . MET B 1 129 ? -3.236 -19.484 0.337 1 87.94 129 MET B C 1
ATOM 3209 O O . MET B 1 129 ? -2.771 -18.391 0.662 1 87.94 129 MET B O 1
ATOM 3213 N N . ALA B 1 130 ? -4.418 -19.891 0.608 1 93 130 ALA B N 1
ATOM 3214 C CA . ALA B 1 130 ? -5.316 -19.047 1.405 1 93 130 ALA B CA 1
ATOM 3215 C C . ALA B 1 130 ? -4.758 -18.828 2.809 1 93 130 ALA B C 1
ATOM 3217 O O . ALA B 1 130 ? -4.82 -17.719 3.344 1 93 130 ALA B O 1
ATOM 3218 N N . GLU B 1 131 ? -4.273 -19.844 3.395 1 92.12 131 GLU B N 1
ATOM 3219 C CA . GLU B 1 131 ? -3.689 -19.75 4.73 1 92.12 131 GLU B CA 1
ATOM 3220 C C . GLU B 1 131 ? -2.5 -18.797 4.746 1 92.12 131 GLU B C 1
ATOM 3222 O O . GLU B 1 131 ? -2.375 -17.969 5.648 1 92.12 131 GLU B O 1
ATOM 3227 N N . ASP B 1 132 ? -1.661 -18.875 3.812 1 88.75 132 ASP B N 1
ATOM 3228 C CA . ASP B 1 132 ? -0.48 -18.031 3.736 1 88.75 132 ASP B CA 1
ATOM 3229 C C . ASP B 1 132 ? -0.865 -16.578 3.428 1 88.75 132 ASP B C 1
ATOM 3231 O O . ASP B 1 132 ? -0.256 -15.648 3.949 1 88.75 132 ASP B O 1
ATOM 3235 N N . ALA B 1 133 ? -1.786 -16.469 2.502 1 92.31 133 ALA B N 1
ATOM 3236 C CA . ALA B 1 133 ? -2.277 -15.117 2.236 1 92.31 133 ALA B CA 1
ATOM 3237 C C . ALA B 1 133 ? -2.805 -14.469 3.51 1 92.31 133 ALA B C 1
ATOM 3239 O O . ALA B 1 133 ? -2.469 -13.32 3.812 1 92.31 133 ALA B O 1
ATOM 3240 N N . LYS B 1 134 ? -3.58 -15.18 4.254 1 94 134 LYS B N 1
ATOM 3241 C CA . LYS B 1 134 ? -4.18 -14.656 5.477 1 94 134 LYS B CA 1
ATOM 3242 C C . LYS B 1 134 ? -3.109 -14.305 6.504 1 94 134 LYS B C 1
ATOM 3244 O O . LYS B 1 134 ? -3.178 -13.25 7.145 1 94 134 LYS B O 1
ATOM 3249 N N . SER B 1 135 ? -2.061 -15.086 6.617 1 92.88 135 SER B N 1
ATOM 3250 C CA . SER B 1 135 ? -1.112 -14.945 7.719 1 92.88 135 SER B CA 1
ATOM 3251 C C . SER B 1 135 ? 0.082 -14.094 7.312 1 92.88 135 SER B C 1
ATOM 3253 O O . SER B 1 135 ? 0.701 -13.445 8.156 1 92.88 135 SER B O 1
ATOM 3255 N N . GLU B 1 136 ? 0.431 -14.047 6.016 1 92.25 136 GLU B N 1
ATOM 3256 C CA . GLU B 1 136 ? 1.697 -13.43 5.633 1 92.25 136 GLU B CA 1
ATOM 3257 C C . GLU B 1 136 ? 1.47 -12.219 4.738 1 92.25 136 GLU B C 1
ATOM 3259 O O . GLU B 1 136 ? 2.322 -11.328 4.656 1 92.25 136 GLU B O 1
ATOM 3264 N N . VAL B 1 137 ? 0.424 -12.219 4.078 1 94.5 137 VAL B N 1
ATOM 3265 C CA . VAL B 1 137 ? 0.225 -11.18 3.076 1 94.5 137 VAL B CA 1
ATOM 3266 C C . VAL B 1 137 ? -0.593 -10.039 3.678 1 94.5 137 VAL B C 1
ATOM 3268 O O . VAL B 1 137 ? -0.225 -8.867 3.549 1 94.5 137 VAL B O 1
ATOM 3271 N N . PHE B 1 138 ? -1.712 -10.383 4.359 1 95.94 138 PHE B N 1
ATOM 3272 C CA . PHE B 1 138 ? -2.611 -9.359 4.887 1 95.94 138 PHE B CA 1
ATOM 3273 C C . PHE B 1 138 ? -2.314 -9.086 6.355 1 95.94 138 PHE B C 1
ATOM 3275 O O . PHE B 1 138 ? -2.018 -10.008 7.121 1 95.94 138 PHE B O 1
ATOM 3282 N N . PHE B 1 139 ? -2.334 -7.816 6.727 1 93.56 139 PHE B N 1
ATOM 3283 C CA . PHE B 1 139 ? -2.016 -7.363 8.078 1 93.56 139 PHE B CA 1
ATOM 3284 C C . PHE B 1 139 ? -3.162 -6.543 8.656 1 93.56 139 PHE B C 1
ATOM 3286 O O . PHE B 1 139 ? -3.396 -5.406 8.234 1 93.56 139 PHE B O 1
ATOM 3293 N N . PRO B 1 140 ? -3.836 -7.062 9.711 1 96.44 140 PRO B N 1
ATOM 3294 C CA . PRO B 1 140 ? -4.988 -6.352 10.273 1 96.44 140 PRO B CA 1
ATOM 3295 C C . PRO B 1 140 ? -4.586 -5.305 11.312 1 96.44 140 PRO B C 1
ATOM 3297 O O . PRO B 1 140 ? -5.414 -4.484 11.719 1 96.44 140 PRO B O 1
ATOM 3300 N N . GLY B 1 141 ? -3.35 -5.18 11.703 1 96.62 141 GLY B N 1
ATOM 3301 C CA . GLY B 1 141 ? -2.908 -4.395 12.844 1 96.62 141 GLY B CA 1
ATOM 3302 C C . GLY B 1 141 ? -3.26 -2.924 12.727 1 96.62 141 GLY B C 1
ATOM 3303 O O . GLY B 1 141 ? -3.707 -2.309 13.703 1 96.62 141 GLY B O 1
ATOM 3304 N N . LEU B 1 142 ? -3.008 -2.373 11.602 1 96.06 142 LEU B N 1
ATOM 3305 C CA . LEU B 1 142 ? -3.244 -0.944 11.43 1 96.06 142 LEU B CA 1
ATOM 3306 C C . LEU B 1 142 ? -4.734 -0.625 11.508 1 96.06 142 LEU B C 1
ATOM 3308 O O . LEU B 1 142 ? -5.121 0.405 12.062 1 96.06 142 LEU B O 1
ATOM 3312 N N . LEU B 1 143 ? -5.473 -1.502 10.953 1 97.5 143 LEU B N 1
ATOM 3313 C CA . LEU B 1 143 ? -6.918 -1.319 11.023 1 97.5 143 LEU B CA 1
ATOM 3314 C C . LEU B 1 143 ? -7.418 -1.478 12.453 1 97.5 143 LEU B C 1
ATOM 3316 O O . LEU B 1 143 ? -8.297 -0.731 12.898 1 97.5 143 LEU B O 1
ATOM 3320 N N . LEU B 1 144 ? -6.875 -2.395 13.156 1 97.94 144 LEU B N 1
ATOM 3321 C CA . LEU B 1 144 ? -7.207 -2.58 14.562 1 97.94 144 LEU B CA 1
ATOM 3322 C C . LEU B 1 144 ? -6.832 -1.347 15.383 1 97.94 144 LEU B C 1
ATOM 3324 O O . LEU B 1 144 ? -7.617 -0.886 16.219 1 97.94 144 LEU B O 1
ATOM 3328 N N . ALA B 1 145 ? -5.727 -0.845 15.094 1 97.69 145 ALA B N 1
ATOM 3329 C CA . ALA B 1 145 ? -5.262 0.348 15.797 1 97.69 145 ALA B CA 1
ATOM 3330 C C . ALA B 1 145 ? -6.168 1.542 15.508 1 97.69 145 ALA B C 1
ATOM 3332 O O . ALA B 1 145 ? -6.512 2.301 16.422 1 97.69 145 ALA B O 1
ATOM 3333 N N . SER B 1 146 ? -6.5 1.687 14.273 1 97.88 146 SER B N 1
ATOM 3334 C CA . SER B 1 146 ? -7.383 2.787 13.906 1 97.88 146 SER B CA 1
ATOM 3335 C C . SER B 1 146 ? -8.734 2.662 14.602 1 97.88 146 SER B C 1
ATOM 3337 O O . SER B 1 146 ? -9.312 3.662 15.031 1 97.88 146 SER B O 1
ATOM 3339 N N . THR B 1 147 ? -9.203 1.469 14.703 1 97.88 147 THR B N 1
ATOM 3340 C CA . THR B 1 147 ? -10.484 1.228 15.375 1 97.88 147 THR B CA 1
ATOM 3341 C C . THR B 1 147 ? -10.391 1.579 16.859 1 97.88 147 THR B C 1
ATOM 3343 O O . THR B 1 147 ? -11.297 2.215 17.406 1 97.88 147 THR B O 1
ATOM 3346 N N . GLY B 1 148 ? -9.336 1.221 17.516 1 97.62 148 GLY B N 1
ATOM 3347 C CA . GLY B 1 148 ? -9.125 1.621 18.891 1 97.62 148 GLY B CA 1
ATOM 3348 C C . GLY B 1 148 ? -9.016 3.123 19.062 1 97.62 148 GLY B C 1
ATOM 3349 O O . GLY B 1 148 ? -9.562 3.684 20.016 1 97.62 148 GLY B O 1
ATOM 3350 N N . LEU B 1 149 ? -8.336 3.676 18.141 1 98 149 LEU B N 1
ATOM 3351 C CA . LEU B 1 149 ? -8.156 5.125 18.141 1 98 149 LEU B CA 1
ATOM 3352 C C . LEU B 1 149 ? -9.5 5.84 18.016 1 98 149 LEU B C 1
ATOM 3354 O O . LEU B 1 149 ? -9.688 6.922 18.578 1 98 149 LEU B O 1
ATOM 3358 N N . ALA B 1 150 ? -10.398 5.254 17.297 1 98.19 150 ALA B N 1
ATOM 3359 C CA . ALA B 1 150 ? -11.719 5.859 17.109 1 98.19 150 ALA B CA 1
ATOM 3360 C C . ALA B 1 150 ? -12.445 6.008 18.438 1 98.19 150 ALA B C 1
ATOM 3362 O O . ALA B 1 150 ? -13.109 7.02 18.688 1 98.19 150 ALA B O 1
ATOM 3363 N N . PHE B 1 151 ? -12.305 5.109 19.328 1 96.12 151 PHE B N 1
ATOM 3364 C CA . PHE B 1 151 ? -12.922 5.195 20.641 1 96.12 151 PHE B CA 1
ATOM 3365 C C . PHE B 1 151 ? -12.32 6.34 21.453 1 96.12 151 PHE B C 1
ATOM 3367 O O . PHE B 1 151 ? -13.047 7.102 22.094 1 96.12 151 PHE B O 1
ATOM 3374 N N . ILE B 1 152 ? -11.086 6.473 21.344 1 95.69 152 ILE B N 1
ATOM 3375 C CA . ILE B 1 152 ? -10.398 7.551 22.031 1 95.69 152 ILE B CA 1
ATOM 3376 C C . ILE B 1 152 ? -10.82 8.898 21.453 1 95.69 152 ILE B C 1
ATOM 3378 O O . ILE B 1 152 ? -11.109 9.844 22.188 1 95.69 152 ILE B O 1
ATOM 3382 N N . ALA B 1 153 ? -10.883 8.914 20.125 1 95.75 153 ALA B N 1
ATOM 3383 C CA . ALA B 1 153 ? -11.25 10.156 19.438 1 95.75 153 ALA B CA 1
ATOM 3384 C C . ALA B 1 153 ? -12.664 10.594 19.812 1 95.75 153 ALA B C 1
ATOM 3386 O O . ALA B 1 153 ? -12.922 11.781 20.016 1 95.75 153 ALA B O 1
ATOM 3387 N N . VAL B 1 154 ? -13.547 9.656 19.953 1 94.06 154 VAL B N 1
ATOM 3388 C CA . VAL B 1 154 ? -14.922 9.984 20.312 1 94.06 154 VAL B CA 1
ATOM 3389 C C . VAL B 1 154 ? -14.953 10.562 21.734 1 94.06 154 VAL B C 1
ATOM 3391 O O . VAL B 1 154 ? -15.648 11.547 21.984 1 94.06 154 VAL B O 1
ATOM 3394 N N . ILE B 1 155 ? -14.18 10.039 22.625 1 91.94 155 ILE B N 1
ATOM 3395 C CA . ILE B 1 155 ? -14.117 10.531 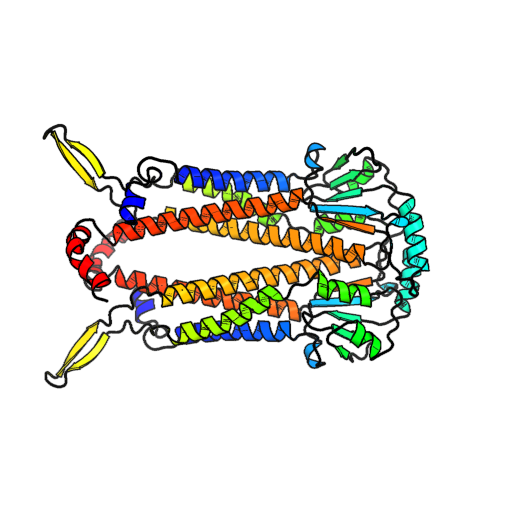24 1 91.94 155 ILE B CA 1
ATOM 3396 C C . ILE B 1 155 ? -13.562 11.953 24.016 1 91.94 155 ILE B C 1
ATOM 3398 O O . ILE B 1 155 ? -14.094 12.836 24.703 1 91.94 155 ILE B O 1
ATOM 3402 N N . LEU B 1 156 ? -12.578 12.188 23.234 1 90.31 156 LEU B N 1
ATOM 3403 C CA . LEU B 1 156 ? -11.992 13.516 23.141 1 90.31 156 LEU B CA 1
ATOM 3404 C C . LEU B 1 156 ? -12.977 14.516 22.531 1 90.31 156 LEU B C 1
ATOM 3406 O O . LEU B 1 156 ? -13.102 15.641 23.016 1 90.31 156 LEU B O 1
ATOM 3410 N N . LEU B 1 157 ? -13.719 14.031 21.578 1 88 157 LEU B N 1
ATOM 3411 C CA . LEU B 1 157 ? -14.617 14.922 20.844 1 88 157 LEU B CA 1
ATOM 3412 C C . LEU B 1 157 ? -15.852 15.242 21.672 1 88 157 LEU B C 1
ATOM 3414 O O . LEU B 1 157 ? -16.422 16.328 21.531 1 88 157 LEU B O 1
ATOM 3418 N N . ILE B 1 158 ? -16.219 14.352 22.484 1 85.44 158 ILE B N 1
ATOM 3419 C CA . ILE B 1 158 ? -17.359 14.609 23.375 1 85.44 158 ILE B CA 1
ATOM 3420 C C . ILE B 1 158 ? -16.984 15.711 24.359 1 85.44 158 ILE B C 1
ATOM 3422 O O . ILE B 1 158 ? -17.844 16.516 24.75 1 85.44 158 ILE B O 1
ATOM 3426 N N . ARG B 1 159 ? -15.734 15.812 24.719 1 77.38 159 ARG B N 1
ATOM 3427 C CA . ARG B 1 159 ? -15.25 16.812 25.656 1 77.38 159 ARG B CA 1
ATOM 3428 C C . ARG B 1 159 ? -14.898 18.125 24.938 1 77.38 159 ARG B C 1
ATOM 3430 O O . ARG B 1 159 ? -14.492 19.094 25.578 1 77.38 159 ARG B O 1
ATOM 3437 N N . TYR B 1 160 ? -14.961 17.984 23.594 1 69.81 160 TYR B N 1
ATOM 3438 C CA . TYR B 1 160 ? -14.602 19.125 22.75 1 69.81 160 TYR B CA 1
ATOM 3439 C C . TYR B 1 160 ? -15.477 20.328 23.047 1 69.81 160 TYR B C 1
ATOM 3441 O O . TYR B 1 160 ? -16.703 20.203 23.141 1 69.81 160 TYR B O 1
ATOM 3449 N N . PRO B 1 161 ? -14.797 21.406 23.547 1 56.69 161 PRO B N 1
ATOM 3450 C CA . PRO B 1 161 ? -15.633 22.547 23.906 1 56.69 161 PRO B CA 1
ATOM 3451 C C . PRO B 1 161 ? -16.516 23.031 22.766 1 56.69 161 PRO B C 1
ATOM 3453 O O . PRO B 1 161 ? -16.078 23.047 21.609 1 56.69 161 PRO B O 1
ATOM 3456 N N . GLY B 1 162 ? -17.719 22.641 22.781 1 50.62 162 GLY B N 1
ATOM 3457 C CA . GLY B 1 162 ? -18.609 23.203 21.781 1 50.62 162 GLY B CA 1
ATOM 3458 C C . GLY B 1 162 ? -18.25 24.625 21.391 1 50.62 162 GLY B C 1
ATOM 3459 O O . GLY B 1 162 ? -17.594 25.328 22.156 1 50.62 162 GLY B O 1
ATOM 3460 N N . TRP B 1 163 ? -17.859 24.875 20.141 1 47.34 163 TRP B N 1
ATOM 3461 C CA . TRP B 1 163 ? -17.672 26.234 19.625 1 47.34 163 TRP B CA 1
ATOM 3462 C C . TRP B 1 163 ? -18.609 27.219 20.312 1 47.34 163 TRP B C 1
ATOM 3464 O O . TRP B 1 163 ? -19.781 27.312 19.953 1 47.34 163 TRP B O 1
ATOM 3474 N N . GLN B 1 164 ? -18.969 27.266 21.422 1 43.44 164 GLN B N 1
ATOM 3475 C CA . GLN B 1 164 ? -19.844 28.359 21.828 1 43.44 164 GLN B CA 1
ATOM 3476 C C . GLN B 1 164 ? -19.141 29.703 21.688 1 43.44 164 GLN B C 1
ATOM 3478 O O . GLN B 1 164 ? -18.484 30.156 22.625 1 43.44 164 GLN B O 1
ATOM 3483 N N . ALA B 1 165 ? -18.484 29.906 20.625 1 44.09 165 ALA B N 1
ATOM 3484 C CA . ALA B 1 165 ? -17.984 31.266 20.453 1 44.09 165 ALA B CA 1
ATOM 3485 C C . ALA B 1 165 ? -19.125 32.281 20.453 1 44.09 165 ALA B C 1
ATOM 3487 O O . ALA B 1 165 ? -18.969 33.406 20.016 1 44.09 165 ALA B O 1
ATOM 3488 N N . GLY B 1 166 ? -20.281 32.031 20.953 1 42.56 166 GLY B N 1
ATOM 3489 C CA . GLY B 1 166 ? -21.328 33.031 20.875 1 42.56 166 GLY B CA 1
ATOM 3490 C C . GLY B 1 166 ? -21.375 33.969 22.078 1 42.56 166 GLY B C 1
ATOM 3491 O O . GLY B 1 166 ? -20.656 33.75 23.047 1 42.56 166 GLY B O 1
ATOM 3492 N N . TRP B 1 167 ? -21.812 35.188 21.828 1 43.22 167 TRP B N 1
ATOM 3493 C CA . TRP B 1 167 ? -22.25 36.125 22.828 1 43.22 167 TRP B CA 1
ATOM 3494 C C . TRP B 1 167 ? -23.328 35.531 23.734 1 43.22 167 TRP B C 1
ATOM 3496 O O . TRP B 1 167 ? -24.266 34.906 23.25 1 43.22 167 TRP B O 1
ATOM 3506 N N . GLN B 1 168 ? -22.859 34.938 24.766 1 46.09 168 GLN B N 1
ATOM 3507 C CA . GLN B 1 168 ? -23.953 34.656 25.703 1 46.09 168 GLN B CA 1
ATOM 3508 C C . GLN B 1 168 ? -24.609 35.969 26.172 1 46.09 168 GLN B C 1
ATOM 3510 O O . GLN B 1 168 ? -23.922 36.875 26.672 1 46.09 168 GLN B O 1
ATOM 3515 N N . GLU B 1 169 ? -25.703 36.25 25.531 1 47.75 169 GLU B N 1
ATOM 3516 C CA . GLU B 1 169 ? -26.516 37.312 26.109 1 47.75 169 GLU B CA 1
ATOM 3517 C C . GLU B 1 169 ? -27.031 36.938 27.484 1 47.75 169 GLU B C 1
ATOM 3519 O O . GLU B 1 169 ? -27.672 35.875 27.641 1 47.75 169 GLU B O 1
ATOM 3524 N N . GLU B 1 170 ? -26.219 37.188 28.453 1 50.12 170 GLU B N 1
ATOM 3525 C CA . GLU B 1 170 ? -26.812 37.062 29.781 1 50.12 170 GLU B CA 1
ATOM 3526 C C . GLU B 1 170 ? -27.578 38.344 30.156 1 50.12 170 GLU B C 1
ATOM 3528 O O . GLU B 1 170 ? -27.094 39.438 29.969 1 50.12 170 GLU B O 1
ATOM 3533 N N . ILE B 1 171 ? -28.844 38.281 30.203 1 51.16 171 ILE B N 1
ATOM 3534 C CA . ILE B 1 171 ? -29.641 39.312 30.812 1 51.16 171 ILE B CA 1
ATOM 3535 C C . ILE B 1 171 ? -29.297 39.469 32.281 1 51.16 171 ILE B C 1
ATOM 3537 O O . ILE B 1 171 ? -29.469 38.5 33.062 1 51.16 171 ILE B O 1
ATOM 3541 N N . LYS B 1 172 ? -28.516 40.469 32.594 1 56.97 172 LYS B N 1
ATOM 3542 C CA . LYS B 1 172 ? -28.375 40.688 34.031 1 56.97 172 LYS B CA 1
ATOM 3543 C C . LYS B 1 172 ? -29.734 41 34.656 1 56.97 172 LYS B C 1
ATOM 3545 O O . LYS B 1 172 ? -30.469 41.875 34.188 1 56.97 172 LYS B O 1
ATOM 3550 N N . GLU B 1 173 ? -30.078 40.125 35.406 1 57.25 173 GLU B N 1
ATOM 3551 C CA . GLU B 1 173 ? -31.344 40.281 36.125 1 57.25 173 GLU B CA 1
ATOM 3552 C C . GLU B 1 173 ? -31.484 41.688 36.719 1 57.25 173 GLU B C 1
ATOM 3554 O O . GLU B 1 173 ? -32.594 42.25 36.688 1 57.25 173 GLU B O 1
ATOM 3559 N N . ASP B 1 174 ? -30.375 42.188 37.281 1 57.41 174 ASP B N 1
ATOM 3560 C CA . ASP B 1 174 ? -30.562 43.406 38.062 1 57.41 174 ASP B CA 1
ATOM 3561 C C . ASP B 1 174 ? -30.688 44.625 37.156 1 57.41 174 ASP B C 1
ATOM 3563 O O . ASP B 1 174 ? -31.422 45.562 37.469 1 57.41 174 ASP B O 1
ATOM 3567 N N . THR B 1 175 ? -29.891 44.688 36.062 1 60.19 175 THR B N 1
ATOM 3568 C CA . THR B 1 175 ? -29.938 45.938 35.312 1 60.19 175 THR B CA 1
ATOM 3569 C C . THR B 1 175 ? -30.656 45.719 33.969 1 60.19 175 THR B C 1
ATOM 3571 O O . THR B 1 175 ? -30.984 46.688 33.281 1 60.19 175 THR B O 1
ATOM 3574 N N . GLY B 1 176 ? -31.266 44.5 33.625 1 56.62 176 GLY B N 1
ATOM 3575 C CA . GLY B 1 176 ? -32.031 44.219 32.406 1 56.62 176 GLY B CA 1
ATOM 3576 C C . GLY B 1 176 ? -31.234 44.375 31.141 1 56.62 176 GLY B C 1
ATOM 3577 O O . GLY B 1 176 ? -31.797 44.312 30.047 1 56.62 176 GLY B O 1
ATOM 3578 N N . SER B 1 177 ? -30.031 44.875 31.25 1 57.28 177 SER B N 1
ATOM 3579 C CA . SER B 1 177 ? -29.234 45.156 30.062 1 57.28 177 SER B CA 1
ATOM 3580 C C . SER B 1 177 ? -28.609 43.875 29.516 1 57.28 177 SER B C 1
ATOM 3582 O O . SER B 1 177 ? -28.234 42.969 30.281 1 57.28 177 SER B O 1
ATOM 3584 N N . ASP B 1 178 ? -28.844 43.562 28.328 1 54.47 178 ASP B N 1
ATOM 3585 C CA . ASP B 1 178 ? -28.25 42.469 27.547 1 54.47 178 ASP B CA 1
ATOM 3586 C C . ASP B 1 178 ? -26.734 42.594 27.469 1 54.47 178 ASP B C 1
ATOM 3588 O O . ASP B 1 178 ? -26.219 43.594 26.953 1 54.47 178 ASP B O 1
ATOM 3592 N N . VAL B 1 179 ? -26.062 42.125 28.453 1 55.59 179 VAL B N 1
ATOM 3593 C CA . VAL B 1 179 ? -24.609 42.125 28.344 1 55.59 179 VAL B CA 1
ATOM 3594 C C . VAL B 1 179 ? -24.156 40.906 27.531 1 55.59 179 VAL B C 1
ATOM 3596 O O . VAL B 1 179 ? -24.516 39.781 27.844 1 55.59 179 VAL B O 1
ATOM 3599 N N . SER B 1 180 ? -23.844 41 26.297 1 49.06 180 SER B N 1
ATOM 3600 C CA . SER B 1 180 ? -23.219 40 25.453 1 49.06 180 SER B CA 1
ATOM 3601 C C . SER B 1 180 ? -21.797 39.688 25.906 1 49.06 180 SER B C 1
ATOM 3603 O O . SER B 1 180 ? -20.969 40.594 26.016 1 49.06 180 SER B O 1
ATOM 3605 N N . THR B 1 181 ? -21.734 38.781 26.891 1 48.53 181 THR B N 1
ATOM 3606 C CA . THR B 1 181 ? -20.391 38.375 27.266 1 48.53 181 THR B CA 1
ATOM 3607 C C . THR B 1 181 ? -19.734 37.562 26.172 1 48.53 181 THR B C 1
ATOM 3609 O O . THR B 1 181 ? -20.344 36.656 25.625 1 48.53 181 THR B O 1
ATOM 3612 N N . LYS B 1 182 ? -18.734 38.125 25.562 1 47.28 182 LYS B N 1
ATOM 3613 C CA . LYS B 1 182 ? -17.891 37.438 24.594 1 47.28 182 LYS B CA 1
ATOM 3614 C C . LYS B 1 182 ? -17.344 36.125 25.172 1 47.28 182 LYS B C 1
ATOM 3616 O O . LYS B 1 182 ? -16.75 36.125 26.25 1 47.28 182 LYS B O 1
ATOM 3621 N N . ILE B 1 183 ? -18.016 35.062 24.984 1 46.38 183 ILE B N 1
ATOM 3622 C CA . ILE B 1 183 ? -17.359 33.812 25.328 1 46.38 183 ILE B CA 1
ATOM 3623 C C . ILE B 1 183 ? -16.016 33.719 24.609 1 46.38 183 ILE B C 1
ATOM 3625 O O . ILE B 1 183 ? -15.961 33.812 23.375 1 46.38 183 ILE B O 1
ATOM 3629 N N . GLU B 1 184 ? -14.938 33.969 25.281 1 46.59 184 GLU B N 1
ATOM 3630 C CA . GLU B 1 184 ? -13.57 33.875 24.781 1 46.59 184 GLU B CA 1
ATOM 3631 C C . GLU B 1 184 ? -13.336 32.562 24.031 1 46.59 184 GLU B C 1
ATOM 3633 O O . GLU B 1 184 ? -13.82 31.516 24.438 1 46.59 184 GLU B O 1
ATOM 3638 N N . PRO B 1 185 ? -13.07 32.688 22.781 1 47.38 185 PRO B N 1
ATOM 3639 C CA . PRO B 1 185 ? -12.727 31.484 22.031 1 47.38 185 PRO B CA 1
ATOM 3640 C C . PRO B 1 185 ? -11.828 30.547 22.812 1 47.38 185 PRO B C 1
ATOM 3642 O O . PRO B 1 185 ? -10.984 30.984 23.594 1 47.38 185 PRO B O 1
ATOM 3645 N N . TYR B 1 186 ? -12.273 29.312 23.016 1 47.75 186 TYR B N 1
ATOM 3646 C CA . TYR B 1 186 ? -11.508 28.281 23.703 1 47.75 186 TYR B CA 1
ATOM 3647 C C . TYR B 1 186 ? -10.062 28.25 23.203 1 47.75 186 TYR B C 1
ATOM 3649 O O . TYR B 1 186 ? -9.812 28.25 22 1 47.75 186 TYR B O 1
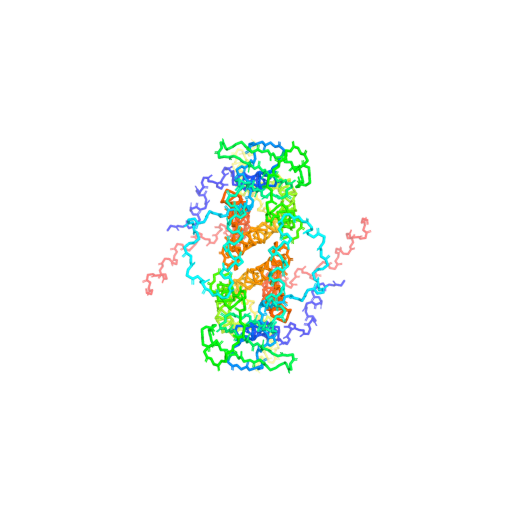ATOM 3657 N N . PRO B 1 187 ? -9.156 28.703 24.016 1 46.84 187 PRO B N 1
ATOM 3658 C CA . PRO B 1 187 ? -7.738 28.594 23.672 1 46.84 187 PRO B CA 1
ATOM 3659 C C . PRO B 1 187 ? -7.398 27.266 23 1 46.84 187 PRO B C 1
ATOM 3661 O O . PRO B 1 187 ? -8.102 26.281 23.188 1 46.84 187 PRO B O 1
ATOM 3664 N N . PHE B 1 188 ? -6.844 27.469 21.859 1 53.34 188 PHE B N 1
ATOM 3665 C CA . PHE B 1 188 ? -6.145 26.312 21.312 1 53.34 188 PHE B CA 1
ATOM 3666 C C . PHE B 1 188 ? -5.578 25.438 22.422 1 53.34 188 PHE B C 1
ATOM 3668 O O . PHE B 1 188 ? -4.629 25.828 23.109 1 53.34 188 PHE B O 1
ATOM 3675 N N . ASN B 1 189 ? -6.48 24.438 23.062 1 66.31 189 ASN B N 1
ATOM 3676 C CA . ASN B 1 189 ? -6.164 23.609 24.219 1 66.31 189 ASN B CA 1
ATOM 3677 C C . ASN B 1 189 ? -5.613 22.25 23.812 1 66.31 189 ASN B C 1
ATOM 3679 O O . ASN B 1 189 ? -5.637 21.906 22.625 1 66.31 189 ASN B O 1
ATOM 3683 N N . ASN B 1 190 ? -4.844 21.641 24.625 1 75.31 190 ASN B N 1
ATOM 3684 C CA . ASN B 1 190 ? -4.332 20.281 24.531 1 75.31 190 ASN B CA 1
ATOM 3685 C C . ASN B 1 190 ? -5.391 19.312 24 1 75.31 190 ASN B C 1
ATOM 3687 O O . ASN B 1 190 ? -5.062 18.344 23.312 1 75.31 190 ASN B O 1
ATOM 3691 N N . LEU B 1 191 ? -6.602 19.844 24.094 1 79.94 191 LEU B N 1
ATOM 3692 C CA . LEU B 1 191 ? -7.699 18.984 23.672 1 79.94 191 LEU B CA 1
ATOM 3693 C C . LEU B 1 191 ? -7.867 19.047 22.156 1 79.94 191 LEU B C 1
ATOM 3695 O O . LEU B 1 191 ? -8.055 18.016 21.5 1 79.94 191 LEU B O 1
ATOM 3699 N N . ILE B 1 192 ? -7.762 20.234 21.578 1 79.25 192 ILE B N 1
ATOM 3700 C CA . ILE B 1 192 ? -7.945 20.406 20.141 1 79.25 192 ILE B CA 1
ATOM 3701 C C . ILE B 1 192 ? -6.793 19.734 19.406 1 79.25 192 ILE B C 1
ATOM 3703 O O . ILE B 1 192 ? -7.004 19.078 18.375 1 79.25 192 ILE B O 1
ATOM 3707 N N . LEU B 1 193 ? -5.652 19.859 19.969 1 83.75 193 LEU B N 1
ATOM 3708 C CA . LEU B 1 193 ? -4.48 19.234 19.359 1 83.75 193 LEU B CA 1
ATOM 3709 C C . LEU B 1 193 ? -4.574 17.703 19.438 1 83.75 193 LEU B C 1
ATOM 3711 O O . LEU B 1 193 ? -4.16 17.016 18.516 1 83.75 193 LEU B O 1
ATOM 3715 N N . SER B 1 194 ? -5.062 17.297 20.562 1 90.25 194 SER B N 1
ATOM 3716 C CA . SER B 1 194 ? -5.246 15.852 20.703 1 90.25 194 SER B CA 1
ATOM 3717 C C . SER B 1 194 ? -6.273 15.32 19.719 1 90.25 194 SER B C 1
ATOM 3719 O O . SER B 1 194 ? -6.09 14.25 19.141 1 90.25 194 SER B O 1
ATOM 3721 N N . CYS B 1 195 ? -7.297 16.062 19.438 1 90.19 195 CYS B N 1
ATOM 3722 C CA . CYS B 1 195 ? -8.297 15.664 18.453 1 90.19 195 CYS B CA 1
ATOM 3723 C C . CYS B 1 195 ? -7.719 15.672 17.047 1 90.19 195 CYS B C 1
ATOM 3725 O O . CYS B 1 195 ? -7.957 14.75 16.266 1 90.19 195 CYS B O 1
ATOM 3727 N N . LEU B 1 196 ? -6.977 16.656 16.781 1 90 196 LEU B N 1
ATOM 3728 C CA . LEU B 1 196 ? -6.34 16.75 15.477 1 90 196 LEU B CA 1
ATOM 3729 C C . LEU B 1 196 ? -5.375 15.602 15.25 1 90 196 LEU B C 1
ATOM 3731 O O . LEU B 1 196 ? -5.375 14.984 14.18 1 90 196 LEU B O 1
ATOM 3735 N N . SER B 1 197 ? -4.605 15.297 16.25 1 92.44 197 SER B N 1
ATOM 3736 C CA . SER B 1 197 ? -3.641 14.203 16.141 1 92.44 197 SER B CA 1
ATOM 3737 C C . SER B 1 197 ? -4.34 12.859 16 1 92.44 197 SER B C 1
ATOM 3739 O O . SER B 1 197 ? -3.928 12.016 15.203 1 92.44 197 SER B O 1
ATOM 3741 N N . ALA B 1 198 ? -5.348 12.664 16.734 1 95.31 198 ALA B N 1
ATOM 3742 C CA . ALA B 1 198 ? -6.07 11.391 16.703 1 95.31 198 ALA B CA 1
ATOM 3743 C C . ALA B 1 198 ? -6.711 11.172 15.328 1 95.31 198 ALA B C 1
ATOM 3745 O O . ALA B 1 198 ? -6.621 10.078 14.766 1 95.31 198 ALA B O 1
ATOM 3746 N N . THR B 1 199 ? -7.301 12.195 14.805 1 96.19 199 THR B N 1
ATOM 3747 C CA . THR B 1 199 ? -7.961 12.031 13.516 1 96.19 199 THR B CA 1
ATOM 3748 C C . THR B 1 199 ? -6.938 11.914 12.391 1 96.19 199 THR B C 1
ATOM 3750 O O . THR B 1 199 ? -7.145 11.18 11.43 1 96.19 199 THR B O 1
ATOM 3753 N N . ALA B 1 200 ? -5.84 12.562 12.508 1 92.5 200 ALA B N 1
ATOM 3754 C CA . ALA B 1 200 ? -4.766 12.422 11.531 1 92.5 200 ALA B CA 1
ATOM 3755 C C . ALA B 1 200 ? -4.191 11.008 11.547 1 92.5 200 ALA B C 1
ATOM 3757 O O . ALA B 1 200 ? -4.02 10.391 10.492 1 92.5 200 ALA B O 1
ATOM 3758 N N . LEU B 1 201 ? -3.922 10.555 12.742 1 94.69 201 LEU B N 1
ATOM 3759 C CA . LEU B 1 201 ? -3.363 9.219 12.875 1 94.69 201 LEU B CA 1
ATOM 3760 C C . LEU B 1 201 ? -4.352 8.164 12.391 1 94.69 201 LEU B C 1
ATOM 3762 O O . LEU B 1 201 ? -3.959 7.203 11.719 1 94.69 201 LEU B O 1
ATOM 3766 N N . GLY B 1 202 ? -5.617 8.367 12.789 1 97.56 202 GLY B N 1
ATOM 3767 C CA . GLY B 1 202 ? -6.625 7.461 12.266 1 97.56 202 GLY B CA 1
ATOM 3768 C C . GLY B 1 202 ? -6.656 7.414 10.75 1 97.56 202 GLY B C 1
ATOM 3769 O O . GLY B 1 202 ? -6.734 6.336 10.156 1 97.56 202 GLY B O 1
ATOM 3770 N N . ALA B 1 203 ? -6.547 8.523 10.094 1 95.5 203 ALA B N 1
ATOM 3771 C CA . ALA B 1 203 ? -6.559 8.602 8.641 1 95.5 203 ALA B CA 1
ATOM 3772 C C . ALA B 1 203 ? -5.316 7.938 8.047 1 95.5 203 ALA B C 1
ATOM 3774 O O . ALA B 1 203 ? -5.406 7.215 7.047 1 95.5 203 ALA B O 1
ATOM 3775 N N . ILE B 1 204 ? -4.215 8.117 8.695 1 91.06 204 ILE B N 1
ATOM 3776 C CA . ILE B 1 204 ? -2.971 7.535 8.203 1 91.06 204 ILE B CA 1
ATOM 3777 C C . ILE B 1 204 ? -3.023 6.016 8.328 1 91.06 204 ILE B C 1
ATOM 3779 O O . ILE B 1 204 ? -2.658 5.293 7.398 1 91.06 204 ILE B O 1
ATOM 3783 N N . PHE B 1 205 ? -3.486 5.551 9.453 1 96.19 205 PHE B N 1
ATOM 3784 C CA . PHE B 1 205 ? -3.562 4.109 9.68 1 96.19 205 PHE B CA 1
ATOM 3785 C C . PHE B 1 205 ? -4.504 3.459 8.672 1 96.19 205 PHE B C 1
ATOM 3787 O O . PHE B 1 205 ? -4.172 2.43 8.078 1 96.19 205 PHE B O 1
ATOM 3794 N N . THR B 1 206 ? -5.641 4.07 8.484 1 97.06 206 THR B N 1
ATOM 3795 C CA . THR B 1 206 ? -6.613 3.455 7.59 1 97.06 206 THR B CA 1
ATOM 3796 C C . THR B 1 206 ? -6.191 3.617 6.133 1 97.06 206 THR B C 1
ATOM 3798 O O . THR B 1 206 ? -6.457 2.746 5.301 1 97.06 206 THR B O 1
ATOM 3801 N N . LEU B 1 207 ? -5.555 4.688 5.746 1 93.75 207 LEU B N 1
ATOM 3802 C CA . LEU B 1 207 ? -5.012 4.844 4.398 1 93.75 207 LEU B CA 1
ATOM 3803 C C . LEU B 1 207 ? -3.986 3.756 4.098 1 93.75 207 LEU B C 1
ATOM 3805 O O . LEU B 1 207 ? -4.062 3.098 3.057 1 93.75 207 LEU B O 1
ATOM 3809 N N . THR B 1 208 ? -3.07 3.602 5.043 1 92.25 208 THR B N 1
ATOM 3810 C CA . THR B 1 208 ? -2.025 2.6 4.871 1 92.25 208 THR B CA 1
ATOM 3811 C C . THR B 1 208 ? -2.627 1.2 4.781 1 92.25 208 THR B C 1
ATOM 3813 O O . THR B 1 208 ? -2.219 0.398 3.938 1 92.25 208 THR B O 1
ATOM 3816 N N . SER B 1 209 ? -3.623 0.968 5.582 1 96.56 209 SER B N 1
ATOM 3817 C CA . SER B 1 209 ? -4.258 -0.345 5.578 1 96.56 209 SER B CA 1
ATOM 3818 C C . SER B 1 209 ? -5.004 -0.593 4.27 1 96.56 209 SER B C 1
ATOM 3820 O O . SER B 1 209 ? -4.895 -1.671 3.682 1 96.56 209 SER B O 1
ATOM 3822 N N . ALA B 1 210 ? -5.773 0.38 3.848 1 96.19 210 ALA B N 1
ATOM 3823 C CA . ALA B 1 210 ? -6.551 0.241 2.617 1 96.19 210 ALA B CA 1
ATOM 3824 C C . ALA B 1 210 ? -5.633 0.073 1.408 1 96.19 210 ALA B C 1
ATOM 3826 O O . ALA B 1 210 ? -5.898 -0.753 0.532 1 96.19 210 ALA B O 1
ATOM 3827 N N . LEU B 1 211 ? -4.598 0.794 1.38 1 94.5 211 LEU B N 1
ATOM 3828 C CA . LEU B 1 211 ? -3.639 0.667 0.286 1 94.5 211 LEU B CA 1
ATOM 3829 C C . LEU B 1 211 ? -2.975 -0.705 0.301 1 94.5 211 LEU B C 1
ATOM 3831 O O . LEU B 1 211 ? -2.797 -1.325 -0.75 1 94.5 211 LEU B O 1
ATOM 3835 N N . TRP B 1 212 ? -2.609 -1.079 1.526 1 95.44 212 TRP B N 1
ATOM 3836 C CA . TRP B 1 212 ? -2.004 -2.396 1.694 1 95.44 212 TRP B CA 1
ATOM 3837 C C . TRP B 1 212 ? -2.932 -3.492 1.18 1 95.44 212 TRP B C 1
ATOM 3839 O O . TRP B 1 212 ? -2.529 -4.32 0.359 1 95.44 212 TRP B O 1
ATOM 3849 N N . GLN B 1 213 ? -4.113 -3.465 1.626 1 96.19 213 GLN B N 1
ATOM 3850 C CA . GLN B 1 213 ? -5.102 -4.465 1.241 1 96.19 213 GLN B CA 1
ATOM 3851 C C . GLN B 1 213 ? -5.375 -4.422 -0.26 1 96.19 213 GLN B C 1
ATOM 3853 O O . GLN B 1 213 ? -5.461 -5.465 -0.913 1 96.19 213 GLN B O 1
ATOM 3858 N N . HIS B 1 214 ? -5.547 -3.277 -0.786 1 95 214 HIS B N 1
ATOM 3859 C CA . HIS B 1 214 ? -5.852 -3.09 -2.199 1 95 214 HIS B CA 1
ATOM 3860 C C . HIS B 1 214 ? -4.715 -3.604 -3.078 1 95 214 HIS B C 1
ATOM 3862 O O . HIS B 1 214 ? -4.945 -4.375 -4.016 1 95 214 HIS B O 1
ATOM 3868 N N . THR B 1 215 ? -3.535 -3.197 -2.781 1 95.19 215 THR B N 1
ATOM 3869 C CA . THR B 1 215 ? -2.375 -3.568 -3.582 1 95.19 215 THR B CA 1
ATOM 3870 C C . THR B 1 215 ? -2.092 -5.062 -3.469 1 95.19 215 THR B C 1
ATOM 3872 O O . THR B 1 215 ? -1.812 -5.727 -4.469 1 95.19 215 THR B O 1
ATOM 3875 N N . ALA B 1 216 ? -2.178 -5.625 -2.262 1 96.69 216 ALA B N 1
ATOM 3876 C CA . ALA B 1 216 ? -1.921 -7.047 -2.059 1 96.69 216 ALA B CA 1
ATOM 3877 C C . ALA B 1 216 ? -2.934 -7.902 -2.816 1 96.69 216 ALA B C 1
ATOM 3879 O O . ALA B 1 216 ? -2.559 -8.844 -3.514 1 96.69 216 ALA B O 1
ATOM 3880 N N . ALA B 1 217 ? -4.191 -7.551 -2.717 1 96.56 217 ALA B N 1
ATOM 3881 C CA . ALA B 1 217 ? -5.242 -8.32 -3.379 1 96.56 217 ALA B CA 1
ATOM 3882 C C . ALA B 1 217 ? -5.117 -8.227 -4.895 1 96.56 217 ALA B C 1
ATOM 3884 O O . ALA B 1 217 ? -5.258 -9.234 -5.598 1 96.56 217 ALA B O 1
ATOM 3885 N N . ALA B 1 218 ? -4.871 -7.047 -5.375 1 94.25 218 ALA B N 1
ATOM 3886 C CA . ALA B 1 218 ? -4.715 -6.855 -6.812 1 94.25 218 ALA B CA 1
ATOM 3887 C C . ALA B 1 218 ? -3.496 -7.609 -7.34 1 94.25 218 ALA B C 1
ATOM 3889 O O . ALA B 1 218 ? -3.535 -8.18 -8.43 1 94.25 218 ALA B O 1
ATOM 3890 N N . THR B 1 219 ? -2.41 -7.566 -6.586 1 94.31 219 THR B N 1
ATOM 3891 C CA . THR B 1 219 ? -1.206 -8.289 -6.977 1 94.31 219 THR B CA 1
ATOM 3892 C C . THR B 1 219 ? -1.472 -9.797 -7.02 1 94.31 219 THR B C 1
ATOM 3894 O O . THR B 1 219 ? -1.088 -10.469 -7.977 1 94.31 219 THR B O 1
ATOM 3897 N N . ALA B 1 220 ? -2.135 -10.297 -6.031 1 92 220 ALA B N 1
ATOM 3898 C CA . ALA B 1 220 ? -2.488 -11.719 -6.004 1 92 220 ALA B CA 1
ATOM 3899 C C . ALA B 1 220 ? -3.34 -12.094 -7.211 1 92 220 ALA B C 1
ATOM 3901 O O . ALA B 1 220 ? -3.072 -13.094 -7.879 1 92 220 ALA B O 1
ATOM 3902 N N . ALA B 1 221 ? -4.301 -11.305 -7.559 1 90.75 221 ALA B N 1
ATOM 3903 C CA . ALA B 1 221 ? -5.203 -11.578 -8.68 1 90.75 221 ALA B CA 1
ATOM 3904 C C . ALA B 1 221 ? -4.449 -11.555 -10.008 1 90.75 221 ALA B C 1
ATOM 3906 O O . ALA B 1 221 ? -4.668 -12.414 -10.867 1 90.75 221 ALA B O 1
ATOM 3907 N N . THR B 1 222 ? -3.543 -10.633 -10.133 1 87.81 222 THR B N 1
ATOM 3908 C CA . THR B 1 222 ? -2.803 -10.484 -11.383 1 87.81 222 THR B CA 1
ATOM 3909 C C . THR B 1 222 ? -1.796 -11.617 -11.555 1 87.81 222 THR B C 1
ATOM 3911 O O . THR B 1 222 ? -1.704 -12.227 -12.625 1 87.81 222 THR B O 1
ATOM 3914 N N . LEU B 1 223 ? -1.08 -11.969 -10.547 1 84.44 223 LEU B N 1
ATOM 3915 C CA . LEU B 1 223 ? 0.004 -12.945 -10.664 1 84.44 223 LEU B CA 1
ATOM 3916 C C . LEU B 1 223 ? -0.546 -14.359 -10.797 1 84.44 223 LEU B C 1
ATOM 3918 O O . LEU B 1 223 ? 0.02 -15.18 -11.516 1 84.44 223 LEU B O 1
ATOM 3922 N N . LEU B 1 224 ? -1.617 -14.648 -10.148 1 83.88 224 LEU B N 1
ATOM 3923 C CA . LEU B 1 224 ? -2.166 -16 -10.242 1 83.88 224 LEU B CA 1
ATOM 3924 C C . LEU B 1 224 ? -2.914 -16.188 -11.555 1 83.88 224 LEU B C 1
ATOM 3926 O O . LEU B 1 224 ? -3.043 -17.312 -12.039 1 83.88 224 LEU B O 1
ATOM 3930 N N . GLU B 1 225 ? -3.387 -15.133 -12.086 1 75.38 225 GLU B N 1
ATOM 3931 C CA . GLU B 1 225 ? -4.02 -15.234 -13.398 1 75.38 225 GLU B CA 1
ATOM 3932 C C . GLU B 1 225 ? -2.996 -15.547 -14.484 1 75.38 225 GLU B C 1
ATOM 3934 O O . GLU B 1 225 ? -3.312 -16.219 -15.469 1 75.38 225 GLU B O 1
ATOM 3939 N N . ILE B 1 226 ? -1.776 -15.18 -14.25 1 64.44 226 ILE B N 1
ATOM 3940 C CA . ILE B 1 226 ? -0.79 -15.234 -15.328 1 64.44 226 ILE B CA 1
ATOM 3941 C C . ILE B 1 226 ? 0.24 -16.312 -15.023 1 64.44 226 ILE B C 1
ATOM 3943 O O . ILE B 1 226 ? 1.011 -16.719 -15.906 1 64.44 226 ILE B O 1
ATOM 3947 N N . SER B 1 227 ? 0.184 -16.797 -13.82 1 65.25 227 SER B N 1
ATOM 3948 C CA . SER B 1 227 ? 1.17 -17.844 -13.539 1 65.25 227 SER B CA 1
ATOM 3949 C C . SER B 1 227 ? 1.024 -19 -14.508 1 65.25 227 SER B C 1
ATOM 3951 O O . SER B 1 227 ? -0.043 -19.203 -15.094 1 65.25 227 SER B O 1
ATOM 3953 N N . ALA B 1 228 ? 2.029 -19.438 -14.922 1 56.72 228 ALA B N 1
ATOM 3954 C CA . ALA B 1 228 ? 2.125 -20.5 -15.93 1 56.72 228 ALA B CA 1
ATOM 3955 C C . ALA B 1 228 ? 1.096 -21.594 -15.672 1 56.72 228 ALA B C 1
ATOM 3957 O O . ALA B 1 228 ? 0.7 -22.312 -16.594 1 56.72 228 ALA B O 1
ATOM 3958 N N . VAL B 1 229 ? 0.744 -21.703 -14.43 1 60.34 229 VAL B N 1
ATOM 3959 C CA . VAL B 1 229 ? -0.179 -22.828 -14.258 1 60.34 229 VAL B CA 1
ATOM 3960 C C . VAL B 1 229 ? -1.614 -22.297 -14.203 1 60.34 229 VAL B C 1
ATOM 3962 O O . VAL B 1 229 ? -2.566 -23.078 -14.25 1 60.34 229 VAL B O 1
ATOM 3965 N N . SER B 1 230 ? -1.836 -21.156 -14.578 1 67.06 230 SER B N 1
ATOM 3966 C CA . SER B 1 230 ? -3.109 -20.438 -14.641 1 67.06 230 SER B CA 1
ATOM 3967 C C . SER B 1 230 ? -4.254 -21.328 -14.148 1 67.06 230 SER B C 1
ATOM 3969 O O . SER B 1 230 ? -5.406 -21.125 -14.547 1 67.06 230 SER B O 1
ATOM 3971 N N . ALA B 1 231 ? -4.02 -22.422 -13.438 1 80.62 231 ALA B N 1
ATOM 3972 C CA . ALA B 1 231 ? -5.086 -23.312 -12.977 1 80.62 231 ALA B CA 1
ATOM 3973 C C . ALA B 1 231 ? -5.73 -22.766 -11.703 1 80.62 231 ALA B C 1
ATOM 3975 O O . ALA B 1 231 ? -6.82 -23.203 -11.32 1 80.62 231 ALA B O 1
ATOM 3976 N N . VAL B 1 232 ? -5.043 -21.875 -11.109 1 84.94 232 VAL B N 1
ATOM 3977 C CA . VAL B 1 232 ? -5.562 -21.234 -9.898 1 84.94 232 VAL B CA 1
ATOM 3978 C C . VAL B 1 232 ? -5.801 -19.75 -10.164 1 84.94 232 VAL B C 1
ATOM 3980 O O . VAL B 1 232 ? -4.98 -19.078 -10.805 1 84.94 232 VAL B O 1
ATOM 3983 N N . LYS B 1 233 ? -6.914 -19.25 -9.734 1 88.62 233 LYS B N 1
ATOM 3984 C CA . LYS B 1 233 ? -7.266 -17.844 -9.914 1 88.62 233 LYS B CA 1
ATOM 3985 C C . LYS B 1 233 ? -7.539 -17.172 -8.57 1 88.62 233 LYS B C 1
ATOM 3987 O O . LYS B 1 233 ? -7.957 -17.828 -7.613 1 88.62 233 LYS B O 1
ATOM 3992 N N . ALA B 1 234 ? -7.234 -15.938 -8.578 1 92.38 234 ALA B N 1
ATOM 3993 C CA . ALA B 1 234 ? -7.582 -15.102 -7.434 1 92.38 234 ALA B CA 1
ATOM 3994 C C . ALA B 1 234 ? -8.383 -13.883 -7.871 1 92.38 234 ALA B C 1
ATOM 3996 O O . ALA B 1 234 ? -8.219 -13.383 -8.984 1 92.38 234 ALA B O 1
ATOM 3997 N N . SER B 1 235 ? -9.289 -13.461 -7.051 1 94.75 235 SER B N 1
ATOM 3998 C CA . SER B 1 235 ? -10.07 -12.258 -7.309 1 94.75 235 SER B CA 1
ATOM 3999 C C . SER B 1 235 ? -10.133 -11.367 -6.074 1 94.75 235 SER B C 1
ATOM 4001 O O . SER B 1 235 ? -10.141 -11.859 -4.945 1 94.75 235 SER B O 1
ATOM 4003 N N . VAL B 1 236 ? -10.211 -10.133 -6.363 1 96.5 236 VAL B N 1
ATOM 4004 C CA . VAL B 1 236 ? -10.25 -9.141 -5.293 1 96.5 236 VAL B CA 1
ATOM 4005 C C . VAL B 1 236 ? -11.656 -9.102 -4.684 1 96.5 236 VAL B C 1
ATOM 4007 O O . VAL B 1 236 ? -12.656 -9.156 -5.406 1 96.5 236 VAL B O 1
ATOM 4010 N N . GLY B 1 237 ? -11.742 -9.016 -3.338 1 96.88 237 GLY B N 1
ATOM 4011 C CA . GLY B 1 237 ? -13.016 -8.773 -2.682 1 96.88 237 GLY B CA 1
ATOM 4012 C C . GLY B 1 237 ? -13.453 -7.324 -2.758 1 96.88 237 GLY B C 1
ATOM 4013 O O . GLY B 1 237 ? -13.016 -6.492 -1.961 1 96.88 237 GLY B O 1
ATOM 4014 N N . ASN B 1 238 ? -14.406 -7.039 -3.52 1 96.38 238 ASN B N 1
ATOM 4015 C CA . ASN B 1 238 ? -14.812 -5.664 -3.785 1 96.38 238 ASN B CA 1
ATOM 4016 C C . ASN B 1 238 ? -15.484 -5.031 -2.566 1 96.38 238 ASN B C 1
ATOM 4018 O O . ASN B 1 238 ? -15.258 -3.855 -2.271 1 96.38 238 ASN B O 1
ATOM 4022 N N . THR B 1 239 ? -16.297 -5.805 -1.956 1 96.31 239 THR B N 1
ATOM 4023 C CA . THR B 1 239 ? -16.953 -5.285 -0.763 1 96.31 239 THR B CA 1
ATOM 4024 C C . THR B 1 239 ? -15.93 -4.949 0.317 1 96.31 239 THR B C 1
ATOM 4026 O O . THR B 1 239 ? -16 -3.887 0.939 1 96.31 239 THR B O 1
ATOM 4029 N N . GLY B 1 240 ? -15 -5.871 0.538 1 96.75 240 GLY B N 1
ATOM 4030 C CA . GLY B 1 240 ? -13.945 -5.598 1.494 1 96.75 240 GLY B CA 1
ATOM 4031 C C . GLY B 1 240 ? -13.125 -4.371 1.14 1 96.75 240 GLY B C 1
ATOM 4032 O O . GLY B 1 240 ? -12.812 -3.555 2.01 1 96.75 240 GLY B O 1
ATOM 4033 N N . MET B 1 241 ? -12.844 -4.219 -0.124 1 96.5 241 MET B N 1
ATOM 4034 C CA . MET B 1 241 ? -12.078 -3.07 -0.601 1 96.5 241 MET B CA 1
ATOM 4035 C C . MET B 1 241 ? -12.828 -1.769 -0.35 1 96.5 241 MET B C 1
ATOM 4037 O O . MET B 1 241 ? -12.25 -0.796 0.14 1 96.5 241 MET B O 1
ATOM 4041 N N . ALA B 1 242 ? -14.039 -1.758 -0.651 1 97.12 242 ALA B N 1
ATOM 4042 C CA . ALA B 1 242 ? -14.867 -0.567 -0.47 1 97.12 242 ALA B CA 1
ATOM 4043 C C . ALA B 1 242 ? -14.938 -0.171 1.002 1 97.12 242 ALA B C 1
ATOM 4045 O O . ALA B 1 242 ? -14.844 1.012 1.339 1 97.12 242 ALA B O 1
ATOM 4046 N N . LEU B 1 243 ? -15.102 -1.164 1.834 1 97.69 243 LEU B N 1
ATOM 4047 C CA . LEU B 1 243 ? -15.203 -0.893 3.264 1 97.69 243 LEU B CA 1
ATOM 4048 C C . LEU B 1 243 ? -13.914 -0.27 3.789 1 97.69 243 LEU B C 1
ATOM 4050 O O . LEU B 1 243 ? -13.953 0.65 4.609 1 97.69 243 LEU B O 1
ATOM 4054 N N . GLY B 1 244 ? -12.773 -0.749 3.354 1 97.69 244 GLY B N 1
ATOM 4055 C CA . GLY B 1 244 ? -11.5 -0.167 3.754 1 97.69 244 GLY B CA 1
ATOM 4056 C C . GLY B 1 244 ? -11.352 1.28 3.326 1 97.69 244 GLY B C 1
ATOM 4057 O O . GLY B 1 244 ? -10.984 2.135 4.137 1 97.69 244 GLY B O 1
ATOM 4058 N N . TRP B 1 245 ? -11.672 1.58 2.088 1 97.94 245 TRP B N 1
ATOM 4059 C CA . TRP B 1 245 ? -11.539 2.938 1.566 1 97.94 245 TRP B CA 1
ATOM 4060 C C . TRP B 1 245 ? -12.57 3.865 2.193 1 97.94 245 TRP B C 1
ATOM 4062 O O . TRP B 1 245 ? -12.297 5.047 2.42 1 97.94 245 TRP B O 1
ATOM 4072 N N . LEU B 1 246 ? -13.727 3.369 2.457 1 98.44 246 LEU B N 1
ATOM 4073 C CA . LEU B 1 246 ? -14.742 4.18 3.109 1 98.44 246 LEU B CA 1
ATOM 4074 C C . LEU B 1 246 ? -14.312 4.57 4.52 1 98.44 246 LEU B C 1
ATOM 4076 O O . LEU B 1 246 ? -14.523 5.707 4.945 1 98.44 246 LEU B O 1
ATOM 4080 N N . ALA B 1 247 ? -13.75 3.602 5.188 1 98.62 247 ALA B N 1
ATOM 4081 C CA . ALA B 1 247 ? -13.219 3.936 6.508 1 98.62 247 ALA B CA 1
ATOM 4082 C C . ALA B 1 247 ? -12.211 5.078 6.426 1 98.62 247 ALA B C 1
ATOM 4084 O O . ALA B 1 247 ? -12.25 6.012 7.23 1 98.62 247 ALA B O 1
ATOM 4085 N N . PHE B 1 248 ? -11.367 5.082 5.473 1 98 248 PHE B N 1
ATOM 4086 C CA . PHE B 1 248 ? -10.375 6.133 5.281 1 98 248 PHE B CA 1
ATOM 4087 C C . PHE B 1 248 ? -11.047 7.469 4.984 1 98 248 PHE B C 1
ATOM 4089 O O . PHE B 1 248 ? -10.68 8.5 5.555 1 98 248 PHE B O 1
ATOM 4096 N N . VAL B 1 249 ? -11.984 7.473 4.109 1 98.31 249 VAL B N 1
ATOM 4097 C CA . VAL B 1 249 ? -12.641 8.703 3.701 1 98.31 249 VAL B CA 1
ATOM 4098 C C . VAL B 1 249 ? -13.289 9.375 4.914 1 98.31 249 VAL B C 1
ATOM 4100 O O . VAL B 1 249 ? -13.227 10.594 5.066 1 98.31 249 VAL B O 1
ATOM 4103 N N . PHE B 1 250 ? -13.828 8.586 5.762 1 98.62 250 PHE B N 1
ATOM 4104 C CA . PHE B 1 250 ? -14.484 9.164 6.93 1 98.62 250 PHE B CA 1
ATOM 4105 C C . PHE B 1 250 ? -13.461 9.672 7.93 1 98.62 250 PHE B C 1
ATOM 4107 O O . PHE B 1 250 ? -13.664 10.703 8.57 1 98.62 250 PHE B O 1
ATOM 4114 N N . TRP B 1 251 ? -12.383 8.969 8.078 1 98.25 251 TRP B N 1
ATOM 4115 C CA . TRP B 1 251 ? -11.297 9.484 8.906 1 98.25 251 TRP B CA 1
ATOM 4116 C C . TRP B 1 251 ? -10.75 10.789 8.336 1 98.25 251 TRP B C 1
ATOM 4118 O O . TRP B 1 251 ? -10.492 11.742 9.078 1 98.25 251 TRP B O 1
ATOM 4128 N N . LEU B 1 252 ? -10.562 10.797 7.035 1 95.81 252 LEU B N 1
ATOM 4129 C CA . LEU B 1 252 ? -10.047 11.984 6.371 1 95.81 252 LEU B CA 1
ATOM 4130 C C . LEU B 1 252 ? -11.008 13.164 6.535 1 95.81 252 LEU B C 1
ATOM 4132 O O . LEU B 1 252 ? -10.578 14.281 6.82 1 95.81 252 LEU B O 1
ATOM 4136 N N . THR B 1 253 ? -12.234 12.859 6.34 1 96.56 253 THR B N 1
ATOM 4137 C CA . THR B 1 253 ? -13.258 13.891 6.512 1 96.56 253 THR B CA 1
ATOM 4138 C C . THR B 1 253 ? -13.227 14.453 7.93 1 96.56 253 THR B C 1
ATOM 4140 O O . THR B 1 253 ? -13.297 15.664 8.125 1 96.56 253 THR B O 1
ATOM 4143 N N . SER B 1 254 ? -13.117 13.562 8.867 1 95.88 254 SER B N 1
ATOM 4144 C CA . SER B 1 254 ? -13.031 14.008 10.25 1 95.88 254 SER B CA 1
ATOM 4145 C C . SER B 1 254 ? -11.812 14.891 10.477 1 95.88 254 SER B C 1
ATOM 4147 O O . SER B 1 254 ? -11.898 15.922 11.156 1 95.88 254 SER B O 1
ATOM 4149 N N . PHE B 1 255 ? -10.711 14.578 9.938 1 94.25 255 PHE B N 1
ATOM 4150 C CA . PHE B 1 255 ? -9.484 15.352 10.055 1 94.25 255 PHE B CA 1
ATOM 4151 C C . PHE B 1 255 ? -9.656 16.734 9.453 1 94.25 255 PHE B C 1
ATOM 4153 O O . PHE B 1 255 ? -9.273 17.75 10.055 1 94.25 255 PHE B O 1
ATOM 4160 N N . ILE B 1 256 ? -10.281 16.75 8.289 1 91.56 256 ILE B N 1
ATOM 4161 C CA . ILE B 1 256 ? -10.5 18.016 7.59 1 91.56 256 ILE B CA 1
ATOM 4162 C C . ILE B 1 256 ? -11.438 18.891 8.414 1 91.56 256 ILE B C 1
ATOM 4164 O O . ILE B 1 256 ? -11.188 20.094 8.57 1 91.56 256 ILE B O 1
ATOM 4168 N N . MET B 1 257 ? -12.445 18.297 8.953 1 91 257 MET B N 1
ATOM 4169 C CA . MET B 1 257 ? -13.43 19.047 9.734 1 91 257 MET B CA 1
ATOM 4170 C C . MET B 1 257 ? -12.805 19.594 11.008 1 91 257 MET B C 1
ATOM 4172 O O . MET B 1 257 ? -13.07 20.719 11.406 1 91 257 MET B O 1
ATOM 4176 N N . VAL B 1 258 ? -12 18.797 11.664 1 89.31 258 VAL B N 1
ATOM 4177 C CA . VAL B 1 258 ? -11.305 19.281 12.852 1 89.31 258 VAL B CA 1
ATOM 4178 C C . VAL B 1 258 ? -10.352 20.422 12.477 1 89.31 258 VAL B C 1
ATOM 4180 O O . VAL B 1 258 ? -10.297 21.438 13.156 1 89.31 258 VAL B O 1
ATOM 4183 N N . SER B 1 259 ? -9.633 20.297 11.367 1 85.56 259 SER B N 1
ATOM 4184 C CA . SER B 1 259 ? -8.703 21.312 10.898 1 85.56 259 SER B CA 1
ATOM 4185 C C . SER B 1 259 ? -9.43 22.609 10.562 1 85.56 259 SER B C 1
ATOM 4187 O O . SER B 1 259 ? -8.961 23.703 10.906 1 85.56 259 SER B O 1
ATOM 4189 N N . MET B 1 260 ? -10.531 22.5 9.984 1 81.88 260 MET B N 1
ATOM 4190 C CA . MET B 1 260 ? -11.328 23.672 9.633 1 81.88 260 MET B CA 1
ATOM 4191 C C . MET B 1 260 ? -11.828 24.391 10.891 1 81.88 260 MET B C 1
ATOM 4193 O O . MET B 1 260 ? -11.898 25.609 10.914 1 81.88 260 MET B O 1
ATOM 4197 N N . SER B 1 261 ? -12.156 23.625 11.875 1 78.31 261 SER B N 1
ATOM 4198 C CA . SER B 1 261 ? -12.602 24.219 13.125 1 78.31 261 SER B CA 1
ATOM 4199 C C . SER B 1 261 ? -11.477 25.016 13.789 1 78.31 261 SER B C 1
ATOM 4201 O O . SER B 1 261 ? -11.711 26.094 14.344 1 78.31 261 SER B O 1
ATOM 4203 N N . ILE B 1 262 ? -10.383 24.5 13.734 1 75.31 262 ILE B N 1
ATOM 4204 C CA . ILE B 1 262 ? -9.219 25.172 14.297 1 75.31 262 ILE B CA 1
ATOM 4205 C C . ILE B 1 262 ? -8.945 26.453 13.516 1 75.31 262 ILE B C 1
ATOM 4207 O O . ILE B 1 262 ? -8.719 27.516 14.109 1 75.31 262 ILE B O 1
ATOM 4211 N N . TRP B 1 263 ? -8.984 26.328 12.172 1 73.88 263 TRP B N 1
ATOM 4212 C CA . TRP B 1 263 ? -8.758 27.5 11.336 1 73.88 263 TRP B CA 1
ATOM 4213 C C . TRP B 1 263 ? -9.805 28.578 11.609 1 73.88 263 TRP B C 1
ATOM 4215 O O . TRP B 1 263 ? -9.484 29.766 11.641 1 73.88 263 TRP B O 1
ATOM 4225 N N . ALA B 1 264 ? -10.961 28.25 11.844 1 69.75 264 ALA B N 1
ATOM 4226 C CA . ALA B 1 264 ? -12.047 29.172 12.156 1 69.75 264 ALA B CA 1
ATOM 4227 C C . ALA B 1 264 ? -11.789 29.906 13.469 1 69.75 264 ALA B C 1
ATOM 4229 O O . ALA B 1 264 ? -12.016 31.109 13.578 1 69.75 264 ALA B O 1
ATOM 4230 N N . ILE B 1 265 ? -11.297 29.203 14.352 1 67 265 ILE B N 1
ATOM 4231 C CA . ILE B 1 265 ? -10.992 29.781 15.656 1 67 265 ILE B CA 1
ATOM 4232 C C . ILE B 1 265 ? -9.844 30.781 15.523 1 67 265 ILE B C 1
ATOM 4234 O O . ILE B 1 265 ? -9.906 31.891 16.078 1 67 265 ILE B O 1
ATOM 4238 N N . ILE B 1 266 ? -8.914 30.422 14.789 1 66.44 266 ILE B N 1
ATOM 4239 C CA . ILE B 1 266 ? -7.762 31.297 14.594 1 66.44 266 ILE B CA 1
ATOM 4240 C C . ILE B 1 266 ? -8.195 32.562 13.867 1 66.44 266 ILE B C 1
ATOM 4242 O O . ILE B 1 266 ? -7.777 33.688 14.234 1 66.44 266 ILE B O 1
ATOM 4246 N N . LEU B 1 267 ? -9.031 32.469 12.945 1 62.22 267 LEU B N 1
ATOM 4247 C CA . LEU B 1 267 ? -9.477 33.625 12.164 1 62.22 267 LEU B CA 1
ATOM 4248 C C . LEU B 1 267 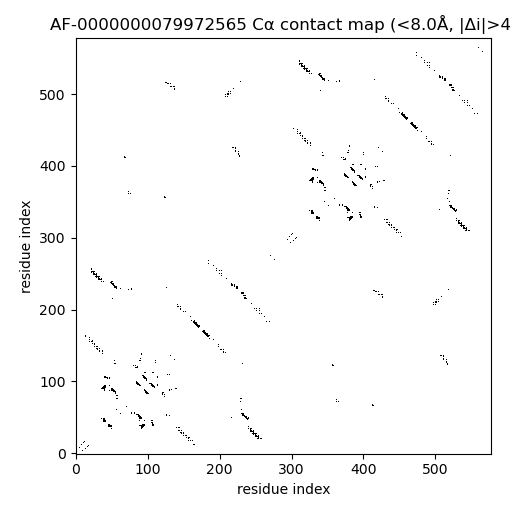? -10.336 34.562 13.008 1 62.22 267 LEU B C 1
ATOM 4250 O O . LEU B 1 267 ? -10.227 35.781 12.875 1 62.22 267 LEU B O 1
ATOM 4254 N N . VAL B 1 268 ? -11.078 34.094 13.844 1 60.91 268 VAL B N 1
ATOM 4255 C CA . VAL B 1 268 ? -11.953 34.906 14.68 1 60.91 268 VAL B CA 1
ATOM 4256 C C . VAL B 1 268 ? -11.125 35.656 15.727 1 60.91 268 VAL B C 1
ATOM 4258 O O . VAL B 1 268 ? -11.422 36.812 16.062 1 60.91 268 VAL B O 1
ATOM 4261 N N . ASN B 1 269 ? -10.141 34.969 16.141 1 60.41 269 ASN B N 1
ATOM 4262 C CA . ASN B 1 269 ? -9.305 35.594 17.156 1 60.41 269 ASN B CA 1
ATOM 4263 C C . ASN B 1 269 ? -8.383 36.656 16.547 1 60.41 269 ASN B C 1
ATOM 4265 O O . ASN B 1 269 ? -8.008 37.594 17.219 1 60.41 269 ASN B O 1
ATOM 4269 N N . LYS B 1 270 ? -7.961 36.5 15.438 1 56.81 270 LYS B N 1
ATOM 4270 C CA . LYS B 1 270 ? -7.078 37.438 14.781 1 56.81 270 LYS B CA 1
ATOM 4271 C C . LYS B 1 270 ? -7.859 38.656 14.289 1 56.81 270 LYS B C 1
ATOM 4273 O O . LYS B 1 270 ? -7.328 39.781 14.258 1 56.81 270 LYS B O 1
ATOM 4278 N N . PHE B 1 271 ? -9.008 38.625 13.797 1 48 271 PHE B N 1
ATOM 4279 C CA . PHE B 1 271 ? -9.781 39.75 13.312 1 48 271 PHE B CA 1
ATOM 4280 C C . PHE B 1 271 ? -10.922 40.062 14.273 1 48 271 PHE B C 1
ATOM 4282 O O . PHE B 1 271 ? -12.078 39.719 14.016 1 48 271 PHE B O 1
ATOM 4289 N N . PRO B 1 272 ? -10.594 40.719 15.414 1 46.09 272 PRO B N 1
ATOM 4290 C CA . PRO B 1 272 ? -11.688 41.031 16.328 1 46.09 272 PRO B CA 1
ATOM 4291 C C . PRO B 1 272 ? -12.688 42.031 15.734 1 46.09 272 PRO B C 1
ATOM 4293 O O . PRO B 1 272 ? -12.367 42.75 14.789 1 46.09 272 PRO B O 1
ATOM 4296 N N . ASP B 1 273 ? -13.984 42.125 16 1 43.94 273 ASP B N 1
ATOM 4297 C CA . ASP B 1 273 ? -15.109 42.906 15.531 1 43.94 273 ASP B CA 1
ATOM 4298 C C . ASP B 1 273 ? -14.695 44.375 15.273 1 43.94 273 ASP B C 1
ATOM 4300 O O . ASP B 1 273 ? -15.312 45.062 14.461 1 43.94 273 ASP B O 1
ATOM 4304 N N . GLY B 1 274 ? -13.938 45.094 16.047 1 41.53 274 GLY B N 1
ATOM 4305 C CA . GLY B 1 274 ? -13.914 46.531 15.859 1 41.53 274 GLY B CA 1
ATOM 4306 C C . GLY B 1 274 ? -13.445 46.938 14.469 1 41.53 274 GLY B C 1
ATOM 4307 O O . GLY B 1 274 ? -13.922 47.938 13.914 1 41.53 274 GLY B O 1
ATOM 4308 N N . ASP B 1 275 ? -12.359 46.438 13.945 1 41.31 275 ASP B N 1
ATOM 4309 C CA . ASP B 1 275 ? -11.719 47.062 12.789 1 41.31 275 ASP B CA 1
ATOM 4310 C C . ASP B 1 275 ? -12.344 46.562 11.484 1 41.31 275 ASP B C 1
ATOM 4312 O O . ASP B 1 275 ? -12.055 47.094 10.414 1 41.31 275 ASP B O 1
ATOM 4316 N N . LEU B 1 276 ? -13.031 45.5 11.438 1 38.94 276 LEU B N 1
ATOM 4317 C CA . LEU B 1 276 ? -13.617 45.062 10.172 1 38.94 276 LEU B CA 1
ATOM 4318 C C . LEU B 1 276 ? -14.828 45.938 9.82 1 38.94 276 LEU B C 1
ATOM 4320 O O . LEU B 1 276 ? -15.352 45.844 8.703 1 38.94 276 LEU B O 1
ATOM 4324 N N . ASP B 1 277 ? -15.445 46.688 10.664 1 36.22 277 ASP B N 1
ATOM 4325 C CA . ASP B 1 277 ? -16.469 47.656 10.289 1 36.22 277 ASP B CA 1
ATOM 4326 C C . ASP B 1 277 ? -15.859 48.781 9.477 1 36.22 277 ASP B C 1
ATOM 4328 O O . ASP B 1 277 ? -16.547 49.438 8.68 1 36.22 277 ASP B O 1
ATOM 4332 N N . ASP B 1 278 ? -14.617 49.188 9.688 1 36.22 278 ASP B N 1
ATOM 4333 C CA . ASP B 1 278 ? -14.148 50.375 8.945 1 36.22 278 ASP B CA 1
ATOM 4334 C C . ASP B 1 278 ? -13.773 50 7.516 1 36.22 278 ASP B C 1
ATOM 4336 O O . ASP B 1 278 ? -13.32 50.844 6.75 1 36.22 278 ASP B O 1
ATOM 4340 N N . THR B 1 279 ? -13.648 48.719 7.078 1 35.88 279 THR B N 1
ATOM 4341 C CA . THR B 1 279 ? -13.344 48.531 5.668 1 35.88 279 THR B CA 1
ATOM 4342 C C . THR B 1 279 ? -14.578 48.719 4.805 1 35.88 279 THR B C 1
ATOM 4344 O O . THR B 1 279 ? -14.578 48.406 3.617 1 35.88 279 THR B O 1
ATOM 4347 N N . SER B 1 280 ? -15.711 49.281 5.172 1 34.94 280 SER B N 1
ATOM 4348 C CA . SER B 1 280 ? -16.656 49.844 4.219 1 34.94 280 SER B CA 1
ATOM 4349 C C . SER B 1 280 ? -15.945 50.812 3.266 1 34.94 280 SER B C 1
ATOM 4351 O O . SER B 1 280 ? -16.391 51 2.133 1 34.94 280 SER B O 1
ATOM 4353 N N . ASP B 1 281 ? -14.961 51.625 3.691 1 33.62 281 ASP B N 1
ATOM 4354 C CA . ASP B 1 281 ? -14.398 52.594 2.756 1 33.62 281 ASP B CA 1
ATOM 4355 C C . ASP B 1 281 ? -13.43 51.938 1.786 1 33.62 281 ASP B C 1
ATOM 4357 O O . ASP B 1 281 ? -12.961 52.562 0.833 1 33.62 281 ASP B O 1
ATOM 4361 N N . SER B 1 282 ? -12.828 50.75 1.998 1 32.09 282 SER B N 1
ATOM 4362 C CA . SER B 1 282 ? -11.875 50.25 1.011 1 32.09 282 SER B CA 1
ATOM 4363 C C . SER B 1 282 ? -12.586 49.5 -0.105 1 32.09 282 SER B C 1
ATOM 4365 O O . SER B 1 282 ? -11.938 48.812 -0.915 1 32.09 282 SER B O 1
ATOM 4367 N N . GLU B 1 283 ? -13.898 49.469 -0.359 1 33.22 283 GLU B N 1
ATOM 4368 C CA . GLU B 1 283 ? -14.531 49.219 -1.646 1 33.22 283 GLU B CA 1
ATOM 4369 C C . GLU B 1 283 ? -13.812 49.938 -2.779 1 33.22 283 GLU B C 1
ATOM 4371 O O . GLU B 1 283 ? -13.992 49.594 -3.953 1 33.22 283 GLU B O 1
ATOM 4376 N N . SER B 1 284 ? -13.18 51.062 -2.48 1 32.28 284 SER B N 1
ATOM 4377 C CA . SER B 1 284 ? -12.578 51.875 -3.533 1 32.28 284 SER B CA 1
ATOM 4378 C C . SER B 1 284 ? -11.312 51.25 -4.082 1 32.28 284 SER B C 1
ATOM 4380 O O . SER B 1 284 ? -10.797 51.656 -5.125 1 32.28 284 SER B O 1
ATOM 4382 N N . PHE B 1 285 ? -10.734 50.344 -3.365 1 29.34 285 PHE B N 1
ATOM 4383 C CA . PHE B 1 285 ? -9.484 49.812 -3.91 1 29.34 285 PHE B CA 1
ATOM 4384 C C . PHE B 1 285 ? -9.758 48.844 -5.047 1 29.34 285 PHE B C 1
ATOM 4386 O O . PHE B 1 285 ? -9.031 48.812 -6.043 1 29.34 285 PHE B O 1
ATOM 4393 N N . PHE B 1 286 ? -10.758 47.969 -5.031 1 29.3 286 PHE B N 1
ATOM 4394 C CA . PHE B 1 286 ? -10.922 47.094 -6.188 1 29.3 286 PHE B CA 1
ATOM 4395 C C . PHE B 1 286 ? -11.562 47.875 -7.348 1 29.3 286 PHE B C 1
ATOM 4397 O O . PHE B 1 286 ? -11.625 47.344 -8.469 1 29.3 286 PHE B O 1
ATOM 4404 N N . THR B 1 287 ? -12.258 48.938 -7.098 1 27.38 287 THR B N 1
ATOM 4405 C CA . THR B 1 287 ? -12.789 49.594 -8.273 1 27.38 287 THR B CA 1
ATOM 4406 C C . THR B 1 287 ? -11.703 50.406 -8.977 1 27.38 287 THR B C 1
ATOM 4408 O O . THR B 1 287 ? -11.883 50.844 -10.117 1 27.38 287 THR B O 1
ATOM 4411 N N . GLU B 1 288 ? -10.711 50.906 -8.297 1 25.06 288 GLU B N 1
ATOM 4412 C CA . GLU B 1 288 ? -9.805 51.75 -9.07 1 25.06 288 GLU B CA 1
ATOM 4413 C C . GLU B 1 288 ? -8.766 50.906 -9.805 1 25.06 288 GLU B C 1
ATOM 4415 O O . GLU B 1 288 ? -8.039 51.406 -10.656 1 25.06 288 GLU B O 1
ATOM 4420 N N . VAL B 1 289 ? -8.562 49.562 -9.484 1 24.73 289 VAL B N 1
ATOM 4421 C CA . VAL B 1 289 ? -7.695 49.031 -10.531 1 24.73 289 VAL B CA 1
ATOM 4422 C C . VAL B 1 289 ? -8.547 48.438 -11.656 1 24.73 289 VAL B C 1
ATOM 4424 O O . VAL B 1 289 ? -9.57 47.812 -11.398 1 24.73 289 VAL B O 1
#